Protein AF-0000000070922337 (afdb_homodimer)

Organism: NCBI:txid713585

Radius of gyration: 26.1 Å; Cα contacts (8 Å, |Δi|>4): 1172; chains: 2; bounding box: 67×76×60 Å

Nearest PDB structures (foldseek):
  3god-assembly1_A  TM=9.755E-01  e=1.008E-40  Pseudomonas aeruginosa UCBPP-PA14
  5fcl-assembly1_B  TM=9.672E-01  e=2.777E-37  Pectobacterium atrosepticum SCRI1043
  5fcl-assembly2_D  TM=9.656E-01  e=5.285E-36  Pectobacterium atrosepticum SCRI1043
  5fcl-assembly2_C  TM=7.043E-01  e=4.946E-31  Pectobacterium atrosepticum SCRI1043
  8flj-assembly1_C  TM=7.023E-01  e=4.490E-31  Pseudomonas aeruginosa PA14

pLDDT: mean 86.23, std 16.08, range [25.95, 98.44]

Foldseek 3Di:
DPPCPPLNVLLVQLLQQQDEEEDEQWEWEDDPNFTWIWHDDPPDIDIDGDPLLRAAEYEYEYNYYYDPVNVLVNLQSFYKYWYWYYLLFQPCPPPCLDRDIDIDGHDDDDADCLLVVLLVVCLVPQVLLLVLLLLLVLLLLVLQLCQQDPPPVLVVLQQHFDNVLSVVLSVVLNVQSVVDPHLVSNVVSVVVSLVVLLVRLCVRLVVPDDDADGRSPDPAQLNSQLSVLLVSLLSLLVSLCVSNPHDQQSASRQDNPDDSNSSNSLSSSPSSRQSNNLSSSCRSVVHDNVRSVVSSSVRCSVSSSSVSSNVSSVVSSVVSSVVVD/DPPQPPLNVLLVQLLQQQDEEEDEQWEWEDDPNFTWIWHDDPPDIDIDGDPLLRAAEYEYEYNYYYDPVNVLVNLQSFYKYWYWYYLLFQPCPPPPSPRDIDIDGHPDDDADCLLVVLLVVCLVPQVLLLVLLLLLVLLLLVLQLCQQDPPPVLVVLQQHFDNVQSVVLSVVLNVQSVVDPHLVSNVVSVVVSLVVLLVRLCVRLVVPDDDADGRSPDPAQLNSQLSVLLVSLLSLLVSLCVSNPHDQQSASRPDNPDDSNSSNSLSSSPSSRQSNNLSSSCRSVVHDNVRSVVSSSVRCSVSSSSVSSNVSSVVSSVVSSVVVD

Structure (mmCIF, N/CA/C/O backbone):
data_AF-0000000070922337-model_v1
#
loop_
_entity.id
_entity.type
_entity.pdbx_description
1 polymer 'CRISPR-associated endonuclease Cas1'
#
loop_
_atom_site.group_PDB
_atom_site.id
_atom_site.type_symbol
_atom_site.label_atom_id
_atom_site.label_alt_id
_atom_site.label_comp_id
_atom_site.label_asym_id
_atom_site.label_entity_id
_atom_site.label_seq_id
_atom_site.pdbx_PDB_ins_code
_atom_site.Cartn_x
_atom_site.Cartn_y
_atom_site.Cartn_z
_atom_site.occupancy
_atom_site.B_iso_or_equiv
_atom_site.auth_seq_id
_atom_site.auth_comp_id
_atom_site.auth_asym_id
_atom_site.auth_atom_id
_atom_site.pdbx_PDB_model_num
ATOM 1 N N . MET A 1 1 ? 18.875 27 -18.266 1 25.95 1 MET A N 1
ATOM 2 C CA . MET A 1 1 ? 17.688 26.453 -17.625 1 25.95 1 MET A CA 1
ATOM 3 C C . MET A 1 1 ? 17.766 24.938 -17.547 1 25.95 1 MET A C 1
ATOM 5 O O . MET A 1 1 ? 17.812 24.25 -18.562 1 25.95 1 MET A O 1
ATOM 9 N N . GLU A 1 2 ? 18.25 24.328 -16.531 1 34.78 2 GLU A N 1
ATOM 10 C CA . GLU A 1 2 ? 18.531 22.891 -16.469 1 34.78 2 GLU A CA 1
ATOM 11 C C . GLU A 1 2 ? 17.25 22.078 -16.625 1 34.78 2 GLU A C 1
ATOM 13 O O . GLU A 1 2 ? 16.203 22.438 -16.062 1 34.78 2 GLU A O 1
ATOM 18 N N . PRO A 1 3 ? 17.172 21.188 -17.547 1 37.66 3 PRO A N 1
ATOM 19 C CA . PRO A 1 3 ? 15.953 20.438 -17.859 1 37.66 3 PRO A CA 1
ATOM 20 C C . PRO A 1 3 ? 15.383 19.703 -16.656 1 37.66 3 PRO A C 1
ATOM 22 O O . PRO A 1 3 ? 16.141 19.156 -15.844 1 37.66 3 PRO A O 1
ATOM 25 N N . ILE A 1 4 ? 14.289 20.203 -16.234 1 42.03 4 ILE A N 1
ATOM 26 C CA . ILE A 1 4 ? 13.594 19.594 -15.109 1 42.03 4 ILE A CA 1
ATOM 27 C C . ILE A 1 4 ? 13.508 18.078 -15.328 1 42.03 4 ILE A C 1
ATOM 29 O O . ILE A 1 4 ? 13 17.625 -16.359 1 42.03 4 ILE A O 1
ATOM 33 N N . GLN A 1 5 ? 14.188 17.281 -14.625 1 48.97 5 GLN A N 1
ATOM 34 C CA . GLN A 1 5 ? 14.188 15.82 -14.695 1 48.97 5 GLN A CA 1
ATOM 35 C C . GLN A 1 5 ? 12.781 15.258 -14.531 1 48.97 5 GLN A C 1
ATOM 37 O O . GLN A 1 5 ? 11.969 15.805 -13.773 1 48.97 5 GLN A O 1
ATOM 42 N N . PRO A 1 6 ? 12.336 14.461 -15.422 1 46.84 6 PRO A N 1
ATOM 43 C CA . PRO A 1 6 ? 10.992 13.875 -15.43 1 46.84 6 PRO A CA 1
ATOM 44 C C . PRO A 1 6 ? 10.516 13.469 -14.039 1 46.84 6 PRO A C 1
ATOM 46 O O . PRO A 1 6 ? 9.336 13.641 -13.711 1 46.84 6 PRO A O 1
ATOM 49 N N . SER A 1 7 ? 11.391 12.992 -13.242 1 49.56 7 SER A N 1
ATOM 50 C CA . SER A 1 7 ? 11.062 12.633 -11.875 1 49.56 7 SER A CA 1
ATOM 51 C C . SER A 1 7 ? 10.609 13.852 -11.07 1 49.56 7 SER A C 1
ATOM 53 O O . SER A 1 7 ? 9.68 13.758 -10.266 1 49.56 7 SER A O 1
ATOM 55 N N . SER A 1 8 ? 11.312 14.969 -11.281 1 50.22 8 SER A N 1
ATOM 56 C CA . SER A 1 8 ? 10.953 16.219 -10.625 1 50.22 8 SER A CA 1
ATOM 57 C C . SER A 1 8 ? 9.578 16.703 -11.07 1 50.22 8 SER A C 1
ATOM 59 O O . SER A 1 8 ? 8.82 17.25 -10.266 1 50.22 8 SER A O 1
ATOM 61 N N . LEU A 1 9 ? 9.32 16.406 -12.32 1 43.31 9 LEU A N 1
ATOM 62 C CA . LEU A 1 9 ? 8.055 16.859 -12.875 1 43.31 9 LEU A CA 1
ATOM 63 C C . LEU A 1 9 ? 6.879 16.156 -12.203 1 43.31 9 LEU A C 1
ATOM 65 O O . LEU A 1 9 ? 5.867 16.781 -11.891 1 43.31 9 LEU A O 1
ATOM 69 N N . LYS A 1 10 ? 7.016 14.953 -12.016 1 51.88 10 LYS A N 1
ATOM 70 C CA . LYS A 1 10 ? 5.898 14.211 -11.445 1 51.88 10 LYS A CA 1
ATOM 71 C C . LYS A 1 10 ? 5.664 14.602 -9.984 1 51.88 10 LYS A C 1
ATOM 73 O O . LYS A 1 10 ? 4.516 14.742 -9.555 1 51.88 10 LYS A O 1
ATOM 78 N N . THR A 1 11 ? 6.848 14.797 -9.344 1 53.28 11 THR A N 1
ATOM 79 C CA . THR A 1 11 ? 6.734 15.273 -7.969 1 53.28 11 THR A CA 1
ATOM 80 C C . THR A 1 11 ? 6 16.609 -7.918 1 53.28 11 THR A C 1
ATOM 82 O O . THR A 1 11 ? 5.129 16.812 -7.07 1 53.28 11 THR A O 1
ATOM 85 N N . ILE A 1 12 ? 6.34 17.375 -8.859 1 48.53 12 ILE A N 1
ATOM 86 C CA . ILE A 1 12 ? 5.746 18.703 -8.922 1 48.53 12 ILE A CA 1
ATOM 87 C C . ILE A 1 12 ? 4.27 18.594 -9.289 1 48.53 12 ILE A C 1
ATOM 89 O O . ILE A 1 12 ? 3.424 19.281 -8.719 1 48.53 12 ILE A O 1
ATOM 93 N N . LEU A 1 13 ? 3.988 17.641 -10.109 1 56.06 13 LEU A N 1
ATOM 94 C CA . LEU A 1 13 ? 2.625 17.531 -10.617 1 56.06 13 LEU A CA 1
ATOM 95 C C . LEU A 1 13 ? 1.671 17.062 -9.523 1 56.06 13 LEU A C 1
ATOM 97 O O . LEU A 1 13 ? 0.552 17.578 -9.414 1 56.06 13 LEU A O 1
ATOM 101 N N . HIS A 1 14 ? 2.148 16.266 -8.711 1 69.69 14 HIS A N 1
ATOM 102 C CA . HIS A 1 14 ? 1.239 15.812 -7.664 1 69.69 14 HIS A CA 1
ATOM 103 C C . HIS A 1 14 ? 0.97 16.922 -6.648 1 69.69 14 HIS A C 1
ATOM 105 O O . HIS A 1 14 ? -0.144 17.031 -6.133 1 69.69 14 HIS A O 1
ATOM 111 N N . SER A 1 15 ? 1.962 17.766 -6.602 1 66.88 15 SER A N 1
ATOM 112 C CA . SER A 1 15 ? 1.839 18.812 -5.602 1 66.88 15 SER A CA 1
ATOM 113 C C . SER A 1 15 ? 0.884 19.906 -6.066 1 66.88 15 SER A C 1
ATOM 115 O O . SER A 1 15 ? 0.427 20.734 -5.262 1 66.88 15 SER A O 1
ATOM 117 N N . LYS A 1 16 ? 0.55 19.875 -7.211 1 72.69 16 LYS A N 1
ATOM 118 C CA . LYS A 1 16 ? -0.339 20.922 -7.703 1 72.69 16 LYS A CA 1
ATOM 119 C C . LYS A 1 16 ? -1.802 20.5 -7.578 1 72.69 16 LYS A C 1
ATOM 121 O O . LYS A 1 16 ? -2.703 21.297 -7.836 1 72.69 16 LYS A O 1
ATOM 126 N N . ARG A 1 17 ? -1.871 19.266 -7.184 1 79.62 17 ARG A N 1
ATOM 127 C CA . ARG A 1 17 ? -3.238 18.812 -6.945 1 79.62 17 ARG A CA 1
ATOM 128 C C . ARG A 1 17 ? -3.844 19.516 -5.738 1 79.62 17 ARG A C 1
ATOM 130 O O . ARG A 1 17 ? -3.168 19.719 -4.727 1 79.62 17 ARG A O 1
ATOM 137 N N . ALA A 1 18 ? -5.09 19.812 -5.805 1 69.06 18 ALA A N 1
ATOM 138 C CA . ALA A 1 18 ? -5.699 20.766 -4.883 1 69.06 18 ALA A CA 1
ATOM 139 C C . ALA A 1 18 ? -6.52 20.047 -3.812 1 69.06 18 ALA A C 1
ATOM 141 O O . ALA A 1 18 ? -6.797 20.609 -2.752 1 69.06 18 ALA A O 1
ATOM 142 N N . ASN A 1 19 ? -6.832 18.812 -4.125 1 83.88 19 ASN A N 1
ATOM 143 C CA . ASN A 1 19 ? -7.922 18.297 -3.299 1 83.88 19 ASN A CA 1
ATOM 144 C C . ASN A 1 19 ? -7.445 17.203 -2.352 1 83.88 19 ASN A C 1
ATOM 146 O O . ASN A 1 19 ? -6.574 16.406 -2.705 1 83.88 19 ASN A O 1
ATOM 150 N N . LEU A 1 20 ? -7.988 17.281 -1.173 1 90.62 20 LEU A N 1
ATOM 151 C CA . LEU A 1 20 ? -7.922 16.281 -0.115 1 90.62 20 LEU A CA 1
ATOM 152 C C . LEU A 1 20 ? -9.312 15.961 0.418 1 90.62 20 LEU A C 1
ATOM 154 O O . LEU A 1 20 ? -10.086 16.875 0.746 1 90.62 20 LEU A O 1
ATOM 158 N N . TYR A 1 21 ? -9.641 14.703 0.393 1 90.62 21 TYR A N 1
ATOM 159 C CA . TYR A 1 21 ? -10.969 14.328 0.863 1 90.62 21 TYR A CA 1
ATOM 160 C C . TYR A 1 21 ? -10.883 13.516 2.15 1 90.62 21 TYR A C 1
ATOM 162 O O . TYR A 1 21 ? -10 12.664 2.297 1 90.62 21 TYR A O 1
ATOM 170 N N . TYR A 1 22 ? -11.703 13.828 3.068 1 89.56 22 TYR A N 1
ATOM 171 C CA . TYR A 1 22 ? -12.055 12.984 4.207 1 89.56 22 TYR A CA 1
ATOM 172 C C . TYR A 1 22 ? -13.547 12.68 4.219 1 89.56 22 TYR A C 1
ATOM 174 O O . TYR A 1 22 ? -14.375 13.578 4.367 1 89.56 22 TYR A O 1
ATOM 182 N N . LEU A 1 23 ? -13.883 11.438 4.055 1 91.88 23 LEU A N 1
ATOM 183 C CA . LEU A 1 23 ? -15.281 11.047 3.887 1 91.88 23 LEU A CA 1
ATOM 184 C C . LEU A 1 23 ? -15.742 10.156 5.039 1 91.88 23 LEU A C 1
ATOM 186 O O . LEU A 1 23 ? -14.961 9.359 5.559 1 91.88 23 LEU A O 1
ATOM 190 N N . GLU A 1 24 ? -16.984 10.344 5.457 1 89.75 24 GLU A N 1
ATOM 191 C CA . GLU A 1 24 ? -17.656 9.492 6.438 1 89.75 24 GLU A CA 1
ATOM 192 C C . GLU A 1 24 ? -19.078 9.18 6.02 1 89.75 24 GLU A C 1
ATOM 194 O O . GLU A 1 24 ? -19.719 9.953 5.301 1 89.75 24 GLU A O 1
ATOM 199 N N . HIS A 1 25 ? -19.516 8.008 6.438 1 91.38 25 HIS A N 1
ATOM 200 C CA . HIS A 1 25 ? -20.906 7.59 6.27 1 91.38 25 HIS A CA 1
ATOM 201 C C . HIS A 1 25 ? -21.375 7.777 4.828 1 91.38 25 HIS A C 1
ATOM 203 O O . HIS A 1 25 ? -22.391 8.422 4.578 1 91.38 25 HIS A O 1
ATOM 209 N N . CYS A 1 26 ? -20.625 7.168 3.928 1 95.5 26 CYS A N 1
ATOM 210 C CA . CYS A 1 26 ? -20.969 7.199 2.512 1 95.5 26 CYS A CA 1
ATOM 211 C C . CYS A 1 26 ? -20.359 6.016 1.774 1 95.5 26 CYS A C 1
ATOM 213 O O . CYS A 1 26 ? -19.547 5.285 2.34 1 95.5 26 CYS A O 1
ATOM 215 N N . ARG A 1 27 ? -20.797 5.824 0.527 1 97 27 ARG A N 1
ATOM 216 C CA . ARG A 1 27 ? -20.25 4.801 -0.354 1 97 27 ARG A CA 1
ATOM 217 C C . ARG A 1 27 ? -19.516 5.434 -1.538 1 97 27 ARG A C 1
ATOM 219 O O . ARG A 1 27 ? -20.031 6.371 -2.156 1 97 27 ARG A O 1
ATOM 226 N N . VAL A 1 28 ? -18.328 4.992 -1.771 1 97.94 28 VAL A N 1
ATOM 227 C CA . VAL A 1 28 ? -17.562 5.465 -2.922 1 97.94 28 VAL A CA 1
ATOM 228 C C . VAL A 1 28 ? -17.656 4.445 -4.055 1 97.94 28 VAL A C 1
ATOM 230 O O . VAL A 1 28 ? -17.344 3.268 -3.861 1 97.94 28 VAL A O 1
ATOM 233 N N . LEU A 1 29 ? -18.094 4.848 -5.199 1 97.62 29 LEU A N 1
ATOM 234 C CA . LEU A 1 29 ? -18.328 3.939 -6.316 1 97.62 29 LEU A CA 1
ATOM 235 C C . LEU A 1 29 ? -18.047 4.633 -7.645 1 97.62 29 LEU A C 1
ATOM 237 O O . LEU A 1 29 ? -17.688 5.809 -7.676 1 97.62 29 LEU A O 1
ATOM 241 N N . VAL A 1 30 ? -18.078 3.834 -8.719 1 96.44 30 VAL A N 1
ATOM 242 C CA . VAL A 1 30 ? -18 4.379 -10.062 1 96.44 30 VAL A CA 1
ATOM 243 C C . VAL A 1 30 ? -19.406 4.473 -10.664 1 96.44 30 VAL A C 1
ATOM 245 O O . VAL A 1 30 ? -20.156 3.49 -10.68 1 96.44 30 VAL A O 1
ATOM 248 N N . LYS A 1 31 ? -19.766 5.598 -11.078 1 93.69 31 LYS A N 1
ATOM 249 C CA . LYS A 1 31 ? -21.031 5.855 -11.773 1 93.69 31 LYS A CA 1
ATOM 250 C C . LYS A 1 31 ? -20.797 6.707 -13.016 1 93.69 31 LYS A C 1
ATOM 252 O O . LYS A 1 31 ? -20.266 7.816 -12.93 1 93.69 31 LYS A O 1
ATOM 257 N N . GLY A 1 32 ? -21.219 6.199 -14.18 1 91.69 32 GLY A N 1
ATOM 258 C CA . GLY A 1 32 ? -21.016 6.926 -15.43 1 91.69 32 GLY A CA 1
ATOM 259 C C . GLY A 1 32 ? -19.562 7.172 -15.75 1 91.69 32 GLY A C 1
ATOM 260 O O . GLY A 1 32 ? -19.203 8.25 -16.219 1 91.69 32 GLY A O 1
ATOM 261 N N . GLY A 1 33 ? -18.688 6.297 -15.32 1 91.19 33 GLY A N 1
ATOM 262 C CA . GLY A 1 33 ? -17.281 6.402 -15.617 1 91.19 33 GLY A CA 1
ATOM 263 C C . GLY A 1 33 ? -16.531 7.32 -14.672 1 91.19 33 GLY A C 1
ATOM 264 O O . GLY A 1 33 ? -15.32 7.512 -14.805 1 91.19 33 GLY A O 1
ATOM 265 N N . ARG A 1 34 ? -17.312 7.859 -13.742 1 95 34 ARG A N 1
ATOM 266 C CA . ARG A 1 34 ? -16.688 8.75 -12.766 1 95 34 ARG A CA 1
ATOM 267 C C . ARG A 1 34 ? -16.734 8.148 -11.367 1 95 34 ARG A C 1
ATOM 269 O O . ARG A 1 34 ? -17.672 7.41 -11.039 1 95 34 ARG A O 1
ATOM 276 N N . VAL A 1 35 ? -15.656 8.484 -10.57 1 97 35 VAL A N 1
ATOM 277 C CA . VAL A 1 35 ? -15.703 8.094 -9.164 1 97 35 VAL A CA 1
ATOM 278 C C . VAL A 1 35 ? -16.547 9.102 -8.375 1 97 35 VAL A C 1
ATOM 280 O O . VAL A 1 35 ? -16.312 10.305 -8.453 1 97 35 VAL A O 1
ATOM 283 N N . GLU A 1 36 ? -17.5 8.609 -7.668 1 97.56 36 GLU A N 1
ATOM 284 C CA . GLU A 1 36 ? -18.406 9.43 -6.871 1 97.56 36 GLU A CA 1
ATOM 285 C C . GLU A 1 36 ? -18.578 8.859 -5.469 1 97.56 36 GLU A C 1
ATOM 287 O O . GLU A 1 36 ? -18.297 7.684 -5.23 1 97.56 36 GLU A O 1
ATOM 292 N N . TYR A 1 37 ? -18.844 9.711 -4.535 1 96.5 37 TYR A N 1
ATOM 293 C CA . TYR A 1 37 ? -19.344 9.219 -3.262 1 96.5 37 TYR A CA 1
ATOM 294 C C . TYR A 1 37 ? -20.828 9.531 -3.105 1 96.5 37 TYR A C 1
ATOM 296 O O . TYR A 1 37 ? -21.297 10.578 -3.561 1 96.5 37 TYR A O 1
ATOM 304 N N . VAL A 1 38 ? -21.594 8.609 -2.473 1 95.88 38 VAL A N 1
ATOM 305 C CA . VAL A 1 38 ? -23.047 8.695 -2.354 1 95.88 38 VAL A CA 1
ATOM 306 C C . VAL A 1 38 ? -23.453 8.727 -0.878 1 95.88 38 VAL A C 1
ATOM 308 O O . VAL A 1 38 ? -22.953 7.938 -0.078 1 95.88 38 VAL A O 1
ATOM 311 N N . THR A 1 39 ? -24.141 9.703 -0.498 1 92.62 39 THR A N 1
ATOM 312 C CA . THR A 1 39 ? -24.719 9.789 0.837 1 92.62 39 THR A CA 1
ATOM 313 C C . THR A 1 39 ? -26.234 9.578 0.786 1 92.62 39 THR A C 1
ATOM 315 O O . THR A 1 39 ? -26.875 9.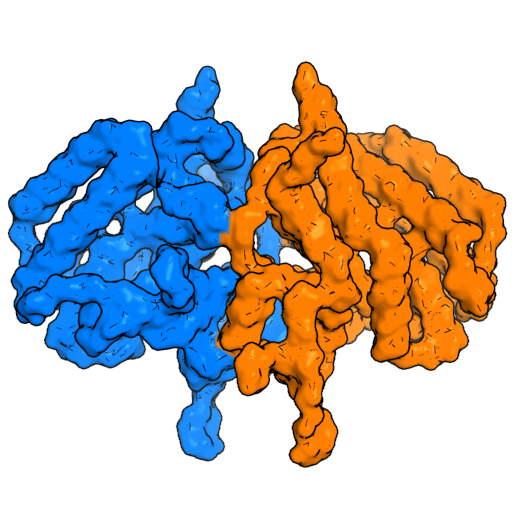836 -0.239 1 92.62 39 THR A O 1
ATOM 318 N N . GLU A 1 40 ? -26.719 8.977 1.848 1 89.5 40 GLU A N 1
ATOM 319 C CA . GLU A 1 40 ? -28.156 8.719 1.923 1 89.5 40 GLU A CA 1
ATOM 320 C C . GLU A 1 40 ? -28.828 9.609 2.963 1 89.5 40 GLU A C 1
ATOM 322 O O . GLU A 1 40 ? -28.281 9.828 4.043 1 89.5 40 GLU A O 1
ATOM 327 N N . GLN A 1 41 ? -29.812 10.32 2.576 1 85.75 41 GLN A N 1
ATOM 328 C CA . GLN A 1 41 ? -30.703 11.062 3.459 1 85.75 41 GLN A CA 1
ATOM 329 C C . GLN A 1 41 ? -32.156 10.602 3.299 1 85.75 41 GLN A C 1
ATOM 331 O O . GLN A 1 41 ? -32.844 11.008 2.361 1 85.75 41 GLN A O 1
ATOM 336 N N . GLY A 1 42 ? -32.625 9.906 4.301 1 82.38 42 GLY A N 1
ATOM 337 C CA . GLY A 1 42 ? -33.938 9.281 4.133 1 82.38 42 GLY A CA 1
ATOM 338 C C . GLY A 1 42 ? -34 8.297 2.982 1 82.38 42 GLY A C 1
ATOM 339 O O . GLY A 1 42 ? -33.219 7.324 2.963 1 82.38 42 GLY A O 1
ATOM 340 N N . LYS A 1 43 ? -34.906 8.539 2.021 1 85.25 43 LYS A N 1
ATOM 341 C CA . LYS A 1 43 ? -35.062 7.648 0.879 1 85.25 43 LYS A CA 1
ATOM 342 C C . LYS A 1 43 ? -34.312 8.172 -0.336 1 85.25 43 LYS A C 1
ATOM 344 O O . LYS A 1 43 ? -34.312 7.531 -1.391 1 85.25 43 LYS A O 1
ATOM 349 N N . GLU A 1 44 ? -33.625 9.32 -0.13 1 91.38 44 GLU A N 1
ATOM 350 C CA . GLU A 1 44 ? -32.969 9.953 -1.263 1 91.38 44 GLU A CA 1
ATOM 351 C C . GLU A 1 44 ? -31.453 9.734 -1.204 1 91.38 44 GLU A C 1
ATOM 353 O O . GLU A 1 44 ? -30.859 9.734 -0.123 1 91.38 44 GLU A O 1
ATOM 358 N N . SER A 1 45 ? -30.891 9.391 -2.363 1 91.31 45 SER A N 1
ATOM 359 C CA . SER A 1 45 ? -29.453 9.266 -2.52 1 91.31 45 SER A CA 1
ATOM 360 C C . SER A 1 45 ? -28.859 10.5 -3.207 1 91.31 45 SER A C 1
ATOM 362 O O . SER A 1 45 ? -29.391 10.969 -4.215 1 91.31 45 SER A O 1
ATOM 364 N N . PHE A 1 46 ? -27.844 11.109 -2.605 1 92.75 46 PHE A N 1
ATOM 365 C CA . PHE A 1 46 ? -27.125 12.25 -3.18 1 92.75 46 PHE A CA 1
ATOM 366 C C . PHE A 1 46 ? -25.734 11.836 -3.648 1 92.75 46 PHE A C 1
ATOM 368 O O . PHE A 1 46 ? -24.984 11.211 -2.896 1 92.75 46 PHE A O 1
ATOM 375 N N . TYR A 1 47 ? -25.469 12.117 -4.938 1 93.62 47 TYR A N 1
ATOM 376 C CA . TYR A 1 47 ? -24.203 11.742 -5.551 1 93.62 47 TYR A CA 1
ATOM 377 C C . TYR A 1 47 ? -23.312 12.961 -5.734 1 93.62 47 TYR A C 1
ATOM 379 O O . TYR A 1 47 ? -23.766 14.008 -6.195 1 93.62 47 TYR A O 1
ATOM 387 N N . TRP A 1 48 ? -22.062 12.82 -5.355 1 94.5 48 TRP A N 1
ATOM 388 C CA . TRP A 1 48 ? -21.078 13.883 -5.508 1 94.5 48 TRP A CA 1
ATOM 389 C C . TRP A 1 48 ? -19.844 13.367 -6.25 1 94.5 48 TRP A C 1
ATOM 391 O O . TRP A 1 48 ? -19.297 12.312 -5.914 1 94.5 48 TRP A O 1
ATOM 401 N N . ASN A 1 49 ? -19.375 14.133 -7.16 1 95.31 49 ASN A N 1
ATOM 402 C CA . ASN A 1 49 ? -18.203 13.758 -7.953 1 95.31 49 ASN A CA 1
ATOM 403 C C . ASN A 1 49 ? -16.906 13.984 -7.184 1 95.31 49 ASN A C 1
ATOM 405 O O . ASN A 1 49 ? -16.766 14.984 -6.48 1 95.31 49 ASN A O 1
ATOM 409 N N . ILE A 1 50 ? -15.992 13.094 -7.281 1 95.38 50 ILE A N 1
ATOM 410 C CA . ILE A 1 50 ? -14.609 13.289 -6.855 1 95.38 50 ILE A CA 1
ATOM 411 C C . ILE A 1 50 ? -13.727 13.555 -8.078 1 95.38 50 ILE A C 1
ATOM 413 O O . ILE A 1 50 ? -13.484 12.648 -8.875 1 95.38 50 ILE A O 1
ATOM 417 N N . PRO A 1 51 ? -13.25 14.758 -8.25 1 94.88 51 PRO A N 1
ATOM 418 C CA . PRO A 1 51 ? -12.328 15.016 -9.352 1 94.88 51 PRO A CA 1
ATOM 419 C C . PRO A 1 51 ? -10.969 14.352 -9.156 1 94.88 51 PRO A C 1
ATOM 421 O O . PRO A 1 51 ? -10.023 14.992 -8.703 1 94.88 51 PRO A O 1
ATOM 424 N N . ILE A 1 52 ? -10.797 13.133 -9.57 1 92 52 ILE A N 1
ATOM 425 C CA . ILE A 1 52 ? -9.695 12.266 -9.172 1 92 52 ILE A CA 1
ATOM 426 C C . ILE A 1 52 ? -8.391 12.797 -9.75 1 92 52 ILE A C 1
ATOM 428 O O . ILE A 1 52 ? -7.324 12.648 -9.141 1 92 52 ILE A O 1
ATOM 432 N N . ALA A 1 53 ? -8.344 13.484 -10.898 1 90 53 ALA A N 1
ATOM 433 C CA . ALA A 1 53 ? -7.125 14.023 -11.5 1 90 53 ALA A CA 1
ATOM 434 C C . ALA A 1 53 ? -6.555 15.156 -10.656 1 90 53 ALA A C 1
ATOM 436 O O . ALA A 1 53 ? -5.355 15.438 -10.703 1 90 53 ALA A O 1
ATOM 437 N N . ASN A 1 54 ? -7.406 15.797 -9.859 1 91.44 54 ASN A N 1
ATOM 438 C CA . ASN A 1 54 ? -7 16.922 -9.023 1 91.44 54 ASN A CA 1
ATOM 439 C C . ASN A 1 54 ? -7.023 16.562 -7.543 1 91.44 54 ASN A C 1
ATOM 441 O O . ASN A 1 54 ? -7.164 17.453 -6.688 1 91.44 54 ASN A O 1
ATOM 445 N N . THR A 1 55 ? -7.074 15.328 -7.23 1 92.5 55 THR A N 1
ATOM 446 C CA . THR A 1 55 ? -7.148 14.859 -5.852 1 92.5 55 THR A CA 1
ATOM 447 C C . THR A 1 55 ? -5.855 14.148 -5.449 1 92.5 55 THR A C 1
ATOM 449 O O . THR A 1 55 ? -5.363 13.289 -6.18 1 92.5 55 THR A O 1
ATOM 452 N N . THR A 1 56 ? -5.352 14.531 -4.328 1 91.69 56 THR A N 1
ATOM 453 C CA . THR A 1 56 ? -4.117 13.938 -3.826 1 91.69 56 THR A CA 1
ATOM 454 C C . THR A 1 56 ? -4.418 12.703 -2.98 1 91.69 56 THR A C 1
ATOM 456 O O . THR A 1 56 ? -3.77 11.664 -3.133 1 91.69 56 THR A O 1
ATOM 459 N N . THR A 1 57 ? -5.371 12.859 -2.117 1 93.31 57 THR A N 1
ATOM 460 C CA . THR A 1 57 ? -5.641 11.812 -1.137 1 93.31 57 THR A CA 1
ATOM 461 C C . THR A 1 57 ? -7.137 11.727 -0.835 1 93.31 57 THR A C 1
ATOM 463 O O . THR A 1 57 ? -7.816 12.75 -0.76 1 93.31 57 THR A O 1
ATOM 466 N N . VAL A 1 58 ? -7.602 10.531 -0.685 1 94.25 58 VAL A N 1
ATOM 467 C CA . VAL A 1 58 ? -8.938 10.266 -0.165 1 94.25 58 VAL A CA 1
ATOM 468 C C . VAL A 1 58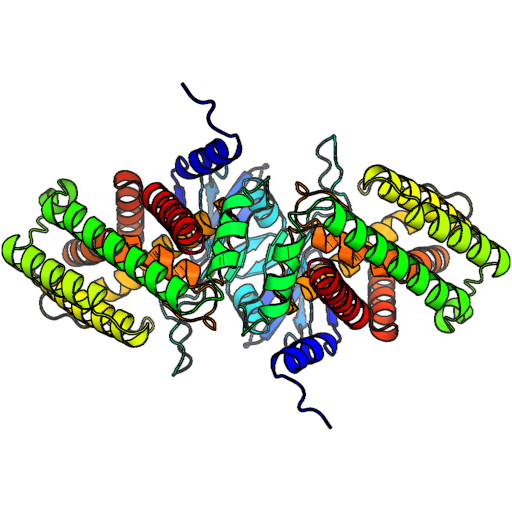 ? -8.844 9.43 1.106 1 94.25 58 VAL A C 1
ATOM 470 O O . VAL A 1 58 ? -8.328 8.312 1.083 1 94.25 58 VAL A O 1
ATOM 473 N N . LEU A 1 59 ? -9.312 10.023 2.188 1 93.44 59 LEU A N 1
ATOM 474 C CA . LEU A 1 59 ? -9.367 9.336 3.471 1 93.44 59 LEU A CA 1
ATOM 475 C C . LEU A 1 59 ? -10.781 8.828 3.748 1 93.44 59 LEU A C 1
ATOM 477 O O . LEU A 1 59 ? -11.742 9.602 3.711 1 93.44 59 LEU A O 1
ATOM 481 N N . LEU A 1 60 ? -10.867 7.527 3.98 1 94.5 60 LEU A N 1
ATOM 482 C CA . LEU A 1 60 ? -12.148 6.898 4.277 1 94.5 60 LEU A CA 1
ATOM 483 C C . LEU A 1 60 ? -12.273 6.59 5.762 1 94.5 60 LEU A C 1
ATOM 485 O O . LEU A 1 60 ? -11.555 5.738 6.285 1 94.5 60 LEU A O 1
ATOM 489 N N . GLY A 1 61 ? -13.188 7.301 6.367 1 90.38 61 GLY A N 1
ATOM 490 C CA . GLY A 1 61 ? -13.43 7.141 7.793 1 90.38 61 GLY A CA 1
ATOM 491 C C . GLY A 1 61 ? -14.617 6.254 8.102 1 90.38 61 GLY A C 1
ATOM 492 O O . GLY A 1 61 ? -15.023 5.438 7.273 1 90.38 61 GLY A O 1
ATOM 493 N N . THR A 1 62 ? -15.188 6.48 9.25 1 88.44 62 THR A N 1
ATOM 494 C CA . THR A 1 62 ? -16.234 5.625 9.797 1 88.44 62 THR A CA 1
ATOM 495 C C . THR A 1 62 ? -17.438 5.578 8.859 1 88.44 62 THR A C 1
ATOM 497 O O . THR A 1 62 ? -17.891 6.613 8.359 1 88.44 62 THR A O 1
ATOM 500 N N . GLY A 1 63 ? -17.891 4.312 8.609 1 92 63 GLY A N 1
ATOM 501 C CA . GLY A 1 63 ? -19.156 4.141 7.902 1 92 63 GLY A CA 1
ATOM 502 C C . GLY A 1 63 ? -19 4.207 6.391 1 92 63 GLY A C 1
ATOM 503 O O . GLY A 1 63 ? -20 4.281 5.668 1 92 63 GLY A O 1
ATOM 504 N N . THR A 1 64 ? -17.828 4.18 5.895 1 95.44 64 THR A N 1
ATOM 505 C CA . THR A 1 64 ? -17.656 4.262 4.445 1 95.44 64 THR A CA 1
ATOM 506 C C . THR A 1 64 ? -17.453 2.873 3.846 1 95.44 64 THR A C 1
ATOM 508 O O . THR A 1 64 ? -17.094 1.931 4.555 1 95.44 64 THR A O 1
ATOM 511 N N . SER A 1 65 ? -17.781 2.742 2.646 1 97.31 65 SER A N 1
ATOM 512 C CA . SER A 1 65 ? -17.422 1.608 1.801 1 97.31 65 SER A CA 1
ATOM 513 C C . SER A 1 65 ? -16.969 2.07 0.421 1 97.31 65 SER A C 1
ATOM 515 O O . SER A 1 65 ? -17.25 3.201 0.015 1 97.31 65 SER A O 1
ATOM 517 N N . ILE A 1 66 ? -16.203 1.199 -0.257 1 97.88 66 ILE A N 1
ATOM 518 C CA . ILE A 1 66 ? -15.695 1.554 -1.577 1 97.88 66 ILE A CA 1
ATOM 519 C C . ILE A 1 66 ? -15.734 0.331 -2.49 1 97.88 66 ILE A C 1
ATOM 521 O O . ILE A 1 66 ? -15.438 -0.786 -2.057 1 97.88 66 ILE A O 1
ATOM 525 N N . THR A 1 67 ? -16.094 0.539 -3.713 1 97.12 67 THR A N 1
ATOM 526 C CA . THR A 1 67 ? -16.125 -0.551 -4.684 1 97.12 67 THR A CA 1
ATOM 527 C C . THR A 1 67 ? -14.727 -0.815 -5.234 1 97.12 67 THR A C 1
ATOM 529 O O . THR A 1 67 ? -13.883 0.087 -5.27 1 97.12 67 THR A O 1
ATOM 532 N N . GLN A 1 68 ? -14.539 -2.014 -5.633 1 94.44 68 GLN A N 1
ATOM 533 C CA . GLN A 1 68 ? -13.312 -2.414 -6.305 1 94.44 68 GLN A CA 1
ATOM 534 C C . GLN A 1 68 ? -13.023 -1.519 -7.504 1 94.44 68 GLN A C 1
ATOM 536 O O . GLN A 1 68 ? -11.883 -1.096 -7.711 1 94.44 68 GLN A O 1
ATOM 541 N N . ALA A 1 69 ? -13.984 -1.226 -8.273 1 93.62 69 ALA A N 1
ATOM 542 C CA . ALA A 1 69 ? -13.82 -0.378 -9.453 1 93.62 69 ALA A CA 1
ATOM 543 C C . ALA A 1 69 ? -13.336 1.016 -9.062 1 93.62 69 ALA A C 1
ATOM 545 O O . ALA A 1 69 ? -12.461 1.58 -9.727 1 93.62 69 ALA A O 1
ATOM 546 N N . ALA A 1 70 ? -13.891 1.553 -8.023 1 96 70 ALA A N 1
ATOM 547 C CA . ALA A 1 70 ? -13.5 2.885 -7.574 1 96 70 ALA A CA 1
ATOM 548 C C . ALA A 1 70 ? -12.047 2.896 -7.098 1 96 70 ALA A C 1
ATOM 550 O O . ALA A 1 70 ? -11.305 3.838 -7.383 1 96 70 ALA A O 1
ATOM 551 N N . VAL A 1 71 ? -11.641 1.894 -6.352 1 94.81 71 VAL A N 1
ATOM 552 C CA . VAL A 1 71 ? -10.266 1.792 -5.883 1 94.81 71 VAL A CA 1
ATOM 553 C C . VAL A 1 71 ? -9.312 1.784 -7.078 1 94.81 71 VAL A C 1
ATOM 555 O O . VAL A 1 71 ? -8.312 2.5 -7.082 1 94.81 71 VAL A O 1
ATOM 558 N N . ARG A 1 72 ? -9.617 1.02 -8.039 1 91.19 72 ARG A N 1
ATOM 559 C CA . ARG A 1 72 ? -8.75 0.893 -9.203 1 91.19 72 ARG A CA 1
ATOM 560 C C . ARG A 1 72 ? -8.633 2.219 -9.945 1 91.19 72 ARG A C 1
ATOM 562 O O . ARG A 1 72 ? -7.543 2.6 -10.383 1 91.19 72 ARG A O 1
ATOM 569 N N . GLU A 1 73 ? -9.75 2.912 -10.102 1 92.12 73 GLU A N 1
ATOM 570 C CA . GLU A 1 73 ? -9.727 4.207 -10.773 1 92.12 73 GLU A CA 1
ATOM 571 C C . GLU A 1 73 ? -8.906 5.227 -9.992 1 92.12 73 GLU A C 1
ATOM 573 O O . GLU A 1 73 ? -8.125 5.984 -10.578 1 92.12 73 GLU A O 1
ATOM 578 N N . LEU A 1 74 ? -9.109 5.234 -8.719 1 92.31 74 LEU A N 1
ATOM 579 C CA . LEU A 1 74 ? -8.352 6.148 -7.867 1 92.31 74 LEU A CA 1
ATOM 580 C C . LEU A 1 74 ? -6.859 5.828 -7.93 1 92.31 74 LEU A C 1
ATOM 582 O O . LEU A 1 74 ? -6.031 6.734 -8.062 1 92.31 74 LEU A O 1
ATOM 586 N N . ALA A 1 75 ? -6.555 4.555 -7.809 1 89.12 75 ALA A N 1
ATOM 587 C CA . ALA A 1 75 ? -5.16 4.125 -7.871 1 89.12 75 ALA A CA 1
ATOM 588 C C . ALA A 1 75 ? -4.527 4.508 -9.203 1 89.12 75 ALA A C 1
ATOM 590 O O . ALA A 1 75 ? -3.391 4.984 -9.242 1 89.12 75 ALA A O 1
ATOM 591 N N . LYS A 1 76 ? -5.223 4.34 -10.266 1 86 76 LYS A N 1
ATOM 592 C CA . LYS A 1 76 ? -4.746 4.688 -11.594 1 86 76 LYS A CA 1
ATOM 593 C C . LYS A 1 76 ? -4.473 6.184 -11.711 1 86 76 LYS A C 1
ATOM 595 O O . LYS A 1 76 ? -3.543 6.602 -12.406 1 86 76 LYS A O 1
ATOM 600 N N . ALA A 1 77 ? -5.285 6.93 -11.062 1 87.38 77 ALA A N 1
ATOM 601 C CA . ALA A 1 77 ? -5.18 8.383 -11.133 1 87.38 77 ALA A CA 1
ATOM 602 C C . ALA A 1 77 ? -4.098 8.906 -10.188 1 87.38 77 ALA A C 1
ATOM 604 O O . ALA A 1 77 ? -3.877 10.117 -10.094 1 87.38 77 ALA A O 1
ATOM 605 N N . GLY A 1 78 ? -3.488 8.062 -9.438 1 86.94 78 GLY A N 1
ATOM 606 C CA . GLY A 1 78 ? -2.422 8.484 -8.547 1 86.94 78 GLY A CA 1
ATOM 607 C C . GLY A 1 78 ? -2.934 9.023 -7.219 1 86.94 78 GLY A C 1
ATOM 608 O O . GLY A 1 78 ? -2.25 9.805 -6.559 1 86.94 78 GLY A O 1
ATOM 609 N N . VAL A 1 79 ? -4.121 8.641 -6.836 1 91.81 79 VAL A N 1
ATOM 610 C CA . VAL A 1 79 ? -4.715 9.117 -5.594 1 91.81 79 VAL A CA 1
ATOM 611 C C . VAL A 1 79 ? -4.332 8.18 -4.449 1 91.81 79 VAL A C 1
ATOM 613 O O . VAL A 1 79 ? -4.504 6.961 -4.551 1 91.81 79 VAL A O 1
ATOM 616 N N . MET A 1 80 ? -3.768 8.742 -3.385 1 92.38 80 MET A N 1
ATOM 617 C CA . MET A 1 80 ? -3.502 7.984 -2.168 1 92.38 80 MET A CA 1
ATOM 618 C C . MET A 1 80 ? -4.797 7.699 -1.411 1 92.38 80 MET A C 1
ATOM 620 O O . MET A 1 80 ? -5.586 8.609 -1.159 1 92.38 80 MET A O 1
ATOM 624 N N . LEU A 1 81 ? -4.984 6.395 -1.09 1 93.69 81 LEU A N 1
ATOM 625 C CA . LEU A 1 81 ? -6.18 6.023 -0.34 1 93.69 81 LEU A CA 1
ATOM 626 C C . LEU A 1 81 ? -5.82 5.609 1.083 1 93.69 81 LEU A C 1
ATOM 628 O O . LEU A 1 81 ? -4.895 4.82 1.29 1 93.69 81 LEU A O 1
ATOM 632 N N . GLY A 1 82 ? -6.496 6.227 2.012 1 93.12 82 GLY A N 1
ATOM 633 C CA . GLY A 1 82 ? -6.312 5.871 3.408 1 93.12 82 GLY A CA 1
ATOM 634 C C . GLY A 1 82 ? -7.594 5.434 4.086 1 93.12 82 GLY A C 1
ATOM 635 O O . GLY A 1 82 ? -8.648 6.043 3.891 1 93.12 82 GLY A O 1
ATOM 636 N N . PHE A 1 83 ? -7.559 4.34 4.793 1 92.94 83 PHE A N 1
ATOM 637 C CA . PHE A 1 83 ? -8.664 3.855 5.617 1 92.94 83 PHE A CA 1
ATOM 638 C C . PHE A 1 83 ? -8.406 4.145 7.09 1 92.94 83 PHE A C 1
ATOM 640 O O . PHE A 1 83 ? -7.523 3.535 7.703 1 92.94 83 PHE A O 1
ATOM 647 N N . CYS A 1 84 ? -9.203 5.062 7.586 1 86.88 84 CYS A N 1
ATOM 648 C CA . CYS A 1 84 ? -8.945 5.621 8.906 1 86.88 84 CYS A CA 1
ATOM 649 C C . CYS A 1 84 ? -9.961 5.098 9.922 1 86.88 84 CYS A C 1
ATOM 651 O O . CYS A 1 84 ? -11.016 4.59 9.547 1 86.88 84 CYS A O 1
ATOM 653 N N . GLY A 1 85 ? -9.578 4.902 11.18 1 74.19 85 GLY A N 1
ATOM 654 C CA . GLY A 1 85 ? -10.531 4.57 12.227 1 74.19 85 GLY A CA 1
ATOM 655 C C . GLY A 1 85 ? -11.469 5.711 12.562 1 74.19 85 GLY A C 1
ATOM 656 O O . GLY A 1 85 ? -11.25 6.848 12.141 1 74.19 85 GLY A O 1
ATOM 657 N N . GLY A 1 86 ? -12.766 5.262 12.828 1 59.19 86 GLY A N 1
ATOM 658 C CA . GLY A 1 86 ? -13.797 6.23 13.188 1 59.19 86 GLY A CA 1
ATOM 659 C C . GLY A 1 86 ? -13.469 7 14.453 1 59.19 86 GLY A C 1
ATOM 660 O O . GLY A 1 86 ? -12.617 6.586 15.234 1 59.19 86 GLY A O 1
ATOM 661 N N . GLY A 1 87 ? -14.281 8.117 14.727 1 45.53 87 GLY A N 1
ATOM 662 C CA . GLY A 1 87 ? -14.32 9.023 15.867 1 45.53 87 GLY A CA 1
ATOM 663 C C . GLY A 1 87 ? -12.961 9.609 16.203 1 45.53 87 GLY A C 1
ATOM 664 O O . GLY A 1 87 ? -12.805 10.242 17.25 1 45.53 87 GLY A O 1
ATOM 665 N N . GLY A 1 88 ? -12.109 9.875 15.328 1 41.25 88 GLY A N 1
ATOM 666 C CA . GLY A 1 88 ? -10.789 10.359 15.688 1 41.25 88 GLY A CA 1
ATOM 667 C C . GLY A 1 88 ? -10.039 9.414 16.609 1 41.25 88 GLY A C 1
ATOM 668 O O . GLY A 1 88 ? -9.086 9.82 17.281 1 41.25 88 GLY A O 1
ATOM 669 N N . THR A 1 89 ? -10.82 8.422 17.125 1 35.31 89 THR A N 1
ATOM 670 C CA . THR A 1 89 ? -10.211 7.613 18.172 1 35.31 89 THR A CA 1
ATOM 671 C C . THR A 1 89 ? -9.102 6.73 17.594 1 35.31 89 THR A C 1
ATOM 673 O O . THR A 1 89 ? -9.336 5.973 16.656 1 35.31 89 THR A O 1
ATOM 676 N N . PRO A 1 90 ? -8.016 6.949 17.969 1 35.97 90 PRO A N 1
ATOM 677 C CA . PRO A 1 90 ? -6.883 6.074 17.656 1 35.97 90 PRO A CA 1
ATOM 678 C C . PRO A 1 90 ? -7.125 4.625 18.062 1 35.97 90 PRO A C 1
ATOM 680 O O . PRO A 1 90 ? -7.871 4.359 19.016 1 35.97 90 PRO A O 1
ATOM 683 N N . LEU A 1 91 ? -7.367 3.666 17.359 1 34.06 91 LEU A N 1
ATOM 684 C CA . LEU A 1 91 ? -7.367 2.297 17.859 1 34.06 91 LEU A CA 1
ATOM 685 C C . LEU A 1 91 ? -6.402 2.154 19.031 1 34.06 91 LEU A C 1
ATOM 687 O O . LEU A 1 91 ? -5.199 2.373 18.891 1 34.06 91 LEU A O 1
ATOM 691 N N . PHE A 1 92 ? -6.922 2.498 20.266 1 28.83 92 PHE A N 1
ATOM 692 C CA . PHE A 1 92 ? -6.16 2.553 21.5 1 28.83 92 PHE A CA 1
ATOM 693 C C . PHE A 1 92 ? -5.703 1.159 21.922 1 28.83 92 PHE A C 1
ATOM 695 O O . PHE A 1 92 ? -6.508 0.345 22.375 1 28.83 92 PHE A O 1
ATOM 702 N N . SER A 1 93 ? -5.336 0.14 21.281 1 29.88 93 SER A N 1
ATOM 703 C CA . SER A 1 93 ? -4.824 -0.685 22.359 1 29.88 93 SER A CA 1
ATOM 704 C C . SER A 1 93 ? -3.941 0.127 23.312 1 29.88 93 SER A C 1
ATOM 706 O O . SER A 1 93 ? -3.373 1.146 22.906 1 29.88 93 SER A O 1
ATOM 708 N N . ALA A 1 94 ? -4.121 -0.02 24.734 1 30.53 94 ALA A N 1
ATOM 709 C CA . ALA A 1 94 ? -3.365 0.694 25.766 1 30.53 94 ALA A CA 1
ATOM 710 C C . ALA A 1 94 ? -2.094 1.305 25.188 1 30.53 94 ALA A C 1
ATOM 712 O O . ALA A 1 94 ? -1.716 2.424 25.531 1 30.53 94 ALA A O 1
ATOM 713 N N . THR A 1 95 ? -1.087 0.446 24.984 1 32.75 95 THR A N 1
ATOM 714 C CA . THR A 1 95 ? 0.252 0.977 24.75 1 32.75 95 THR A CA 1
ATOM 715 C C . THR A 1 95 ? 0.298 1.78 23.453 1 32.75 95 THR A C 1
ATOM 717 O O . THR A 1 95 ? 1.046 2.754 23.344 1 32.75 95 THR A O 1
ATOM 720 N N . GLU A 1 96 ? 0.053 1.146 22.188 1 35.34 96 GLU A N 1
ATOM 721 C CA . GLU A 1 96 ? 0.348 1.829 20.938 1 35.34 96 GLU A CA 1
ATOM 722 C C . GLU A 1 96 ? -0.874 2.582 20.422 1 35.34 96 GLU A C 1
ATOM 724 O O . GLU A 1 96 ? -1.901 1.973 20.109 1 35.34 96 GLU A O 1
ATOM 729 N N . LEU A 1 97 ? -1.492 3.688 20.875 1 38.75 97 LEU A N 1
ATOM 730 C CA . LEU A 1 97 ? -2.295 4.844 20.5 1 38.75 97 LEU A CA 1
ATOM 731 C C . LEU A 1 97 ? -2.346 5 18.984 1 38.75 97 LEU A C 1
ATOM 733 O O . LEU A 1 97 ? -2.734 6.055 18.469 1 38.75 97 LEU A O 1
ATOM 737 N N . THR A 1 98 ? -1.568 4.477 18.125 1 45.53 98 THR A N 1
ATOM 738 C CA . THR A 1 98 ? -1.212 5.027 16.828 1 45.53 98 THR A CA 1
ATOM 739 C C . THR A 1 98 ? -2.4 4.965 15.867 1 45.53 98 THR A C 1
ATOM 741 O O . THR A 1 98 ? -3.086 3.945 15.789 1 45.53 98 THR A O 1
ATOM 744 N N . VAL A 1 99 ? -3.156 6.238 15.758 1 49.78 99 VAL A N 1
ATOM 745 C CA . VAL A 1 99 ? -3.957 6.48 14.562 1 49.78 99 VAL A CA 1
ATOM 746 C C . VAL A 1 99 ? -3.404 5.664 13.398 1 49.78 99 VAL A C 1
ATOM 748 O O . VAL A 1 99 ? -2.273 5.887 12.961 1 49.78 99 VAL A O 1
ATOM 751 N N . GLU A 1 100 ? -4.023 4.41 13.25 1 66.38 100 GLU A N 1
ATOM 752 C CA . GLU A 1 100 ? -3.484 3.543 12.211 1 66.38 100 GLU A CA 1
ATOM 753 C C . GLU A 1 100 ? -4.277 3.678 10.914 1 66.38 100 GLU A C 1
ATOM 755 O O . GLU A 1 100 ? -5.508 3.67 10.93 1 66.38 100 GLU A O 1
ATOM 760 N N . VAL A 1 101 ? -3.754 4.469 10.062 1 78.12 101 VAL A N 1
ATOM 761 C CA . VAL A 1 101 ? -4.309 4.52 8.711 1 78.12 101 VAL A CA 1
ATOM 762 C C . VAL A 1 101 ? -3.725 3.387 7.871 1 78.12 101 VAL A C 1
ATOM 764 O O . VAL A 1 101 ? -2.51 3.174 7.863 1 78.12 101 VAL A O 1
ATOM 767 N N . ALA A 1 102 ? -4.676 2.617 7.348 1 84.56 102 ALA A N 1
ATOM 768 C CA . ALA A 1 102 ? -4.223 1.68 6.324 1 84.56 102 ALA A CA 1
ATOM 769 C C . ALA A 1 102 ? -4.156 2.355 4.957 1 84.56 102 ALA A C 1
ATOM 771 O O . ALA A 1 102 ? -5.137 2.945 4.5 1 84.56 102 ALA A O 1
ATOM 772 N N . TRP A 1 103 ? -3 2.26 4.359 1 84.81 103 TRP A N 1
ATOM 773 C CA . TRP A 1 103 ? -2.789 3.008 3.123 1 84.81 103 TRP A CA 1
ATOM 774 C C . TRP A 1 103 ? -2.791 2.076 1.916 1 84.81 103 TRP A C 1
ATOM 776 O O . TRP A 1 103 ? -2.211 0.989 1.961 1 84.81 103 TRP A O 1
ATOM 786 N N . LEU A 1 104 ? -3.48 2.48 0.919 1 85.5 104 LEU A N 1
ATOM 787 C CA . LEU A 1 104 ? -3.334 1.929 -0.423 1 85.5 104 LEU A CA 1
ATOM 788 C C . LEU A 1 104 ? -2.674 2.938 -1.356 1 85.5 104 LEU A C 1
ATOM 790 O O . LEU A 1 104 ? -3.25 3.988 -1.649 1 85.5 104 LEU A O 1
ATOM 794 N N . SER A 1 105 ? -1.481 2.57 -1.758 1 81.38 105 SER A N 1
ATOM 795 C CA . SER A 1 105 ? -0.729 3.461 -2.635 1 81.38 105 SER A CA 1
ATOM 796 C C . SER A 1 105 ? -1.186 3.326 -4.082 1 81.38 105 SER A C 1
ATOM 798 O O . SER A 1 105 ? -1.568 2.238 -4.52 1 81.38 105 SER A O 1
ATOM 800 N N . PRO A 1 106 ? -1.094 4.465 -4.75 1 74.56 106 PRO A N 1
ATOM 801 C CA . PRO A 1 106 ? -1.445 4.445 -6.172 1 74.56 106 PRO A CA 1
ATOM 802 C C . PRO A 1 106 ? -0.591 3.467 -6.977 1 74.56 106 PRO A C 1
ATOM 804 O O . PRO A 1 106 ? 0.418 2.965 -6.473 1 74.56 106 PRO A O 1
ATOM 807 N N . GLN A 1 107 ? -1.191 3.188 -8.102 1 64 107 GLN A N 1
ATOM 808 C CA . GLN A 1 107 ? -0.52 2.291 -9.039 1 64 107 GLN A CA 1
ATOM 809 C C . GLN A 1 107 ? 0.719 2.949 -9.641 1 64 107 GLN A C 1
ATOM 811 O O . GLN A 1 107 ? 0.715 4.148 -9.922 1 64 107 GLN A O 1
ATOM 816 N N . SER A 1 108 ? 1.816 2.623 -9.109 1 55.66 108 SER A N 1
ATOM 817 C CA . SER A 1 108 ? 3.092 3.318 -9.242 1 55.66 108 SER A CA 1
ATOM 818 C C . SER A 1 108 ? 3.393 3.641 -10.703 1 55.66 108 SER A C 1
ATOM 820 O O . SER A 1 108 ? 3.289 2.771 -11.57 1 55.66 108 SER A O 1
ATOM 822 N N . GLU A 1 109 ? 3.047 4.867 -11.164 1 52.69 109 GLU A N 1
ATOM 823 C CA . GLU A 1 109 ? 3.896 5.375 -12.234 1 52.69 109 GLU A CA 1
ATOM 824 C C . GLU A 1 109 ? 5.363 5.41 -11.812 1 52.69 109 GLU A C 1
ATOM 826 O O . GLU A 1 109 ? 5.68 5.207 -10.633 1 52.69 109 GLU A O 1
ATOM 831 N N . TYR A 1 110 ? 6.191 5.555 -12.633 1 55.44 110 TYR A N 1
ATOM 832 C CA . TYR A 1 110 ? 7.617 5.746 -12.406 1 55.44 110 TYR A CA 1
ATOM 833 C C . TYR A 1 110 ? 7.867 6.652 -11.211 1 55.44 110 TYR A C 1
ATOM 835 O O . TYR A 1 110 ? 7.215 7.691 -11.062 1 55.44 110 TYR A O 1
ATOM 843 N N . ARG A 1 111 ? 8.477 6.059 -10.141 1 68.19 111 ARG A N 1
ATOM 844 C CA . ARG A 1 111 ? 8.961 6.895 -9.055 1 68.19 111 ARG A CA 1
ATOM 845 C C . ARG A 1 111 ? 10.484 6.945 -9.039 1 68.19 111 ARG A C 1
ATOM 847 O O . ARG A 1 111 ? 11.148 5.977 -9.414 1 68.19 111 ARG A O 1
ATOM 854 N N . PRO A 1 112 ? 10.953 8.203 -8.695 1 71.25 112 PRO A N 1
ATOM 855 C CA . PRO A 1 112 ? 12.406 8.305 -8.625 1 71.25 112 PRO A CA 1
ATOM 856 C C . PRO A 1 112 ? 13.023 7.336 -7.617 1 71.25 112 PRO A C 1
ATOM 858 O O . PRO A 1 112 ? 12.469 7.133 -6.535 1 71.25 112 PRO A O 1
ATOM 861 N N . THR A 1 113 ? 14.039 6.77 -8.016 1 76.81 113 THR A N 1
ATOM 862 C CA . THR A 1 113 ? 14.68 5.781 -7.156 1 76.81 113 THR A CA 1
ATOM 863 C C . THR A 1 113 ? 15.859 6.398 -6.406 1 76.81 113 THR A C 1
ATOM 865 O O . THR A 1 113 ? 16.375 5.809 -5.457 1 76.81 113 THR A O 1
ATOM 868 N N . GLU A 1 114 ? 16.203 7.602 -6.785 1 82.88 114 GLU A N 1
ATOM 869 C CA . GLU A 1 114 ? 17.375 8.219 -6.18 1 82.88 114 GLU A CA 1
ATOM 870 C C . GLU A 1 114 ? 17.141 8.531 -4.703 1 82.88 114 GLU A C 1
ATOM 872 O O . GLU A 1 114 ? 18.047 8.391 -3.883 1 82.88 114 GLU A O 1
ATOM 877 N N . TYR A 1 115 ? 15.969 8.914 -4.391 1 88.5 115 TYR A N 1
ATOM 878 C CA . TYR A 1 115 ? 15.688 9.242 -2.996 1 88.5 115 TYR A CA 1
ATOM 879 C C . TYR A 1 115 ? 15.562 7.973 -2.158 1 88.5 115 TYR A C 1
ATOM 881 O O . TYR A 1 115 ? 15.953 7.953 -0.988 1 88.5 115 TYR A O 1
ATOM 889 N N . LEU A 1 116 ? 15.031 6.961 -2.816 1 87.88 116 LEU A N 1
ATOM 890 C CA . LEU A 1 116 ? 15 5.668 -2.139 1 87.88 116 LEU A CA 1
ATOM 891 C C . LEU A 1 116 ? 16.406 5.176 -1.845 1 87.88 116 LEU A C 1
ATOM 893 O O . LEU A 1 116 ? 16.703 4.738 -0.729 1 87.88 116 LEU A O 1
ATOM 897 N N . ARG A 1 117 ? 17.25 5.258 -2.807 1 86.06 117 ARG A N 1
ATOM 898 C CA . ARG A 1 117 ? 18.625 4.84 -2.643 1 86.06 117 ARG A CA 1
ATOM 899 C C . ARG A 1 117 ? 19.297 5.602 -1.507 1 86.06 117 ARG A C 1
ATOM 901 O O . ARG A 1 117 ? 19.969 5.004 -0.659 1 86.06 117 ARG A O 1
ATOM 908 N N . SER A 1 118 ? 19.141 6.84 -1.538 1 90.69 118 SER A N 1
ATOM 909 C CA . SER A 1 118 ? 19.719 7.688 -0.502 1 90.69 118 SER A CA 1
ATOM 910 C C . SER A 1 118 ? 19.172 7.34 0.874 1 90.69 118 SER A C 1
ATOM 912 O O . SER A 1 118 ? 19.922 7.172 1.832 1 90.69 118 SER A O 1
ATOM 914 N N . TRP A 1 119 ? 17.875 7.219 0.949 1 92.69 119 TRP A N 1
ATOM 915 C CA . TRP A 1 119 ? 17.203 7.012 2.23 1 92.69 119 TRP A CA 1
ATOM 916 C C . TRP A 1 119 ? 17.625 5.688 2.857 1 92.69 119 TRP A C 1
ATOM 918 O O . TRP A 1 119 ? 17.938 5.629 4.047 1 92.69 119 TRP A O 1
ATOM 928 N N . VAL A 1 120 ? 17.672 4.648 2.086 1 88.44 120 VAL A N 1
ATOM 929 C CA . VAL A 1 120 ? 18.062 3.34 2.598 1 88.44 120 VAL A CA 1
ATOM 930 C C . VAL A 1 120 ? 19.562 3.328 2.906 1 88.44 120 VAL A C 1
ATOM 932 O O . VAL A 1 120 ? 20 2.625 3.816 1 88.44 120 VAL A O 1
ATOM 935 N N . GLY A 1 121 ? 20.297 4.09 2.246 1 88 121 GLY A N 1
ATOM 936 C CA . GLY A 1 121 ? 21.719 4.188 2.482 1 88 121 GLY A CA 1
ATOM 937 C C . GLY A 1 121 ? 22.062 4.66 3.883 1 88 121 GLY A C 1
ATOM 938 O O . GLY A 1 121 ? 23.016 4.16 4.5 1 88 121 GLY A O 1
ATOM 939 N N . PHE A 1 122 ? 21.266 5.551 4.336 1 92.81 122 PHE A N 1
ATOM 940 C CA . PHE A 1 122 ? 21.656 6.102 5.629 1 92.81 122 PHE A CA 1
ATOM 941 C C . PHE A 1 122 ? 20.781 5.527 6.738 1 92.81 122 PHE A C 1
ATOM 943 O O . PHE A 1 122 ? 21.156 5.543 7.91 1 92.81 122 PHE A O 1
ATOM 950 N N . TRP A 1 123 ? 19.672 5.016 6.414 1 91.81 123 TRP A N 1
ATOM 951 C CA . TRP A 1 123 ? 18.625 4.699 7.387 1 91.81 123 TRP A CA 1
ATOM 952 C C . TRP A 1 123 ? 19.109 3.633 8.367 1 91.81 123 TRP A C 1
ATOM 954 O O . TRP A 1 123 ? 18.703 3.627 9.531 1 91.81 123 TRP A O 1
ATOM 964 N N . PHE A 1 124 ? 20.047 2.852 7.957 1 87.5 124 PHE A N 1
ATOM 965 C CA . PHE A 1 124 ? 20.516 1.773 8.82 1 87.5 124 PHE A CA 1
ATOM 966 C C . PHE A 1 124 ? 21.625 2.26 9.734 1 87.5 124 PHE A C 1
ATOM 968 O O . PHE A 1 124 ? 22.047 1.546 10.648 1 87.5 124 PHE A O 1
ATOM 975 N N . ASP A 1 125 ? 22.109 3.424 9.57 1 91.25 125 ASP A N 1
ATOM 976 C CA . ASP A 1 125 ? 23.094 4.074 10.438 1 91.25 125 ASP A CA 1
ATOM 977 C C . ASP A 1 125 ? 22.406 4.922 11.5 1 91.25 125 ASP A C 1
ATOM 979 O O . ASP A 1 125 ? 21.828 5.973 11.195 1 91.25 125 ASP A O 1
ATOM 983 N N . ASP A 1 126 ? 22.609 4.594 12.719 1 91.44 126 ASP A N 1
ATOM 984 C CA . ASP A 1 126 ? 21.906 5.25 13.812 1 91.44 126 ASP A CA 1
ATOM 985 C C . ASP A 1 126 ? 22.281 6.727 13.906 1 91.44 126 ASP A C 1
ATOM 987 O O . ASP A 1 126 ? 21.453 7.566 14.234 1 91.44 126 ASP A O 1
ATOM 991 N N . THR A 1 127 ? 23.469 7.004 13.672 1 94.88 127 THR A N 1
ATOM 992 C CA . THR A 1 127 ? 23.938 8.383 13.766 1 94.88 127 THR A CA 1
ATOM 993 C C . THR A 1 127 ? 23.312 9.242 12.672 1 94.88 127 THR A C 1
ATOM 995 O O . THR A 1 127 ? 22.812 10.336 12.945 1 94.88 127 THR A O 1
ATOM 998 N N . LEU A 1 128 ? 23.266 8.688 11.5 1 95.44 128 LEU A N 1
ATOM 999 C CA . LEU A 1 128 ? 22.703 9.438 10.383 1 95.44 128 LEU A CA 1
ATOM 1000 C C . LEU A 1 128 ? 21.188 9.531 10.5 1 95.44 128 LEU A C 1
ATOM 1002 O O . LEU A 1 128 ? 20.594 10.547 10.125 1 95.44 128 LEU A O 1
ATOM 1006 N N . ARG A 1 129 ? 20.641 8.531 10.961 1 94.81 129 ARG A N 1
ATOM 1007 C CA . ARG A 1 129 ? 19.188 8.547 11.172 1 94.81 129 ARG A CA 1
ATOM 1008 C C . ARG A 1 129 ? 18.797 9.617 12.188 1 94.81 129 ARG A C 1
ATOM 1010 O O . ARG A 1 129 ? 17.797 10.312 12.008 1 94.81 129 ARG A O 1
ATOM 1017 N N . LEU A 1 130 ? 19.594 9.734 13.25 1 96.56 130 LEU A N 1
ATOM 1018 C CA . LEU A 1 130 ? 19.344 10.781 14.234 1 96.56 130 LEU A CA 1
ATOM 1019 C C . LEU A 1 130 ? 19.516 12.156 13.617 1 96.56 130 LEU A C 1
ATOM 1021 O O . LEU A 1 130 ? 18.75 13.078 13.914 1 96.56 130 LEU A O 1
ATOM 1025 N N . GLN A 1 131 ? 20.516 12.273 12.797 1 97.25 131 GLN A N 1
ATOM 1026 C CA . GLN A 1 131 ? 20.734 13.547 12.125 1 97.25 131 GLN A CA 1
ATOM 1027 C C . GLN A 1 131 ? 19.547 13.914 11.242 1 97.25 131 GLN A C 1
ATOM 1029 O O . GLN A 1 131 ? 19.141 15.07 11.18 1 97.25 131 GLN A O 1
ATOM 1034 N N . ALA A 1 132 ? 19.047 12.953 10.562 1 97.69 132 ALA A N 1
ATOM 1035 C CA . ALA A 1 132 ? 17.859 13.164 9.742 1 97.69 132 ALA A CA 1
ATOM 1036 C C . ALA A 1 132 ? 16.672 13.594 10.602 1 97.69 132 ALA A C 1
ATOM 1038 O O . ALA A 1 132 ? 15.914 14.5 10.219 1 97.69 132 ALA A O 1
ATOM 1039 N N . ALA A 1 133 ? 16.484 12.953 11.711 1 97.81 133 ALA A N 1
ATOM 1040 C CA . ALA A 1 133 ? 15.422 13.305 12.641 1 97.81 133 ALA A CA 1
ATOM 1041 C C . ALA A 1 133 ? 15.555 14.75 13.117 1 97.81 133 ALA A C 1
ATOM 1043 O O . ALA A 1 133 ? 14.57 15.477 13.203 1 97.81 133 ALA A O 1
ATOM 1044 N N . LYS A 1 134 ? 16.75 15.109 13.438 1 98.19 134 LYS A N 1
ATOM 1045 C CA . LYS A 1 134 ? 17.016 16.484 13.867 1 98.19 134 LYS A CA 1
ATOM 1046 C C . LYS A 1 134 ? 16.688 17.469 12.758 1 98.19 134 LYS A C 1
ATOM 1048 O O . LYS A 1 134 ? 16.141 18.547 13.023 1 98.19 134 LYS A O 1
ATOM 1053 N N . ALA A 1 135 ? 17.016 17.109 11.578 1 97.94 135 ALA A N 1
ATOM 1054 C CA . ALA A 1 135 ? 16.703 17.953 10.438 1 97.94 135 ALA A CA 1
ATOM 1055 C C . ALA A 1 135 ? 15.195 18.156 10.297 1 97.94 135 ALA A C 1
ATOM 1057 O O . ALA A 1 135 ? 14.727 19.266 10.023 1 97.94 135 ALA A O 1
ATOM 1058 N N . PHE A 1 136 ? 14.43 17.094 10.445 1 98.25 136 PHE A N 1
ATOM 1059 C CA . PHE A 1 136 ? 12.977 17.188 10.406 1 98.25 136 PHE A CA 1
ATOM 1060 C C . PHE A 1 136 ? 12.461 18.125 11.484 1 98.25 136 PHE A C 1
ATOM 1062 O O . PHE A 1 136 ? 11.602 18.969 11.227 1 98.25 136 PHE A O 1
ATOM 1069 N N . GLN A 1 137 ? 13.008 18 12.703 1 98.19 137 GLN A N 1
ATOM 1070 C CA . GLN A 1 137 ? 12.555 18.828 13.82 1 98.19 137 GLN A CA 1
ATOM 1071 C C . GLN A 1 137 ? 12.891 20.297 13.586 1 98.19 137 GLN A C 1
ATOM 1073 O O . GLN A 1 137 ? 12.094 21.172 13.898 1 98.19 137 GLN A O 1
ATOM 1078 N N . GLN A 1 138 ? 14.047 20.516 13.016 1 98.19 138 GLN A N 1
ATOM 1079 C CA . GLN A 1 138 ? 14.43 21.891 12.703 1 98.19 138 GLN A CA 1
ATOM 1080 C C . GLN A 1 138 ? 13.508 22.5 11.656 1 98.19 138 GLN A C 1
ATOM 1082 O O . GLN A 1 138 ? 13.102 23.656 11.766 1 98.19 138 GLN A O 1
ATOM 1087 N N . ALA A 1 139 ? 13.219 21.75 10.664 1 98.38 139 ALA A N 1
ATOM 1088 C CA . ALA A 1 139 ? 12.297 22.203 9.625 1 98.38 139 ALA A CA 1
ATOM 1089 C C . ALA A 1 139 ? 10.914 22.484 10.211 1 98.38 139 ALA A C 1
ATOM 1091 O O . ALA A 1 139 ? 10.25 23.438 9.82 1 98.38 139 ALA A O 1
ATOM 1092 N N . ARG A 1 140 ? 10.477 21.609 11.07 1 98.25 140 ARG A N 1
ATOM 1093 C CA . ARG A 1 140 ? 9.203 21.781 11.766 1 98.25 140 ARG A CA 1
ATOM 1094 C C . ARG A 1 140 ? 9.172 23.109 12.523 1 98.25 140 ARG A C 1
ATOM 1096 O O . ARG A 1 140 ? 8.195 23.844 12.438 1 98.25 140 ARG A O 1
ATOM 1103 N N . LEU A 1 141 ? 10.25 23.453 13.234 1 98.19 141 LEU A N 1
ATOM 1104 C CA . LEU A 1 141 ? 10.336 24.688 14.016 1 98.19 141 LEU A CA 1
ATOM 1105 C C . LEU A 1 141 ? 10.305 25.906 13.102 1 98.19 141 LEU A C 1
ATOM 1107 O O . LEU A 1 141 ? 9.641 26.906 13.414 1 98.19 141 LEU A O 1
ATOM 1111 N N . GLN A 1 142 ? 10.969 25.781 12.023 1 96.88 142 GLN A N 1
ATOM 1112 C CA . GLN A 1 142 ? 10.984 26.875 11.055 1 96.88 142 GLN A CA 1
ATOM 1113 C C . GLN A 1 142 ? 9.586 27.109 10.484 1 96.88 142 GLN A C 1
ATOM 1115 O O . GLN A 1 142 ? 9.18 28.25 10.289 1 96.88 142 GLN A O 1
ATOM 1120 N N . ARG A 1 143 ? 8.914 26.062 10.219 1 97.25 143 ARG A N 1
ATOM 1121 C CA . ARG A 1 143 ? 7.57 26.172 9.648 1 97.25 143 ARG A CA 1
ATOM 1122 C C . ARG A 1 143 ? 6.605 26.828 10.633 1 97.25 143 ARG A C 1
ATOM 1124 O O . ARG A 1 143 ? 5.758 27.625 10.234 1 97.25 143 ARG A O 1
ATOM 1131 N N . ILE A 1 144 ? 6.719 26.484 11.875 1 97.25 144 ILE A N 1
ATOM 1132 C CA . ILE A 1 144 ? 5.887 27.094 12.914 1 97.25 144 ILE A CA 1
ATOM 1133 C C . ILE A 1 144 ? 6.16 28.594 12.977 1 97.25 144 ILE A C 1
ATOM 1135 O O . ILE A 1 144 ? 5.227 29.391 12.984 1 97.25 144 ILE A O 1
ATOM 1139 N N . ALA A 1 145 ? 7.426 28.938 13.016 1 95.44 145 ALA A N 1
ATOM 1140 C CA . ALA A 1 145 ? 7.809 30.344 13.07 1 95.44 145 ALA A CA 1
ATOM 1141 C C . ALA A 1 145 ? 7.246 31.109 11.883 1 95.44 145 ALA A C 1
ATOM 1143 O O . ALA A 1 145 ? 6.801 32.25 12.031 1 95.44 145 ALA A O 1
ATOM 1144 N N . GLN A 1 146 ? 7.25 30.484 10.805 1 94.25 146 GLN A N 1
ATOM 1145 C CA . GLN A 1 146 ? 6.816 31.125 9.562 1 94.25 146 GLN A CA 1
ATOM 1146 C C . GLN A 1 146 ? 5.305 31.359 9.562 1 94.25 146 GLN A C 1
ATOM 1148 O O . GLN A 1 146 ? 4.832 32.406 9.109 1 94.25 146 GLN A O 1
ATOM 1153 N N . HIS A 1 147 ? 4.543 30.438 10.102 1 94.12 147 HIS A N 1
ATOM 1154 C CA . HIS A 1 147 ? 3.109 30.484 9.828 1 94.12 147 HIS A CA 1
ATOM 1155 C C . HIS A 1 147 ? 2.332 30.953 11.047 1 94.12 147 HIS A C 1
ATOM 1157 O O . HIS A 1 147 ? 1.175 31.359 10.938 1 94.12 147 HIS A O 1
ATOM 1163 N N . TRP A 1 148 ? 2.893 30.859 12.234 1 93.94 148 TRP A N 1
ATOM 1164 C CA . TRP A 1 148 ? 2.172 31.359 13.398 1 93.94 148 TRP A CA 1
ATOM 1165 C C . TRP A 1 148 ? 2.283 32.875 13.5 1 93.94 148 TRP A C 1
ATOM 1167 O O . TRP A 1 148 ? 1.368 33.531 13.992 1 93.94 148 TRP A O 1
ATOM 1177 N N . ASN A 1 149 ? 3.412 33.5 13.086 1 82.94 149 ASN A N 1
ATOM 1178 C CA . ASN A 1 149 ? 3.637 34.938 13.234 1 82.94 149 ASN A CA 1
ATOM 1179 C C . ASN A 1 149 ? 3.299 35.688 11.953 1 82.94 149 ASN A C 1
ATOM 1181 O O . ASN A 1 149 ? 2.965 36.875 11.992 1 82.94 149 ASN A O 1
ATOM 1185 N N . ASN A 1 150 ? 3.369 35.094 10.867 1 77.06 150 ASN A N 1
ATOM 1186 C CA . ASN A 1 150 ? 3.227 35.812 9.602 1 77.06 150 ASN A CA 1
ATOM 1187 C C . ASN A 1 150 ? 2.062 35.281 8.781 1 77.06 150 ASN A C 1
ATOM 1189 O O . ASN A 1 150 ? 2.131 35.219 7.555 1 77.06 150 ASN A O 1
ATOM 1193 N N . ASN A 1 151 ? 1.098 34.844 9.453 1 78.19 151 ASN A N 1
ATOM 1194 C CA . ASN A 1 151 ? -0.042 34.312 8.719 1 78.19 151 ASN A CA 1
ATOM 1195 C C . ASN A 1 151 ? -1.234 35.25 8.766 1 78.19 151 ASN A C 1
ATOM 1197 O O . ASN A 1 151 ? -1.881 35.406 9.812 1 78.19 151 ASN A O 1
ATOM 1201 N N . ARG A 1 152 ? -1.471 35.906 7.652 1 81 152 ARG A N 1
ATOM 1202 C CA . ARG A 1 152 ? -2.547 36.906 7.551 1 81 152 ARG A CA 1
ATOM 1203 C C . ARG A 1 152 ? -3.898 36.25 7.852 1 81 152 ARG A C 1
ATOM 1205 O O . ARG A 1 152 ? -4.75 36.875 8.5 1 81 152 ARG A O 1
ATOM 1212 N N . ASP A 1 153 ? -4.051 35.094 7.422 1 83.69 153 ASP A N 1
ATOM 1213 C CA . ASP A 1 153 ? -5.324 34.406 7.617 1 83.69 153 ASP A CA 1
ATOM 1214 C C . ASP A 1 153 ? -5.582 34.125 9.094 1 83.69 153 ASP A C 1
ATOM 1216 O O . ASP A 1 153 ? -6.711 34.281 9.57 1 83.69 153 ASP A O 1
ATOM 1220 N N . LEU A 1 154 ? -4.621 33.781 9.82 1 85.5 154 LEU A N 1
ATOM 1221 C CA . LEU A 1 154 ? -4.762 33.531 11.25 1 85.5 154 LEU A CA 1
ATOM 1222 C C . LEU A 1 154 ? -5.035 34.844 11.992 1 85.5 154 LEU A C 1
ATOM 1224 O O . LEU A 1 154 ? -5.836 34.875 12.93 1 85.5 154 LEU A O 1
ATOM 1228 N N . ARG A 1 155 ? -4.41 35.875 11.469 1 84.25 155 ARG A N 1
ATOM 1229 C CA . ARG A 1 155 ? -4.625 37.188 12.086 1 84.25 155 ARG A CA 1
ATOM 1230 C C . ARG A 1 155 ? -6.066 37.625 11.914 1 84.25 155 ARG A C 1
ATOM 1232 O O . ARG A 1 155 ? -6.645 38.25 12.82 1 84.25 155 ARG A O 1
ATOM 1239 N N . GLU A 1 156 ? -6.496 37.344 10.719 1 87.25 156 GLU A N 1
ATOM 1240 C CA . GLU A 1 156 ? -7.879 37.719 10.438 1 87.25 156 GLU A CA 1
ATOM 1241 C C . GLU A 1 156 ? -8.852 36.938 11.32 1 87.25 156 GLU A C 1
ATOM 1243 O O . GLU A 1 156 ? -9.969 37.375 11.578 1 87.25 156 GLU A O 1
ATOM 1248 N N . GLU A 1 157 ? -8.359 35.875 11.875 1 87.56 157 GLU A N 1
ATOM 1249 C CA . GLU A 1 157 ? -9.18 35.062 12.766 1 87.56 157 GLU A CA 1
ATOM 1250 C C . GLU A 1 157 ? -8.844 35.344 14.227 1 87.56 157 GLU A C 1
ATOM 1252 O O . GLU A 1 157 ? -9.227 34.562 15.109 1 87.56 157 GLU A O 1
ATOM 1257 N N . ASP A 1 158 ? -8.07 36.344 14.461 1 84.75 158 ASP A N 1
ATOM 1258 C CA . ASP A 1 158 ? -7.707 36.844 15.789 1 84.75 158 ASP A CA 1
ATOM 1259 C C . ASP A 1 158 ? -6.816 35.844 16.516 1 84.75 158 ASP A C 1
ATOM 1261 O O . ASP A 1 158 ? -6.91 35.719 17.734 1 84.75 158 ASP A O 1
ATOM 1265 N N . PHE A 1 159 ? -6.184 35 15.773 1 93.56 159 PHE A N 1
ATOM 1266 C CA . PHE A 1 159 ? -5.137 34.156 16.328 1 93.56 159 PHE A CA 1
ATOM 1267 C C . PHE A 1 159 ? -3.814 34.906 16.406 1 93.56 159 PHE A C 1
ATOM 1269 O O . PHE A 1 159 ? -3.059 34.938 15.438 1 93.56 159 PHE A O 1
ATOM 1276 N N . VAL A 1 160 ? -3.545 35.5 17.531 1 90.5 160 VAL A N 1
ATOM 1277 C CA . VAL A 1 160 ? -2.338 36.312 17.734 1 90.5 160 VAL A CA 1
ATOM 1278 C C . VAL A 1 160 ? -1.582 35.781 18.969 1 90.5 160 VAL A C 1
ATOM 1280 O O . VAL A 1 160 ? -2.115 35.812 20.078 1 90.5 160 VAL A O 1
ATOM 1283 N N . VAL A 1 161 ? -0.414 35.344 18.688 1 92.62 161 VAL A N 1
ATOM 1284 C CA . VAL A 1 161 ? 0.448 34.875 19.766 1 92.62 161 VAL A CA 1
ATOM 1285 C C . VAL A 1 161 ? 1.546 35.906 20.047 1 92.62 161 VAL A C 1
ATOM 1287 O O . VAL A 1 161 ? 2.018 36.562 19.125 1 92.62 161 VAL A O 1
ATOM 1290 N N . PRO A 1 162 ? 1.883 36.094 21.344 1 90.56 162 PRO A N 1
ATOM 1291 C CA . PRO A 1 162 ? 3.029 36.969 21.609 1 90.56 162 PRO A CA 1
ATOM 1292 C C . PRO A 1 162 ? 4.305 36.5 20.906 1 90.56 162 PRO A C 1
ATOM 1294 O O . PRO A 1 162 ? 4.816 35.438 21.219 1 90.56 162 PRO A O 1
ATOM 1297 N N . ALA A 1 163 ? 4.785 37.312 20.031 1 90.19 163 ALA A N 1
ATOM 1298 C CA . ALA A 1 163 ? 5.91 36.938 19.172 1 90.19 163 ALA A CA 1
ATOM 1299 C C . ALA A 1 163 ? 7.125 36.531 20 1 90.19 163 ALA A C 1
ATOM 1301 O O . ALA A 1 163 ? 7.844 35.594 19.656 1 90.19 163 ALA A O 1
ATOM 1302 N N . ASP A 1 164 ? 7.301 37.219 21.078 1 94.25 164 ASP A N 1
ATOM 1303 C CA . ASP A 1 164 ? 8.469 36.969 21.906 1 94.25 164 ASP A CA 1
ATOM 1304 C C . ASP A 1 164 ? 8.359 35.625 22.609 1 94.25 164 ASP A C 1
ATOM 1306 O O . ASP A 1 164 ? 9.359 34.906 22.781 1 94.25 164 ASP A O 1
ATOM 1310 N N . GLU A 1 165 ? 7.211 35.281 23.062 1 95.31 165 GLU A N 1
ATOM 1311 C CA . GLU A 1 165 ? 7.012 34 23.75 1 95.31 165 GLU A CA 1
ATOM 1312 C C . GLU A 1 165 ? 7.195 32.844 22.781 1 95.31 165 GLU A C 1
ATOM 1314 O O . GLU A 1 165 ? 7.816 31.828 23.125 1 95.31 165 GLU A O 1
ATOM 1319 N N . LEU A 1 166 ? 6.59 33 21.609 1 96.38 166 LEU A N 1
ATOM 1320 C CA . LEU A 1 166 ? 6.758 31.969 20.594 1 96.38 166 LEU A CA 1
ATOM 1321 C C . LEU A 1 166 ? 8.227 31.828 20.203 1 96.38 166 LEU A C 1
ATOM 1323 O O . LEU A 1 166 ? 8.742 30.703 20.141 1 96.38 166 LEU A O 1
ATOM 1327 N N . ALA A 1 167 ? 8.867 32.938 19.953 1 95.88 167 ALA A N 1
ATOM 1328 C CA . ALA A 1 167 ? 10.273 32.938 19.547 1 95.88 167 ALA A CA 1
ATOM 1329 C C . ALA A 1 167 ? 11.133 32.25 20.625 1 95.88 167 ALA A C 1
ATOM 1331 O O . ALA A 1 167 ? 12.039 31.484 20.297 1 95.88 167 ALA A O 1
ATOM 1332 N N . SER A 1 168 ? 10.828 32.594 21.875 1 97.12 168 SER A N 1
ATOM 1333 C CA . SER A 1 168 ? 11.578 32 22.984 1 97.12 168 SER A CA 1
ATOM 1334 C C . SER A 1 168 ? 11.375 30.5 23.062 1 97.12 168 SER A C 1
ATOM 1336 O O . SER A 1 168 ? 12.328 29.75 23.281 1 97.12 168 SER A O 1
ATOM 1338 N N . ALA A 1 169 ? 10.172 30.062 22.922 1 97.56 169 ALA A N 1
ATOM 1339 C CA . ALA A 1 169 ? 9.867 28.641 22.953 1 97.56 169 ALA A CA 1
ATOM 1340 C C . ALA A 1 169 ? 10.57 27.891 21.812 1 97.56 169 ALA A C 1
ATOM 1342 O O . ALA A 1 169 ? 11.133 26.828 22.031 1 97.56 169 ALA A O 1
ATOM 1343 N N . LEU A 1 170 ? 10.562 28.469 20.625 1 98.25 170 LEU A N 1
ATOM 1344 C CA . LEU A 1 170 ? 11.164 27.844 19.453 1 98.25 170 LEU A CA 1
ATOM 1345 C C . LEU A 1 170 ? 12.688 27.828 19.562 1 98.25 170 LEU A C 1
ATOM 1347 O O . LEU A 1 170 ? 13.328 26.844 19.172 1 98.25 170 LEU A O 1
ATOM 1351 N N . ASP A 1 171 ? 13.234 28.906 20.109 1 98.12 171 ASP A N 1
ATOM 1352 C CA . ASP A 1 171 ? 14.68 28.969 20.297 1 98.12 171 ASP A CA 1
ATOM 1353 C C . ASP A 1 171 ? 15.148 27.922 21.297 1 98.12 171 ASP A C 1
ATOM 1355 O O . ASP A 1 171 ? 16.172 27.266 21.094 1 98.12 171 ASP A O 1
ATOM 1359 N N . ALA A 1 172 ? 14.414 27.828 22.375 1 98.12 172 ALA A N 1
ATOM 1360 C CA . ALA A 1 172 ? 14.742 26.812 23.375 1 98.12 172 ALA A CA 1
ATOM 1361 C C . ALA A 1 172 ? 14.672 25.422 22.766 1 98.12 172 ALA A C 1
ATOM 1363 O O . ALA A 1 172 ? 15.523 24.562 23.031 1 98.12 172 ALA A O 1
ATOM 1364 N N . SER A 1 173 ? 13.664 25.172 21.953 1 98.44 173 SER A N 1
ATOM 1365 C CA . SER A 1 173 ? 13.5 23.875 21.328 1 98.44 173 SER A CA 1
ATOM 1366 C C . SER A 1 173 ? 14.609 23.609 20.312 1 98.44 173 SER A C 1
ATOM 1368 O O . SER A 1 173 ? 15.094 22.469 20.188 1 98.44 173 SER A O 1
ATOM 1370 N N . ARG A 1 174 ? 14.984 24.625 19.594 1 98.31 174 ARG A N 1
ATOM 1371 C CA . ARG A 1 174 ? 16.078 24.484 18.625 1 98.31 174 ARG A CA 1
ATOM 1372 C C . ARG A 1 174 ? 17.359 24.031 19.312 1 98.31 174 ARG A C 1
ATOM 1374 O O . ARG A 1 174 ? 18.047 23.141 18.812 1 98.31 174 ARG A O 1
ATOM 1381 N N . ARG A 1 175 ? 17.672 24.578 20.406 1 98.25 175 ARG A N 1
ATOM 1382 C CA . ARG A 1 175 ? 18.859 24.203 21.172 1 98.25 175 ARG A CA 1
ATOM 1383 C C . ARG A 1 175 ? 18.734 22.781 21.703 1 98.25 175 ARG A C 1
ATOM 1385 O O . ARG A 1 175 ? 19.719 22.031 21.688 1 98.25 175 ARG A O 1
ATOM 1392 N N . ALA A 1 176 ? 17.562 22.484 22.172 1 98.19 176 ALA A N 1
ATOM 1393 C CA . ALA A 1 176 ? 17.344 21.141 22.703 1 98.19 176 ALA A CA 1
ATOM 1394 C C . ALA A 1 176 ? 17.469 20.094 21.609 1 98.19 176 ALA A C 1
ATOM 1396 O O . ALA A 1 176 ? 18 19 21.844 1 98.19 176 ALA A O 1
ATOM 1397 N N . VAL A 1 177 ? 17.016 20.391 20.391 1 98.25 177 VAL A N 1
ATOM 1398 C CA . VAL A 1 177 ? 17.078 19.484 19.266 1 98.25 177 VAL A CA 1
ATOM 1399 C C . VAL A 1 177 ? 18.531 19.25 18.875 1 98.25 177 VAL A C 1
ATOM 1401 O O . VAL A 1 177 ? 18.953 18.109 18.641 1 98.25 177 VAL A O 1
ATOM 1404 N N . GLU A 1 178 ? 19.297 20.328 18.859 1 97.44 178 GLU A N 1
ATOM 1405 C CA . GLU A 1 178 ? 20.719 20.219 18.516 1 97.44 178 GLU A CA 1
ATOM 1406 C C . GLU A 1 178 ? 21.469 19.391 19.547 1 97.44 178 GLU A C 1
ATOM 1408 O O . GLU A 1 178 ? 22.391 18.641 19.203 1 97.44 178 GLU A O 1
ATOM 1413 N N . ALA A 1 179 ? 21.031 19.453 20.719 1 97.69 179 ALA A N 1
ATOM 1414 C CA . ALA A 1 179 ? 21.734 18.797 21.812 1 97.69 179 ALA A CA 1
ATOM 1415 C C . ALA A 1 179 ? 21.234 17.359 22.016 1 97.69 179 ALA A C 1
ATOM 1417 O O . ALA A 1 179 ? 21.812 16.594 22.781 1 97.69 179 ALA A O 1
ATOM 1418 N N . ALA A 1 180 ? 20.156 17.016 21.328 1 97.69 180 ALA A N 1
ATOM 1419 C CA . ALA A 1 180 ? 19.547 15.703 21.547 1 97.69 180 ALA A CA 1
ATOM 1420 C C . ALA A 1 180 ? 20.531 14.578 21.25 1 97.69 180 ALA A C 1
ATOM 1422 O O . ALA A 1 180 ? 21.25 14.617 20.234 1 97.69 180 ALA A O 1
ATOM 1423 N N . ARG A 1 181 ? 20.656 13.57 22.125 1 96.56 181 ARG A N 1
ATOM 1424 C CA . ARG A 1 181 ? 21.609 12.477 22.016 1 96.56 181 ARG A CA 1
ATOM 1425 C C . ARG A 1 181 ? 20.984 11.273 21.312 1 96.56 181 ARG A C 1
ATOM 1427 O O . ARG A 1 181 ? 21.703 10.414 20.797 1 96.56 181 ARG A O 1
ATOM 1434 N N . ASP A 1 182 ? 19.609 11.242 21.344 1 96.06 182 ASP A N 1
ATOM 1435 C CA . ASP A 1 182 ? 18.875 10.141 20.734 1 96.06 182 ASP A CA 1
ATOM 1436 C C . ASP A 1 182 ? 17.438 10.531 20.438 1 96.06 182 ASP A C 1
ATOM 1438 O O . ASP A 1 182 ? 17.031 11.672 20.672 1 96.06 182 ASP A O 1
ATOM 1442 N N . ASN A 1 183 ? 16.734 9.555 19.922 1 93.62 183 ASN A N 1
ATOM 1443 C CA . ASN A 1 183 ? 15.359 9.82 19.516 1 93.62 183 ASN A CA 1
ATOM 1444 C C . ASN A 1 183 ? 14.469 10.07 20.734 1 93.62 183 ASN A C 1
ATOM 1446 O O . ASN A 1 183 ? 13.508 10.836 20.656 1 93.62 183 ASN A O 1
ATOM 1450 N N . THR A 1 184 ? 14.727 9.469 21.781 1 93.88 184 THR A N 1
ATOM 1451 C CA . THR A 1 184 ? 13.945 9.68 23 1 93.88 184 THR A CA 1
ATOM 1452 C C . THR A 1 184 ? 14.016 11.141 23.438 1 93.88 184 THR A C 1
ATOM 1454 O O . THR A 1 184 ? 13 11.742 23.797 1 93.88 184 THR A O 1
ATOM 1457 N N . ASP A 1 185 ? 15.242 11.68 23.422 1 96.81 185 ASP A N 1
ATOM 1458 C CA . ASP A 1 185 ? 15.414 13.102 23.734 1 96.81 185 ASP A CA 1
ATOM 1459 C C . ASP A 1 185 ? 14.586 13.969 22.781 1 96.81 185 ASP A C 1
ATOM 1461 O O . ASP A 1 185 ? 13.938 14.922 23.219 1 96.81 185 ASP A O 1
ATOM 1465 N N . LEU A 1 186 ? 14.641 13.641 21.516 1 96.75 186 LEU A N 1
ATOM 1466 C CA . LEU A 1 186 ? 13.93 14.414 20.5 1 96.75 186 LEU A CA 1
ATOM 1467 C C . LEU A 1 186 ? 12.422 14.352 20.734 1 96.75 186 LEU A C 1
ATOM 1469 O O . LEU A 1 186 ? 11.742 15.375 20.672 1 96.75 186 LEU A O 1
ATOM 1473 N N . LEU A 1 187 ? 11.938 13.18 21 1 94.81 187 LEU A N 1
ATOM 1474 C CA . LEU A 1 187 ? 10.508 12.992 21.219 1 94.81 187 LEU A CA 1
ATOM 1475 C C . LEU A 1 187 ? 10.047 13.703 22.484 1 94.81 187 LEU A C 1
ATOM 1477 O O . LEU A 1 187 ? 8.945 14.266 22.516 1 94.81 187 LEU A O 1
ATOM 1481 N N . THR A 1 188 ? 10.828 13.648 23.484 1 95.56 188 THR A N 1
ATOM 1482 C CA . THR A 1 188 ? 10.516 14.359 24.719 1 95.56 188 THR A CA 1
ATOM 1483 C C . THR A 1 188 ? 10.43 15.859 24.469 1 95.56 188 THR A C 1
ATOM 1485 O O . THR A 1 188 ? 9.5 16.516 24.938 1 95.56 188 THR A O 1
ATOM 1488 N N . GLU A 1 189 ? 11.43 16.328 23.797 1 97.31 189 GLU A N 1
ATOM 1489 C CA . GLU A 1 189 ? 11.422 17.75 23.469 1 97.31 189 GLU A CA 1
ATOM 1490 C C . GLU A 1 189 ? 10.219 18.109 22.594 1 97.31 189 GLU A C 1
ATOM 1492 O O . GLU A 1 189 ? 9.625 19.188 22.766 1 97.31 189 GLU A O 1
ATOM 1497 N N . GLU A 1 190 ? 9.898 17.297 21.641 1 95.62 190 GLU A N 1
ATOM 1498 C CA . GLU A 1 190 ? 8.727 17.5 20.781 1 95.62 190 GLU A CA 1
ATOM 1499 C C . GLU A 1 190 ? 7.453 17.625 21.625 1 95.62 190 GLU A C 1
ATOM 1501 O O . GLU A 1 190 ? 6.641 18.516 21.391 1 95.62 190 GLU A O 1
ATOM 1506 N N . ALA A 1 191 ? 7.336 16.75 22.562 1 93.94 191 ALA A N 1
ATOM 1507 C CA . ALA A 1 191 ? 6.168 16.766 23.438 1 93.94 191 ALA A CA 1
ATOM 1508 C C . ALA A 1 191 ? 6.129 18.047 24.281 1 93.94 191 ALA A C 1
ATOM 1510 O O . ALA A 1 191 ? 5.066 18.656 24.453 1 93.94 191 ALA A O 1
ATOM 1511 N N . ARG A 1 192 ? 7.211 18.406 24.781 1 96.31 192 ARG A N 1
ATOM 1512 C CA . ARG A 1 192 ? 7.312 19.625 25.594 1 96.31 192 ARG A CA 1
ATOM 1513 C C . ARG A 1 192 ? 6.91 20.859 24.797 1 96.31 192 ARG A C 1
ATOM 1515 O O . ARG A 1 192 ? 6.129 21.672 25.266 1 96.31 192 ARG A O 1
ATOM 1522 N N . LEU A 1 193 ? 7.434 20.953 23.625 1 97.88 193 LEU A N 1
ATOM 1523 C CA . LEU A 1 193 ? 7.105 22.094 22.781 1 97.88 193 LEU A CA 1
ATOM 1524 C C . LEU A 1 193 ? 5.625 22.109 22.422 1 97.88 193 LEU A C 1
ATOM 1526 O O . LEU A 1 193 ? 4.977 23.156 22.453 1 97.88 193 LEU A O 1
ATOM 1530 N N . THR A 1 194 ? 5.102 20.938 22.016 1 96.31 194 THR A N 1
ATOM 1531 C CA . THR A 1 194 ? 3.701 20.844 21.625 1 96.31 194 THR A CA 1
ATOM 1532 C C . THR A 1 194 ? 2.789 21.312 22.75 1 96.31 194 THR A C 1
ATOM 1534 O O . THR A 1 194 ? 1.797 22 22.516 1 96.31 194 THR A O 1
ATOM 1537 N N . LYS A 1 195 ? 3.129 21 23.922 1 95.31 195 LYS A N 1
ATOM 1538 C CA . LYS A 1 195 ? 2.355 21.453 25.078 1 95.31 195 LYS A CA 1
ATOM 1539 C C . LYS A 1 195 ? 2.375 22.969 25.203 1 95.31 195 LYS A C 1
ATOM 1541 O O . LYS A 1 195 ? 1.352 23.594 25.5 1 95.31 195 LYS A O 1
ATOM 1546 N N . LYS A 1 196 ? 3.48 23.516 25.047 1 96.94 196 LYS A N 1
ATOM 1547 C CA . LYS A 1 196 ? 3.594 24.984 25.062 1 96.94 196 LYS A CA 1
ATOM 1548 C C . LYS A 1 196 ? 2.777 25.609 23.938 1 96.94 196 LYS A C 1
ATOM 1550 O O . LYS A 1 196 ? 2.164 26.656 24.125 1 96.94 196 LYS A O 1
ATOM 1555 N N . LEU A 1 197 ? 2.801 24.984 22.797 1 97.56 197 LEU A N 1
ATOM 1556 C CA . LEU A 1 197 ? 2.049 25.5 21.656 1 97.56 197 LEU A CA 1
ATOM 1557 C C . LEU A 1 197 ? 0.548 25.438 21.922 1 97.56 197 LEU A C 1
ATOM 1559 O O . LEU A 1 197 ? -0.197 26.328 21.531 1 97.56 197 LEU A O 1
ATOM 1563 N N . PHE A 1 198 ? 0.118 24.391 22.578 1 96.38 198 PHE A N 1
ATOM 1564 C CA . PHE A 1 198 ? -1.28 24.312 22.984 1 96.38 198 PHE A CA 1
ATOM 1565 C C . PHE A 1 198 ? -1.649 25.5 23.875 1 96.38 198 PHE A C 1
ATOM 1567 O O . PHE A 1 198 ? -2.689 26.125 23.672 1 96.38 198 PHE A O 1
ATOM 1574 N N . ARG A 1 199 ? -0.826 25.781 24.797 1 96.19 199 ARG A N 1
ATOM 1575 C CA . ARG A 1 199 ? -1.064 26.891 25.719 1 96.19 199 ARG A CA 1
ATOM 1576 C C . ARG A 1 199 ? -1.129 28.219 24.969 1 96.19 199 ARG A C 1
ATOM 1578 O O . ARG A 1 199 ? -2.018 29.031 25.219 1 96.19 199 ARG A O 1
ATOM 1585 N N . LEU A 1 200 ? -0.216 28.406 24.078 1 96.31 200 LEU A N 1
ATOM 1586 C CA . LEU A 1 200 ? -0.189 29.625 23.297 1 96.31 200 LEU A CA 1
ATOM 1587 C C . LEU A 1 200 ? -1.435 29.75 22.422 1 96.31 200 LEU A C 1
ATOM 1589 O O . LEU A 1 200 ? -1.983 30.844 22.25 1 96.31 200 LEU A O 1
ATOM 1593 N N . ALA A 1 201 ? -1.862 28.625 21.875 1 96.5 201 ALA A N 1
ATOM 1594 C CA . ALA A 1 201 ? -3.078 28.625 21.062 1 96.5 201 ALA A CA 1
ATOM 1595 C C . ALA A 1 201 ? -4.301 28.969 21.906 1 96.5 201 ALA A C 1
ATOM 1597 O O . ALA A 1 201 ? -5.188 29.703 21.469 1 96.5 201 ALA A O 1
ATOM 1598 N N . CYS A 1 202 ? -4.324 28.469 23.141 1 95.5 202 CYS A N 1
ATOM 1599 C CA . CYS A 1 202 ? -5.41 28.797 24.062 1 95.5 202 CYS A CA 1
ATOM 1600 C C . CYS A 1 202 ? -5.438 30.281 24.375 1 95.5 202 CYS A C 1
ATOM 1602 O O . CYS A 1 202 ? -6.504 30.891 24.391 1 95.5 202 CYS A O 1
ATOM 1604 N N . LEU A 1 203 ? -4.285 30.766 24.609 1 93.94 203 LEU A N 1
ATOM 1605 C CA . LEU A 1 203 ? -4.172 32.188 24.922 1 93.94 203 LEU A CA 1
ATOM 1606 C C . LEU A 1 203 ? -4.59 33.031 23.734 1 93.94 203 LEU A C 1
ATOM 1608 O O . LEU A 1 203 ? -5.309 34.031 23.891 1 93.94 203 LEU A O 1
ATOM 1612 N N . ALA A 1 204 ? -4.18 32.719 22.594 1 93.94 204 ALA A N 1
ATOM 1613 C CA . ALA A 1 204 ? -4.441 33.469 21.391 1 93.94 204 ALA A CA 1
ATOM 1614 C C . ALA A 1 204 ? -5.93 33.5 21.047 1 93.94 204 ALA A C 1
ATOM 1616 O O . ALA A 1 204 ? -6.453 34.469 20.547 1 93.94 204 ALA A O 1
ATOM 1617 N N . THR A 1 205 ? -6.637 32.344 21.297 1 94.62 205 THR A N 1
ATOM 1618 C CA . THR A 1 205 ? -8.023 32.219 20.859 1 94.62 205 THR A CA 1
ATOM 1619 C C . THR A 1 205 ? -8.984 32.438 22.031 1 94.62 205 THR A C 1
ATOM 1621 O O . THR A 1 205 ? -10.188 32.594 21.828 1 94.62 205 THR A O 1
ATOM 1624 N N . GLY A 1 206 ? -8.422 32.438 23.266 1 94.38 206 GLY A N 1
ATOM 1625 C CA . GLY A 1 206 ? -9.281 32.5 24.438 1 94.38 206 GLY A CA 1
ATOM 1626 C C . GLY A 1 206 ? -10.039 31.234 24.719 1 94.38 206 GLY A C 1
ATOM 1627 O O . GLY A 1 206 ? -11.133 31.25 25.266 1 94.38 206 GLY A O 1
ATOM 1628 N N . TYR A 1 207 ? -9.516 30.109 24.297 1 93.94 207 TYR A N 1
ATOM 1629 C CA . TYR A 1 207 ? -10.18 28.812 24.422 1 93.94 207 TYR A CA 1
ATOM 1630 C C . TYR A 1 207 ? -10.312 28.422 25.891 1 93.94 207 TYR A C 1
ATOM 1632 O O . TYR A 1 207 ? -11.258 27.719 26.266 1 93.94 207 TYR A O 1
ATOM 1640 N N . GLY A 1 208 ? -9.422 28.906 26.797 1 90.38 208 GLY A N 1
ATOM 1641 C CA . GLY A 1 208 ? -9.438 28.531 28.203 1 90.38 208 GLY A CA 1
ATOM 1642 C C . GLY A 1 208 ? -8.547 27.344 28.5 1 90.38 208 GLY A C 1
ATOM 1643 O O . GLY A 1 208 ? -7.445 27.219 27.969 1 90.38 208 GLY A O 1
ATOM 1644 N N . ASP A 1 209 ? -9.031 26.422 29.344 1 90.12 209 ASP A N 1
ATOM 1645 C CA . ASP A 1 209 ? -8.227 25.266 29.75 1 90.12 209 ASP A CA 1
ATOM 1646 C C . ASP A 1 209 ? -8.266 24.172 28.703 1 90.12 209 ASP A C 1
ATOM 1648 O O . ASP A 1 209 ? -9.328 23.859 28.156 1 90.12 209 ASP A O 1
ATOM 1652 N N . PHE A 1 210 ? -7.113 23.734 28.406 1 93.56 210 PHE A N 1
ATOM 1653 C CA . PHE A 1 210 ? -7.012 22.688 27.391 1 93.56 210 PHE A CA 1
ATOM 1654 C C . PHE A 1 210 ? -6.012 21.609 27.828 1 93.56 210 PHE A C 1
ATOM 1656 O O . PHE A 1 210 ? -4.953 21.938 28.375 1 93.56 210 PHE A O 1
ATOM 1663 N N . SER A 1 211 ? -6.438 20.391 27.656 1 90.94 211 SER A N 1
ATOM 1664 C CA . SER A 1 211 ? -5.555 19.234 27.734 1 90.94 211 SER A CA 1
ATOM 1665 C C . SER A 1 211 ? -5.758 18.297 26.562 1 90.94 211 SER A C 1
ATOM 1667 O O . SER A 1 211 ? -6.895 17.938 26.219 1 90.94 211 SER A O 1
ATOM 1669 N N . ARG A 1 212 ? -4.688 18 25.984 1 89.69 212 ARG A N 1
ATOM 1670 C CA . ARG A 1 212 ? -4.785 17.109 24.844 1 89.69 212 ARG A CA 1
ATOM 1671 C C . ARG A 1 212 ? -5.242 15.719 25.281 1 89.69 212 ARG A C 1
ATOM 1673 O O . ARG A 1 212 ? -4.645 15.109 26.172 1 89.69 212 ARG A O 1
ATOM 1680 N N . ALA A 1 213 ? -6.289 15.352 24.656 1 77.44 213 ALA A N 1
ATOM 1681 C CA . ALA A 1 213 ? -6.785 14 24.922 1 77.44 213 ALA A CA 1
ATOM 1682 C C . ALA A 1 213 ? -6.227 13 23.922 1 77.44 213 ALA A C 1
ATOM 1684 O O . ALA A 1 213 ? -6.02 13.336 22.75 1 77.44 213 ALA A O 1
ATOM 1685 N N . LYS A 1 214 ? -5.941 12.023 24.469 1 64.25 214 LYS A N 1
ATOM 1686 C CA . LYS A 1 214 ? -5.391 10.984 23.594 1 64.25 214 LYS A CA 1
ATOM 1687 C C . LYS A 1 214 ? -6.488 10.055 23.094 1 64.25 214 LYS A C 1
ATOM 1689 O O . LYS A 1 214 ? -7.555 9.953 23.703 1 64.25 214 LYS A O 1
ATOM 1694 N N . HIS A 1 215 ? -6.418 9.523 22.078 1 55.31 215 HIS A N 1
ATOM 1695 C CA . HIS A 1 215 ? -7.191 8.406 21.531 1 55.31 215 HIS A CA 1
ATOM 1696 C C . HIS A 1 215 ? -8.641 8.812 21.266 1 55.31 215 HIS A C 1
ATOM 1698 O O . HIS A 1 215 ? -9.562 8.055 21.562 1 55.31 215 HIS A O 1
ATOM 1704 N N . GLY A 1 216 ? -8.727 9.945 20.844 1 58 216 GLY A N 1
ATOM 1705 C CA . GLY A 1 216 ? -10.062 10.391 20.469 1 58 216 GLY A CA 1
ATOM 1706 C C . GLY A 1 216 ? -10.984 10.586 21.641 1 58 216 GLY A C 1
ATOM 1707 O O . GLY A 1 216 ? -12.203 10.719 21.469 1 58 216 GLY A O 1
ATOM 1708 N N . GLY A 1 217 ? -10.445 10.547 22.703 1 59.91 217 GLY A N 1
ATOM 1709 C CA . GLY A 1 217 ? -11.266 10.617 23.906 1 59.91 217 GLY A CA 1
ATOM 1710 C C . GLY A 1 217 ? -11.68 12.031 24.25 1 59.91 217 GLY A C 1
ATOM 1711 O O . GLY A 1 217 ? -12.461 12.242 25.188 1 59.91 217 GLY A O 1
ATOM 1712 N N . GLY A 1 218 ? -11.133 12.891 23.422 1 68 218 GLY A N 1
ATOM 1713 C CA . GLY A 1 218 ? -11.461 14.266 23.75 1 68 218 GLY A CA 1
ATOM 1714 C C . GLY A 1 218 ? -12.859 14.672 23.312 1 68 218 GLY A C 1
ATOM 1715 O O . GLY A 1 218 ? -13.266 14.398 22.172 1 68 218 GLY A O 1
ATOM 1716 N N . THR A 1 219 ? -13.516 15.219 24.266 1 77.25 219 THR A N 1
ATOM 1717 C CA . THR A 1 219 ? -14.906 15.57 23.969 1 77.25 219 THR A CA 1
ATOM 1718 C C . THR A 1 219 ? -15.023 17.047 23.594 1 77.25 219 THR A C 1
ATOM 1720 O O . THR A 1 219 ? -16.016 17.453 23 1 77.25 219 THR A O 1
ATOM 1723 N N . ASP A 1 220 ? -13.945 17.75 23.875 1 89.12 220 ASP A N 1
ATOM 1724 C CA . ASP A 1 220 ? -14.047 19.156 23.484 1 89.12 220 ASP A CA 1
ATOM 1725 C C . ASP A 1 220 ? -13.703 19.344 22.016 1 89.12 220 ASP A C 1
ATOM 1727 O O . ASP A 1 220 ? -13.016 18.516 21.422 1 89.12 220 ASP A O 1
ATOM 1731 N N . PRO A 1 221 ? -14.133 20.406 21.422 1 92.31 221 PRO A N 1
ATOM 1732 C CA . PRO A 1 221 ? -14.016 20.609 19.984 1 92.31 221 PRO A CA 1
ATOM 1733 C C . PRO A 1 221 ? -12.57 20.672 19.5 1 92.31 221 PRO A C 1
ATOM 1735 O O . PRO A 1 221 ? -12.234 20.125 18.453 1 92.31 221 PRO A O 1
ATOM 1738 N N . ALA A 1 222 ? -11.727 21.312 20.234 1 94.44 222 ALA A N 1
ATOM 1739 C CA . ALA A 1 222 ? -10.336 21.453 19.812 1 94.44 222 ALA A CA 1
ATOM 1740 C C . ALA A 1 222 ? -9.672 20.078 19.688 1 94.44 222 ALA A C 1
ATOM 1742 O O . ALA A 1 222 ? -8.953 19.828 18.719 1 94.44 222 ALA A O 1
ATOM 1743 N N . ASN A 1 223 ? -9.93 19.203 20.641 1 92.31 223 ASN A N 1
ATOM 1744 C CA . ASN A 1 223 ? -9.375 17.859 20.594 1 92.31 223 ASN A CA 1
ATOM 1745 C C . ASN A 1 223 ? -9.898 17.078 19.375 1 92.31 223 ASN A C 1
ATOM 1747 O O . ASN A 1 223 ? -9.133 16.406 18.688 1 92.31 223 ASN A O 1
ATOM 1751 N N . ARG A 1 224 ? -11.102 17.172 19.156 1 89.31 224 ARG A N 1
ATOM 1752 C CA . ARG A 1 224 ? -11.711 16.5 18.016 1 89.31 224 ARG A CA 1
ATOM 1753 C C . ARG A 1 224 ? -11.141 17.016 16.688 1 89.31 224 ARG A C 1
ATOM 1755 O O . ARG A 1 224 ? -10.836 16.234 15.797 1 89.31 224 ARG A O 1
ATOM 1762 N N . PHE A 1 225 ? -11.031 18.297 16.641 1 93.75 225 PHE A N 1
ATOM 1763 C CA . PHE A 1 225 ? -10.508 18.922 15.43 1 93.75 225 PHE A CA 1
ATOM 1764 C C . PHE A 1 225 ? -9.039 18.562 15.227 1 93.75 225 PHE A C 1
ATOM 1766 O O . PHE A 1 225 ? -8.602 18.328 14.102 1 93.75 225 PHE A O 1
ATOM 1773 N N . LEU A 1 226 ? -8.312 18.516 16.281 1 93.44 226 LEU A N 1
ATOM 1774 C CA . LEU A 1 226 ? -6.922 18.094 16.188 1 93.44 226 LEU A CA 1
ATOM 1775 C C . LEU A 1 226 ? -6.82 16.688 15.617 1 93.44 226 LEU A C 1
ATOM 1777 O O . LEU A 1 226 ? -5.996 16.422 14.734 1 93.44 226 LEU A O 1
ATOM 1781 N N . ASP A 1 227 ? -7.648 15.828 16.062 1 86.81 227 ASP A N 1
ATOM 1782 C CA . ASP A 1 227 ? -7.652 14.453 15.562 1 86.81 227 ASP A CA 1
ATOM 1783 C C . ASP A 1 227 ? -7.961 14.406 14.07 1 86.81 227 ASP A C 1
ATOM 1785 O O . ASP A 1 227 ? -7.262 13.75 13.305 1 86.81 227 ASP A O 1
ATOM 1789 N N . HIS A 1 228 ? -8.922 15.109 13.711 1 86.94 228 HIS A N 1
ATOM 1790 C CA . HIS A 1 228 ? -9.367 15.117 12.32 1 86.94 228 HIS A CA 1
ATOM 1791 C C . HIS A 1 228 ? -8.32 15.766 11.414 1 86.94 228 HIS A C 1
ATOM 1793 O O . HIS A 1 228 ? -8.031 15.258 10.328 1 86.94 228 HIS A O 1
ATOM 1799 N N . GLY A 1 229 ? -7.879 16.891 11.875 1 93 229 GLY A N 1
ATOM 1800 C CA . GLY A 1 229 ? -6.875 17.594 11.094 1 93 229 GLY A CA 1
ATOM 1801 C C . GLY A 1 229 ? -5.598 16.797 10.906 1 93 229 GLY A C 1
ATOM 1802 O O . GLY A 1 229 ? -4.957 16.875 9.859 1 93 229 GLY A O 1
ATOM 1803 N N . ASN A 1 230 ? -5.246 16.047 11.891 1 91.88 230 ASN A N 1
ATOM 1804 C CA . ASN A 1 230 ? -4.047 15.219 11.805 1 91.88 230 ASN A CA 1
ATOM 1805 C C . ASN A 1 230 ? -4.152 14.195 10.68 1 91.88 230 ASN A C 1
ATOM 1807 O O . ASN A 1 230 ? -3.16 13.883 10.023 1 91.88 230 ASN A O 1
ATOM 1811 N N . TYR A 1 231 ? -5.316 13.688 10.445 1 89.94 231 TYR A N 1
ATOM 1812 C CA . TYR A 1 231 ? -5.5 12.727 9.375 1 89.94 231 TYR A CA 1
ATOM 1813 C C . TYR A 1 231 ? -5.195 13.352 8.016 1 89.94 231 TYR A C 1
ATOM 1815 O O . TYR A 1 231 ? -4.637 12.695 7.133 1 89.94 231 TYR A O 1
ATOM 1823 N N . LEU A 1 232 ? -5.609 14.578 7.91 1 92.69 232 LEU A N 1
ATOM 1824 C CA . LEU A 1 232 ? -5.312 15.266 6.656 1 92.69 232 LEU A CA 1
ATOM 1825 C C . LEU A 1 232 ? -3.807 15.398 6.453 1 92.69 232 LEU A C 1
ATOM 1827 O O . LEU A 1 232 ? -3.301 15.164 5.355 1 92.69 232 LEU A O 1
ATOM 1831 N N . ALA A 1 233 ? -3.146 15.711 7.496 1 94.75 233 ALA A N 1
ATOM 1832 C CA . ALA A 1 233 ? -1.692 15.82 7.426 1 94.75 233 ALA A CA 1
ATOM 1833 C C . ALA A 1 233 ? -1.06 14.461 7.113 1 94.75 233 ALA A C 1
ATOM 1835 O O . ALA A 1 233 ? -0.082 14.391 6.363 1 94.75 233 ALA A O 1
ATOM 1836 N N . TYR A 1 234 ? -1.617 13.414 7.711 1 92.75 234 TYR A N 1
ATOM 1837 C CA . TYR A 1 234 ? -1.118 12.07 7.422 1 92.75 234 TYR A CA 1
ATOM 1838 C C . TYR A 1 234 ? -1.277 11.734 5.945 1 92.75 234 TYR A C 1
ATOM 1840 O O . TYR A 1 234 ? -0.391 11.125 5.34 1 92.75 234 TYR A O 1
ATOM 1848 N N . GLY A 1 235 ? -2.398 12.109 5.391 1 92.69 235 GLY A N 1
ATOM 1849 C CA . GLY A 1 235 ? -2.602 11.898 3.969 1 92.69 235 GLY A CA 1
ATOM 1850 C C . GLY A 1 235 ? -1.548 12.57 3.109 1 92.69 235 GLY A C 1
ATOM 1851 O O . GLY A 1 235 ? -1.012 11.961 2.182 1 92.69 235 GLY A O 1
ATOM 1852 N N . LEU A 1 236 ? -1.23 13.773 3.436 1 94.38 236 LEU A N 1
ATOM 1853 C CA . LEU A 1 236 ? -0.194 14.5 2.707 1 94.38 236 LEU A CA 1
ATOM 1854 C C . LEU A 1 236 ? 1.17 13.852 2.914 1 94.38 236 LEU A C 1
ATOM 1856 O O . LEU A 1 236 ? 1.961 13.742 1.975 1 94.38 236 LEU A O 1
ATOM 1860 N N . GLY A 1 237 ? 1.418 13.469 4.137 1 94.44 237 GLY A N 1
ATOM 1861 C CA . GLY A 1 237 ? 2.668 12.781 4.422 1 94.44 237 GLY A CA 1
ATOM 1862 C C . GLY A 1 237 ? 2.828 11.492 3.643 1 94.44 237 GLY A C 1
ATOM 1863 O O . GLY A 1 237 ? 3.895 11.227 3.086 1 94.44 237 GLY A O 1
ATOM 1864 N N . ALA A 1 238 ? 1.765 10.68 3.631 1 92 238 ALA A N 1
ATOM 1865 C CA . ALA A 1 238 ? 1.777 9.43 2.867 1 92 238 ALA A CA 1
ATOM 1866 C C . ALA A 1 238 ? 2.027 9.703 1.385 1 92 238 ALA A C 1
ATOM 1868 O O . ALA A 1 238 ? 2.791 8.984 0.738 1 92 238 ALA A O 1
ATOM 1869 N N . THR A 1 239 ? 1.438 10.719 0.897 1 92.06 239 THR A N 1
ATOM 1870 C CA . THR A 1 239 ? 1.591 11.078 -0.507 1 92.06 239 THR A CA 1
ATOM 1871 C C . THR A 1 239 ? 3.016 11.547 -0.792 1 92.06 239 THR A C 1
ATOM 1873 O O . THR A 1 239 ? 3.623 11.141 -1.781 1 92.06 239 THR A O 1
ATOM 1876 N N . ALA A 1 240 ? 3.533 12.328 0.05 1 93.38 240 ALA A N 1
ATOM 1877 C CA . ALA A 1 240 ? 4.879 12.867 -0.134 1 93.38 240 ALA A CA 1
ATOM 1878 C C . ALA A 1 240 ? 5.914 11.75 -0.2 1 93.38 240 ALA A C 1
ATOM 1880 O O . ALA A 1 240 ? 6.77 11.742 -1.088 1 93.38 240 ALA A O 1
ATOM 1881 N N . THR A 1 241 ? 5.852 10.852 0.741 1 92.31 241 THR A N 1
ATOM 1882 C CA . THR A 1 241 ? 6.809 9.758 0.78 1 92.31 241 THR A CA 1
ATOM 1883 C C . THR A 1 241 ? 6.637 8.844 -0.431 1 92.31 241 THR A C 1
ATOM 1885 O O . THR A 1 241 ? 7.621 8.383 -1.013 1 92.31 241 THR A O 1
ATOM 1888 N N . TRP A 1 242 ? 5.426 8.633 -0.814 1 88 242 TRP A N 1
ATOM 1889 C CA . TRP A 1 242 ? 5.133 7.785 -1.963 1 88 242 TRP A CA 1
ATOM 1890 C C . TRP A 1 242 ? 5.688 8.391 -3.246 1 88 242 TRP A C 1
ATOM 1892 O O . TRP A 1 242 ? 6.297 7.695 -4.059 1 88 242 TRP A O 1
ATOM 1902 N N . VAL A 1 243 ? 5.504 9.656 -3.449 1 87.94 243 VAL A N 1
ATOM 1903 C CA . VAL A 1 243 ? 5.941 10.328 -4.672 1 87.94 243 VAL A CA 1
ATOM 1904 C C . VAL A 1 243 ? 7.457 10.234 -4.797 1 87.94 243 VAL A C 1
ATOM 1906 O O . VAL A 1 243 ? 7.992 10.148 -5.906 1 87.94 243 VAL A O 1
ATOM 1909 N N . LEU A 1 244 ? 8.062 10.102 -3.682 1 89.81 244 LEU A N 1
ATOM 1910 C CA . LEU A 1 244 ? 9.523 10.055 -3.68 1 89.81 244 LEU A CA 1
ATOM 1911 C C . LEU A 1 244 ? 10.023 8.617 -3.686 1 89.81 244 LEU A C 1
ATOM 1913 O O . LEU A 1 244 ? 11.234 8.383 -3.707 1 89.81 244 LEU A O 1
ATOM 1917 N N . GLY A 1 245 ? 9.086 7.688 -3.6 1 86.31 245 GLY A N 1
ATOM 1918 C CA . GLY A 1 245 ? 9.438 6.277 -3.662 1 86.31 245 GLY A CA 1
ATOM 1919 C C . GLY A 1 245 ? 10.008 5.746 -2.361 1 86.31 245 GLY A C 1
ATOM 1920 O O . GLY A 1 245 ? 10.68 4.715 -2.35 1 86.31 245 GLY A O 1
ATOM 1921 N N . ILE A 1 246 ? 9.828 6.438 -1.306 1 89.62 246 ILE A N 1
ATOM 1922 C CA . ILE A 1 246 ? 10.359 6.023 -0.012 1 89.62 246 ILE A CA 1
ATOM 1923 C C . ILE A 1 246 ? 9.297 5.266 0.77 1 89.62 246 ILE A C 1
ATOM 1925 O O . ILE A 1 246 ? 8.195 5.777 0.99 1 89.62 246 ILE A O 1
ATOM 1929 N N . PRO A 1 247 ? 9.602 4.02 1.195 1 87.69 247 PRO A N 1
ATOM 1930 C CA . PRO A 1 247 ? 8.609 3.252 1.951 1 87.69 247 PRO A CA 1
ATOM 1931 C C . PRO A 1 247 ? 8.141 3.975 3.211 1 87.69 247 PRO A C 1
ATOM 1933 O O . PRO A 1 247 ? 8.953 4.559 3.932 1 87.69 247 PRO A O 1
ATOM 1936 N N . HIS A 1 248 ? 6.848 3.865 3.518 1 88.5 248 HIS A N 1
ATOM 1937 C CA . HIS A 1 248 ? 6.191 4.555 4.621 1 88.5 248 HIS A CA 1
ATOM 1938 C C . HIS A 1 248 ? 6.781 4.133 5.965 1 88.5 248 HIS A C 1
ATOM 1940 O O . HIS A 1 248 ? 6.684 4.871 6.949 1 88.5 248 HIS A O 1
ATOM 1946 N N . GLY A 1 249 ? 7.453 3.055 6.016 1 84.88 249 GLY A N 1
ATOM 1947 C CA . GLY A 1 249 ? 7.902 2.5 7.285 1 84.88 249 GLY A CA 1
ATOM 1948 C C . GLY A 1 249 ? 9.305 2.938 7.664 1 84.88 249 GLY A C 1
ATOM 1949 O O . GLY A 1 249 ? 9.781 2.627 8.758 1 84.88 249 GLY A O 1
ATOM 1950 N N . LEU A 1 250 ? 9.969 3.67 6.891 1 89.44 250 LEU A N 1
ATOM 1951 C CA . LEU A 1 250 ? 11.352 4.043 7.148 1 89.44 250 LEU A CA 1
ATOM 1952 C C . LEU A 1 250 ? 11.422 5.344 7.945 1 89.44 250 LEU A C 1
ATOM 1954 O O . LEU A 1 250 ? 11.984 6.336 7.469 1 89.44 250 LEU A O 1
ATOM 1958 N N . SER A 1 251 ? 10.992 5.266 9.109 1 92.56 251 SER A N 1
ATOM 1959 C CA . SER A 1 251 ? 10.922 6.398 10.023 1 92.56 251 SER A CA 1
ATOM 1960 C C . SER A 1 251 ? 12.305 6.809 10.508 1 92.56 251 SER A C 1
ATOM 1962 O O . SER A 1 251 ? 13.195 5.961 10.656 1 92.56 251 SER A O 1
ATOM 1964 N N . VAL A 1 252 ? 12.453 8.07 10.766 1 95.12 252 VAL A N 1
ATOM 1965 C CA . VAL A 1 252 ? 13.727 8.531 11.32 1 95.12 252 VAL A CA 1
ATOM 1966 C C . VAL A 1 252 ? 13.531 8.953 12.781 1 95.12 252 VAL A C 1
ATOM 1968 O O . VAL A 1 252 ? 14.5 9.07 13.531 1 95.12 252 VAL A O 1
ATOM 1971 N N . LEU A 1 253 ? 12.32 9.117 13.195 1 93.44 253 LEU A N 1
ATOM 1972 C CA . LEU A 1 253 ? 12.086 9.648 14.531 1 93.44 253 LEU A CA 1
ATOM 1973 C C . LEU A 1 253 ? 11.195 8.711 15.336 1 93.44 253 LEU A C 1
ATOM 1975 O O . LEU A 1 253 ? 11.547 8.32 16.453 1 93.44 253 LEU A O 1
ATOM 1979 N N . HIS A 1 254 ? 10.062 8.312 14.781 1 84.25 254 HIS A N 1
ATOM 1980 C CA . HIS A 1 254 ? 9.023 7.605 15.531 1 84.25 254 HIS A CA 1
ATOM 1981 C C . HIS A 1 254 ? 9.328 6.117 15.633 1 84.25 254 HIS A C 1
ATOM 1983 O O . HIS A 1 254 ? 8.453 5.32 15.992 1 84.25 254 HIS A O 1
ATOM 1989 N N . GLY A 1 255 ? 10.555 5.734 15.352 1 74.69 255 GLY A N 1
ATOM 1990 C CA . GLY A 1 255 ? 11 4.371 15.586 1 74.69 255 GLY A CA 1
ATOM 1991 C C . GLY A 1 255 ? 10.938 3.502 14.344 1 74.69 255 GLY A C 1
ATOM 1992 O O . GLY A 1 255 ? 10.125 3.736 13.453 1 74.69 255 GLY A O 1
ATOM 1993 N N . LYS A 1 256 ? 11.672 2.463 14.422 1 66.12 256 LYS A N 1
ATOM 1994 C CA . LYS A 1 256 ? 11.836 1.555 13.297 1 66.12 256 LYS A CA 1
ATOM 1995 C C . LYS A 1 256 ? 10.68 0.56 13.219 1 66.12 256 LYS A C 1
ATOM 1997 O O . LYS A 1 256 ? 10.398 0.01 12.148 1 66.12 256 LYS A O 1
ATOM 2002 N N . THR A 1 257 ? 10.008 0.519 14.367 1 60.72 257 THR A N 1
ATOM 2003 C CA . THR A 1 257 ? 9.016 -0.549 14.438 1 60.72 257 THR A CA 1
ATOM 2004 C C . THR A 1 257 ? 7.605 0.007 14.266 1 60.72 257 THR A C 1
ATOM 2006 O O . THR A 1 257 ? 6.637 -0.753 14.188 1 60.72 257 THR A O 1
ATOM 2009 N N . ARG A 1 258 ? 7.598 1.296 14.172 1 62.25 258 ARG A N 1
ATOM 2010 C CA . ARG A 1 258 ? 6.27 1.889 14.047 1 62.25 258 ARG A CA 1
ATOM 2011 C C . ARG A 1 258 ? 5.766 1.798 12.609 1 62.25 258 ARG A C 1
ATOM 2013 O O . ARG A 1 258 ? 6.469 2.178 11.672 1 62.25 258 ARG A O 1
ATOM 2020 N N . ARG A 1 259 ? 4.508 1.438 12.586 1 65.44 259 ARG A N 1
ATOM 2021 C CA . ARG A 1 259 ? 3.791 1.295 11.328 1 65.44 259 ARG A CA 1
ATOM 2022 C C . ARG A 1 259 ? 3.664 2.639 10.617 1 65.44 259 ARG A C 1
ATOM 2024 O O . ARG A 1 259 ? 3.189 3.613 11.195 1 65.44 259 ARG A O 1
ATOM 2031 N N . GLY A 1 260 ? 4.223 2.656 9.406 1 77.81 260 GLY A N 1
ATOM 2032 C CA . GLY A 1 260 ? 4.098 3.91 8.68 1 77.81 260 GLY A CA 1
ATOM 2033 C C . GLY A 1 260 ? 4.789 5.07 9.367 1 77.81 260 GLY A C 1
ATOM 2034 O O . GLY A 1 260 ? 4.352 6.219 9.25 1 77.81 260 GLY A O 1
ATOM 2035 N N . GLY A 1 261 ? 5.77 4.781 10.094 1 87.19 261 GLY A N 1
ATOM 2036 C CA . GLY A 1 261 ? 6.41 5.781 10.938 1 87.19 261 GLY A CA 1
ATOM 2037 C C . GLY A 1 261 ? 6.855 7.012 10.172 1 87.19 261 GLY A C 1
ATOM 2038 O O . GLY A 1 261 ? 6.785 8.133 10.688 1 87.19 261 GLY A O 1
ATOM 2039 N N . LEU A 1 262 ? 7.301 6.805 8.977 1 92.19 262 LEU A N 1
ATOM 2040 C CA . LEU A 1 262 ? 7.797 7.934 8.203 1 92.19 262 LEU A CA 1
ATOM 2041 C C . LEU A 1 262 ? 6.656 8.875 7.828 1 92.19 262 LEU A C 1
ATOM 2043 O O . LEU A 1 262 ? 6.855 10.094 7.738 1 92.19 262 LEU A O 1
ATOM 2047 N N . VAL A 1 263 ? 5.426 8.352 7.633 1 92.25 263 VAL A N 1
ATOM 2048 C CA . VAL A 1 263 ? 4.262 9.188 7.344 1 92.25 263 VAL A CA 1
ATOM 2049 C C . VAL A 1 263 ? 4.02 10.156 8.492 1 92.25 263 VAL A C 1
ATOM 2051 O O . VAL A 1 263 ? 3.762 11.344 8.273 1 92.25 263 VAL A O 1
ATOM 2054 N N . PHE A 1 264 ? 4.188 9.672 9.695 1 91.62 264 PHE A N 1
ATOM 2055 C CA . PHE A 1 264 ? 4.004 10.508 10.875 1 91.62 264 PHE A CA 1
ATOM 2056 C C . PHE A 1 264 ? 5.121 11.539 10.992 1 91.62 264 PHE A C 1
ATOM 2058 O O . PHE A 1 264 ? 4.871 12.695 11.32 1 91.62 264 PHE A O 1
ATOM 2065 N N . ASP A 1 265 ? 6.328 11.047 10.75 1 95.56 265 ASP A N 1
ATOM 2066 C CA . ASP A 1 265 ? 7.461 11.969 10.781 1 95.56 265 ASP A CA 1
ATOM 2067 C C . ASP A 1 265 ? 7.23 13.148 9.836 1 95.56 265 ASP A C 1
ATOM 2069 O O . ASP A 1 265 ? 7.473 14.305 10.203 1 95.56 265 ASP A O 1
ATOM 2073 N N . VAL A 1 266 ? 6.746 12.836 8.688 1 96.75 266 VAL A N 1
ATOM 2074 C CA . VAL A 1 266 ? 6.586 13.844 7.648 1 96.75 266 VAL A CA 1
ATOM 2075 C C . VAL A 1 266 ? 5.379 14.727 7.969 1 96.75 266 VAL A C 1
ATOM 2077 O O . VAL A 1 266 ? 5.402 15.938 7.734 1 96.75 266 VAL A O 1
ATOM 2080 N N . ALA A 1 267 ? 4.332 14.102 8.492 1 96 267 ALA A N 1
ATOM 2081 C CA . ALA A 1 267 ? 3.145 14.859 8.867 1 96 267 ALA A CA 1
ATOM 2082 C C . ALA A 1 267 ? 3.471 15.883 9.953 1 96 267 ALA A C 1
ATOM 2084 O O . ALA A 1 267 ? 2.908 16.984 9.969 1 96 267 ALA A O 1
ATOM 2085 N N . ASP A 1 268 ? 4.359 15.57 10.836 1 96.31 268 ASP A N 1
ATOM 2086 C CA . ASP A 1 268 ? 4.734 16.438 11.953 1 96.31 268 ASP A CA 1
ATOM 2087 C C . ASP A 1 268 ? 5.359 17.734 11.453 1 96.31 268 ASP A C 1
ATOM 2089 O O . ASP A 1 268 ? 5.398 18.734 12.18 1 96.31 268 ASP A O 1
ATOM 2093 N N . LEU A 1 269 ? 5.805 17.75 10.242 1 98 269 LEU A N 1
ATOM 2094 C CA . LEU A 1 269 ? 6.402 18.953 9.648 1 98 269 LEU A CA 1
ATOM 2095 C C . LEU A 1 269 ? 5.387 20.078 9.57 1 98 269 LEU A C 1
ATOM 2097 O O . LEU A 1 269 ? 5.762 21.25 9.57 1 98 269 LEU A O 1
ATOM 2101 N N . VAL A 1 270 ? 4.062 19.688 9.562 1 97.75 270 VAL A N 1
ATOM 2102 C CA . VAL A 1 270 ? 3.117 20.766 9.273 1 97.75 270 VAL A CA 1
ATOM 2103 C C . VAL A 1 270 ? 2.01 20.781 10.32 1 97.75 270 VAL A C 1
ATOM 2105 O O . VAL A 1 270 ? 1.259 21.75 10.438 1 97.75 270 VAL A O 1
ATOM 2108 N N . LYS A 1 271 ? 1.832 19.719 11.109 1 97.06 271 LYS A N 1
ATOM 2109 C CA . LYS A 1 271 ? 0.711 19.578 12.031 1 97.06 271 LYS A CA 1
ATOM 2110 C C . LYS A 1 271 ? 0.635 20.766 12.984 1 97.06 271 LYS A C 1
ATOM 2112 O O . LYS A 1 271 ? -0.401 21.422 13.078 1 97.06 271 LYS A O 1
ATOM 2117 N N . ASP A 1 272 ? 1.752 21.094 13.602 1 97.62 272 ASP A N 1
ATOM 2118 C CA . ASP A 1 272 ? 1.753 22.172 14.594 1 97.62 272 ASP A CA 1
ATOM 2119 C C . ASP A 1 272 ? 1.641 23.531 13.922 1 97.62 272 ASP A C 1
ATOM 2121 O O . ASP A 1 272 ? 1.055 24.453 14.484 1 97.62 272 ASP A O 1
ATOM 2125 N N . ALA A 1 273 ? 2.146 23.656 12.758 1 97.38 273 ALA A N 1
ATOM 2126 C CA . ALA A 1 273 ? 2.174 24.953 12.078 1 97.38 273 ALA A CA 1
ATOM 2127 C C . ALA A 1 273 ? 0.813 25.281 11.477 1 97.38 273 ALA A C 1
ATOM 2129 O O . ALA A 1 273 ? 0.434 26.453 11.383 1 97.38 273 ALA A O 1
ATOM 2130 N N . VAL A 1 274 ? 0.111 24.203 11.047 1 96.56 274 VAL A N 1
ATOM 2131 C CA . VAL A 1 274 ? -1.061 24.5 10.227 1 96.56 274 VAL A CA 1
ATOM 2132 C C . VAL A 1 274 ? -2.312 23.938 10.898 1 96.56 274 VAL A C 1
ATOM 2134 O O . VAL A 1 274 ? -3.283 24.672 11.117 1 96.56 274 VAL A O 1
ATOM 2137 N N . ILE A 1 275 ? -2.297 22.703 11.336 1 96.56 275 ILE A N 1
ATOM 2138 C CA . ILE A 1 275 ? -3.48 22.031 11.875 1 96.56 275 ILE A CA 1
ATOM 2139 C C . ILE A 1 275 ? -3.807 22.594 13.258 1 96.56 275 ILE A C 1
ATOM 2141 O O . ILE A 1 275 ? -4.961 22.922 13.539 1 96.56 275 ILE A O 1
ATOM 2145 N N . LEU A 1 276 ? -2.797 22.734 14.086 1 97.19 276 LEU A N 1
ATOM 2146 C CA . LEU A 1 276 ? -2.994 23.094 15.484 1 97.19 276 LEU A CA 1
ATOM 2147 C C . LEU A 1 276 ? -3.664 24.469 15.594 1 97.19 276 LEU A C 1
ATOM 2149 O O . LEU A 1 276 ? -4.727 24.594 16.203 1 97.19 276 LEU A O 1
ATOM 2153 N N . PRO A 1 277 ? -3.143 25.516 15 1 96.88 277 PRO A N 1
ATOM 2154 C CA . PRO A 1 277 ? -3.82 26.797 15.133 1 96.88 277 PRO A CA 1
ATOM 2155 C C . PRO A 1 277 ? -5.238 26.781 14.562 1 96.88 277 PRO A C 1
ATOM 2157 O O . PRO A 1 277 ? -6.152 27.359 15.164 1 96.88 277 PRO A O 1
ATOM 2160 N N . GLN A 1 278 ? -5.422 26.078 13.43 1 96.25 278 GLN A N 1
ATOM 2161 C CA . GLN A 1 278 ? -6.742 26.031 12.805 1 96.25 278 GLN A CA 1
ATOM 2162 C C . GLN A 1 278 ? -7.746 25.328 13.703 1 96.25 278 GLN A C 1
ATOM 2164 O O . GLN A 1 278 ? -8.93 25.672 13.727 1 96.25 278 GLN A O 1
ATOM 2169 N N . ALA A 1 279 ? -7.289 24.281 14.391 1 96.5 279 ALA A N 1
ATOM 2170 C CA . ALA A 1 279 ? -8.164 23.531 15.289 1 96.5 279 ALA A CA 1
ATOM 2171 C C . ALA A 1 279 ? -8.75 24.438 16.359 1 96.5 279 ALA A C 1
ATOM 2173 O O . ALA A 1 279 ? -9.953 24.406 16.641 1 96.5 279 ALA A O 1
ATOM 2174 N N . PHE A 1 280 ? -7.926 25.312 16.953 1 96.94 280 PHE A N 1
ATOM 2175 C CA . PHE A 1 280 ? -8.383 26.188 18.031 1 96.94 280 PHE A CA 1
ATOM 2176 C C . PHE A 1 280 ? -9.227 27.328 17.469 1 96.94 280 PHE A C 1
ATOM 2178 O O . PHE A 1 280 ? -10.242 27.703 18.062 1 96.94 280 PHE A O 1
ATOM 2185 N N . VAL A 1 281 ? -8.828 27.875 16.328 1 96.25 281 VAL A N 1
ATOM 2186 C CA . VAL A 1 281 ? -9.609 28.922 15.672 1 96.25 281 VAL A CA 1
ATOM 2187 C C . VAL A 1 281 ? -11.008 28.391 15.359 1 96.25 281 VAL A C 1
ATOM 2189 O O . VAL A 1 281 ? -12.008 29.047 15.672 1 96.25 281 VAL A O 1
ATOM 2192 N N . SER A 1 282 ? -11.047 27.203 14.766 1 96.81 282 SER A N 1
ATOM 2193 C CA . SER A 1 282 ? -12.32 26.609 14.391 1 96.81 282 SER A CA 1
ATOM 2194 C C . SER A 1 282 ? -13.156 26.266 15.625 1 96.81 282 SER A C 1
ATOM 2196 O O . SER A 1 282 ? -14.383 26.391 15.602 1 96.81 282 SER A O 1
ATOM 2198 N N . ALA A 1 283 ? -12.523 25.812 16.656 1 96.12 283 ALA A N 1
ATOM 2199 C CA . ALA A 1 283 ? -13.227 25.438 17.891 1 96.12 283 ALA A CA 1
ATOM 2200 C C . ALA A 1 283 ? -13.906 26.656 18.516 1 96.12 283 ALA A C 1
ATOM 2202 O O . ALA A 1 283 ? -15.07 26.594 18.906 1 96.12 283 ALA A O 1
ATOM 2203 N N . VAL A 1 284 ? -13.242 27.781 18.578 1 95.31 284 VAL A N 1
ATOM 2204 C CA . VAL A 1 284 ? -13.773 28.984 19.203 1 95.31 284 VAL A CA 1
ATOM 2205 C C . VAL A 1 284 ? -14.844 29.594 18.297 1 95.31 284 VAL A C 1
ATOM 2207 O O . VAL A 1 284 ? -15.828 30.156 18.781 1 95.31 284 VAL A O 1
ATOM 2210 N N . ARG A 1 285 ? -14.641 29.469 17.016 1 94.94 285 ARG A N 1
ATOM 2211 C CA . ARG A 1 285 ? -15.609 29.984 16.047 1 94.94 285 ARG A CA 1
ATOM 2212 C C . ARG A 1 285 ? -16.891 29.156 16.062 1 94.94 285 ARG A C 1
ATOM 2214 O O . ARG A 1 285 ? -17.938 29.625 15.625 1 94.94 285 ARG A O 1
ATOM 2221 N N . GLY A 1 286 ? -16.75 27.922 16.531 1 95.38 286 GLY A N 1
ATOM 2222 C CA . GLY A 1 286 ? -17.906 27.047 16.578 1 95.38 286 GLY A CA 1
ATOM 2223 C C . GLY A 1 286 ? -18.156 26.328 15.266 1 95.38 286 GLY A C 1
ATOM 2224 O O . GLY A 1 286 ? -19.297 26.031 14.914 1 95.38 286 GLY A O 1
ATOM 2225 N N . ASP A 1 287 ? -17.094 26.031 14.547 1 95.5 287 ASP A N 1
ATOM 2226 C CA . ASP A 1 287 ? -17.203 25.328 13.273 1 95.5 287 ASP A CA 1
ATOM 2227 C C . ASP A 1 287 ? -17.719 23.906 13.469 1 95.5 287 ASP A C 1
ATOM 2229 O O . ASP A 1 287 ? -17.469 23.281 14.492 1 95.5 287 ASP A O 1
ATOM 2233 N N . GLU A 1 288 ? -18.469 23.484 12.445 1 93.5 288 GLU A N 1
ATOM 2234 C CA . GLU A 1 288 ? -18.734 22.047 12.328 1 93.5 288 GLU A CA 1
ATOM 2235 C C . GLU A 1 288 ? -17.562 21.328 11.688 1 93.5 288 GLU A C 1
ATOM 2237 O O . GLU A 1 288 ? -16.625 21.953 11.172 1 93.5 288 GLU A O 1
ATOM 2242 N N . GLU A 1 289 ? -17.594 20.047 11.719 1 88.12 289 GLU A N 1
ATOM 2243 C CA . GLU A 1 289 ? -16.5 19.219 11.227 1 88.12 289 GLU A CA 1
ATOM 2244 C C . GLU A 1 289 ? -16.203 19.516 9.75 1 88.12 289 GLU A C 1
ATOM 2246 O O . GLU A 1 289 ? -15.047 19.578 9.344 1 88.12 289 GLU A O 1
ATOM 2251 N N . GLN A 1 290 ? -17.25 19.703 9.031 1 85.12 290 GLN A N 1
ATOM 2252 C CA . GLN A 1 290 ? -17.078 19.953 7.602 1 85.12 290 GLN A CA 1
ATOM 2253 C C . GLN A 1 290 ? -16.406 21.297 7.363 1 85.12 290 GLN A C 1
ATOM 2255 O O . GLN A 1 290 ? -15.531 21.422 6.5 1 85.12 290 GLN A O 1
ATOM 2260 N N . GLU A 1 291 ? -16.797 22.297 8.109 1 92.19 291 GLU A N 1
ATOM 2261 C CA . GLU A 1 291 ? -16.188 23.609 7.992 1 92.19 291 GLU A CA 1
ATOM 2262 C C . GLU A 1 291 ? -14.719 23.594 8.398 1 92.19 291 GLU A C 1
ATOM 2264 O O . GLU A 1 291 ? -13.875 24.203 7.734 1 92.19 291 GLU A O 1
ATOM 2269 N N . PHE A 1 292 ? -14.453 22.859 9.469 1 95 292 PHE A N 1
ATOM 2270 C CA . PHE A 1 292 ? -13.07 22.719 9.93 1 95 292 PHE A CA 1
ATOM 2271 C C . PHE A 1 292 ? -12.219 22.047 8.859 1 95 292 PHE A C 1
ATOM 2273 O O . PHE A 1 292 ? -11.117 22.5 8.555 1 95 292 PHE A O 1
ATOM 2280 N N . ARG A 1 293 ? -12.758 20.984 8.297 1 90.56 293 ARG A N 1
ATOM 2281 C CA . ARG A 1 293 ? -12.031 20.234 7.266 1 90.56 293 ARG A CA 1
ATOM 2282 C C . ARG A 1 293 ? -11.711 21.141 6.078 1 90.56 293 ARG A C 1
ATOM 2284 O O . ARG A 1 293 ? -10.586 21.125 5.574 1 90.56 293 ARG A O 1
ATOM 2291 N N . GLN A 1 294 ? -12.648 21.891 5.676 1 89 294 GLN A N 1
ATOM 2292 C CA . GLN A 1 294 ? -12.445 22.797 4.543 1 89 294 GLN A CA 1
ATOM 2293 C C . GLN A 1 294 ? -11.406 23.859 4.867 1 89 294 GLN A C 1
ATOM 2295 O O . GLN A 1 294 ? -10.555 24.172 4.031 1 89 294 GLN A O 1
ATOM 2300 N N . ALA A 1 295 ? -11.484 24.344 6.047 1 93.12 295 ALA A N 1
ATOM 2301 C CA . ALA A 1 295 ? -10.508 25.344 6.469 1 93.12 295 ALA A CA 1
ATOM 2302 C C . ALA A 1 295 ? -9.094 24.766 6.492 1 93.12 295 ALA A C 1
ATOM 2304 O O . ALA A 1 295 ? -8.133 25.422 6.078 1 93.12 295 ALA A O 1
ATOM 2305 N N . CYS A 1 296 ? -9 23.547 6.98 1 93.94 296 CYS A N 1
ATOM 2306 C CA . CYS A 1 296 ? -7.699 22.875 7.02 1 93.94 296 CYS A CA 1
ATOM 2307 C C . CYS A 1 296 ? -7.148 22.672 5.613 1 93.94 296 CYS A C 1
ATOM 2309 O O . CYS A 1 296 ? -5.969 22.938 5.359 1 93.94 296 CYS A O 1
ATOM 2311 N N . ILE A 1 297 ? -7.984 22.203 4.746 1 90.12 297 ILE A N 1
ATOM 2312 C CA . ILE A 1 297 ? -7.562 21.938 3.377 1 90.12 297 ILE A CA 1
ATOM 2313 C C . ILE A 1 297 ? -7.094 23.234 2.717 1 90.12 297 ILE A C 1
ATOM 2315 O O . ILE A 1 297 ? -6.055 23.25 2.049 1 90.12 297 ILE A O 1
ATOM 2319 N N . GLU A 1 298 ? -7.805 24.266 2.945 1 89.81 298 GLU A N 1
ATOM 2320 C CA . GLU A 1 298 ? -7.422 25.562 2.406 1 89.81 298 GLU A CA 1
ATOM 2321 C C . GLU A 1 298 ? -6.082 26.031 2.971 1 89.81 298 GLU A C 1
ATOM 2323 O O . GLU A 1 298 ? -5.23 26.531 2.234 1 89.81 298 GLU A O 1
ATOM 2328 N N . GLN A 1 299 ? -5.906 25.859 4.227 1 93.06 299 GLN A N 1
ATOM 2329 C CA . GLN A 1 299 ? -4.66 26.281 4.859 1 93.06 299 GLN A CA 1
ATOM 2330 C C . GLN A 1 299 ? -3.484 25.438 4.375 1 93.06 299 GLN A C 1
ATOM 2332 O O . GLN A 1 299 ? -2.396 25.969 4.133 1 93.06 299 GLN A O 1
ATOM 2337 N N . LEU A 1 300 ? -3.709 24.141 4.285 1 93.62 300 LEU A N 1
ATOM 2338 C CA . LEU A 1 300 ? -2.658 23.25 3.809 1 93.62 300 LEU A CA 1
ATOM 2339 C C . LEU A 1 300 ? -2.256 23.594 2.379 1 93.62 300 LEU A C 1
ATOM 2341 O O . LEU A 1 300 ? -1.076 23.531 2.027 1 93.62 300 LEU A O 1
ATOM 2345 N N . THR A 1 301 ? -3.215 23.984 1.565 1 88.94 301 THR A N 1
ATOM 2346 C CA . THR A 1 301 ? -2.961 24.359 0.18 1 88.94 301 THR A CA 1
ATOM 2347 C C . THR A 1 301 ? -2.244 25.703 0.107 1 88.94 301 THR A C 1
ATOM 2349 O O . THR A 1 301 ? -1.234 25.844 -0.587 1 88.94 301 THR A O 1
ATOM 2352 N N . ARG A 1 302 ? -2.713 26.625 0.835 1 88.69 302 ARG A N 1
ATOM 2353 C CA . ARG A 1 302 ? -2.16 27.969 0.812 1 88.69 302 ARG A CA 1
ATOM 2354 C C . ARG A 1 302 ? -0.722 27.984 1.315 1 88.69 302 ARG A C 1
ATOM 2356 O O . ARG A 1 302 ? 0.103 28.766 0.837 1 88.69 302 ARG A O 1
ATOM 2363 N N . THR A 1 303 ? -0.482 27.172 2.252 1 92.19 303 THR A N 1
ATOM 2364 C CA . THR A 1 303 ? 0.856 27.141 2.832 1 92.19 303 THR A CA 1
ATOM 2365 C C . THR A 1 303 ? 1.76 26.188 2.055 1 92.19 303 THR A C 1
ATOM 2367 O O . THR A 1 303 ? 2.891 25.922 2.467 1 92.19 303 THR A O 1
ATOM 2370 N N . GLU A 1 304 ? 1.269 25.562 1.018 1 92.56 304 GLU A N 1
ATOM 2371 C CA . GLU A 1 304 ? 2.025 24.625 0.189 1 92.56 304 GLU A CA 1
ATOM 2372 C C . GLU A 1 304 ? 2.648 23.516 1.035 1 92.56 304 GLU A C 1
ATOM 2374 O O . GLU A 1 304 ? 3.846 23.25 0.928 1 92.56 304 GLU A O 1
ATOM 2379 N N . ALA A 1 305 ? 1.786 22.953 1.828 1 95.25 305 ALA A N 1
ATOM 2380 C CA . ALA A 1 305 ? 2.246 21.969 2.812 1 95.25 305 ALA A CA 1
ATOM 2381 C C . ALA A 1 305 ? 2.865 20.766 2.131 1 95.25 305 ALA A C 1
ATOM 2383 O O . ALA A 1 305 ? 3.922 20.281 2.547 1 95.25 305 ALA A O 1
ATOM 2384 N N . LEU A 1 306 ? 2.287 20.281 1.078 1 94.88 306 LEU A N 1
ATOM 2385 C CA . LEU A 1 306 ? 2.799 19.094 0.392 1 94.88 306 LEU A CA 1
ATOM 2386 C C . LEU A 1 306 ? 4.164 19.375 -0.227 1 94.88 306 LEU A C 1
ATOM 2388 O O . LEU A 1 306 ? 5.086 18.562 -0.097 1 94.88 306 LEU A O 1
ATOM 2392 N N . ASP A 1 307 ? 4.316 20.484 -0.862 1 94 307 ASP A N 1
ATOM 2393 C CA . ASP A 1 307 ? 5.602 20.875 -1.435 1 94 307 ASP A CA 1
ATOM 2394 C C . ASP A 1 307 ? 6.676 20.969 -0.354 1 94 307 ASP A C 1
ATOM 2396 O O . ASP A 1 307 ? 7.801 20.5 -0.549 1 94 307 ASP A O 1
ATOM 2400 N N . PHE A 1 308 ? 6.305 21.609 0.633 1 96.25 308 PHE A N 1
ATOM 2401 C CA . PHE A 1 308 ? 7.238 21.75 1.745 1 96.25 308 PHE A CA 1
ATOM 2402 C C . PHE A 1 308 ? 7.68 20.375 2.256 1 96.25 308 PHE A C 1
ATOM 2404 O O . PHE A 1 308 ? 8.867 20.156 2.506 1 96.25 308 PHE A O 1
ATOM 2411 N N . MET A 1 309 ? 6.711 19.406 2.449 1 96.81 309 MET A N 1
ATOM 2412 C CA . MET A 1 309 ? 7.02 18.047 2.889 1 96.81 309 MET A CA 1
ATOM 2413 C C . MET A 1 309 ? 7.969 17.359 1.913 1 96.81 309 MET A C 1
ATOM 2415 O O . MET A 1 309 ? 9 16.812 2.32 1 96.81 309 MET A O 1
ATOM 2419 N N . ILE A 1 310 ? 7.648 17.453 0.645 1 94.88 310 ILE A N 1
ATOM 2420 C CA . ILE A 1 310 ? 8.445 16.812 -0.394 1 94.88 310 ILE A CA 1
ATOM 2421 C C . ILE A 1 310 ? 9.859 17.391 -0.399 1 94.88 310 ILE A C 1
ATOM 2423 O O . ILE A 1 310 ? 10.844 16.641 -0.374 1 94.88 310 ILE A O 1
ATOM 2427 N N . ASP A 1 311 ? 9.945 18.688 -0.349 1 96.06 311 ASP A N 1
ATOM 2428 C CA . ASP A 1 311 ? 11.234 19.359 -0.41 1 96.06 311 ASP A CA 1
ATOM 2429 C C . ASP A 1 311 ? 12.078 19.031 0.82 1 96.06 311 ASP A C 1
ATOM 2431 O O . ASP A 1 311 ? 13.305 18.891 0.722 1 96.06 311 ASP A O 1
ATOM 2435 N N . THR A 1 312 ? 11.492 19.016 1.936 1 97.56 312 THR A N 1
ATOM 2436 C CA . THR A 1 312 ? 12.219 18.703 3.162 1 97.56 312 THR A CA 1
ATOM 2437 C C . THR A 1 312 ? 12.773 17.281 3.121 1 97.56 312 THR A C 1
ATOM 2439 O O . THR A 1 312 ? 13.922 17.047 3.498 1 97.56 312 THR A O 1
ATOM 2442 N N . VAL A 1 313 ? 11.953 16.312 2.678 1 96.94 313 VAL A N 1
ATOM 2443 C CA . VAL A 1 313 ? 12.391 14.922 2.574 1 96.94 313 VAL A CA 1
ATOM 2444 C C . VAL A 1 313 ? 13.531 14.82 1.562 1 96.94 313 VAL A C 1
ATOM 2446 O O . VAL A 1 313 ? 14.531 14.148 1.817 1 96.94 313 VAL A O 1
ATOM 2449 N N . LYS A 1 314 ? 13.422 15.523 0.473 1 94.81 314 LYS A N 1
ATOM 2450 C CA . LYS A 1 314 ? 14.477 15.547 -0.535 1 94.81 314 LYS A CA 1
ATOM 2451 C C . LYS A 1 314 ? 15.773 16.094 0.047 1 94.81 314 LYS A C 1
ATOM 2453 O O . LYS A 1 314 ? 16.844 15.492 -0.127 1 94.81 314 LYS A O 1
ATOM 2458 N N . ALA A 1 315 ? 15.633 17.188 0.648 1 95.94 315 ALA A N 1
ATOM 2459 C CA . ALA A 1 315 ? 16.812 17.844 1.212 1 95.94 315 ALA A CA 1
ATOM 2460 C C . ALA A 1 315 ? 17.484 16.953 2.252 1 95.94 315 ALA A C 1
ATOM 2462 O O . ALA A 1 315 ? 18.719 16.906 2.32 1 95.94 315 ALA A O 1
ATOM 2463 N N . THR A 1 316 ? 16.719 16.328 3.045 1 96.62 316 THR A N 1
ATOM 2464 C CA . THR A 1 316 ? 17.25 15.445 4.07 1 96.62 316 THR A CA 1
ATOM 2465 C C . THR A 1 316 ? 17.969 14.25 3.438 1 96.62 316 THR A C 1
ATOM 2467 O O . THR A 1 316 ? 19.047 13.875 3.867 1 96.62 316 THR A O 1
ATOM 2470 N N . ALA A 1 317 ? 17.344 13.656 2.449 1 93.75 317 ALA A N 1
ATOM 2471 C CA . ALA A 1 317 ? 17.953 12.531 1.739 1 93.75 317 ALA A CA 1
ATOM 2472 C C . ALA A 1 317 ? 19.297 12.922 1.146 1 93.75 317 ALA A C 1
ATOM 2474 O O . ALA A 1 317 ? 20.281 12.188 1.277 1 93.75 317 ALA A O 1
ATOM 2475 N N . LEU A 1 318 ? 19.375 14.07 0.577 1 90.25 318 LEU A N 1
ATOM 2476 C CA . LEU A 1 318 ? 20.578 14.539 -0.078 1 90.25 318 LEU A CA 1
ATOM 2477 C C . LEU A 1 318 ? 21.656 14.898 0.95 1 90.25 318 LEU A C 1
ATOM 2479 O O . LEU A 1 318 ? 22.844 14.609 0.748 1 90.25 318 LEU A O 1
ATOM 2483 N N . ALA A 1 319 ? 21.266 15.445 1.976 1 92.5 319 ALA A N 1
ATOM 2484 C CA . ALA A 1 319 ? 22.203 15.844 3.023 1 92.5 319 ALA A CA 1
ATOM 2485 C C . ALA A 1 319 ? 22.844 14.617 3.664 1 92.5 319 ALA A C 1
ATOM 2487 O O . ALA A 1 319 ? 24.047 14.641 3.979 1 92.5 319 ALA A O 1
ATOM 2488 N N . MET A 1 320 ? 22.078 13.586 3.867 1 91 320 MET A N 1
ATOM 2489 C CA . MET A 1 320 ? 22.609 12.391 4.508 1 91 320 MET A CA 1
ATOM 2490 C C . MET A 1 320 ? 23.547 11.641 3.568 1 91 320 MET A C 1
ATOM 2492 O O . MET A 1 320 ? 24.484 10.977 4.02 1 91 320 MET A O 1
ATOM 2496 N N . THR A 1 321 ? 23.266 11.695 2.322 1 86.5 321 THR A N 1
ATOM 2497 C CA . THR A 1 321 ? 24.156 11.078 1.35 1 86.5 321 THR A CA 1
ATOM 2498 C C . THR A 1 321 ? 25.531 11.75 1.362 1 86.5 321 THR A C 1
ATOM 2500 O O . THR A 1 321 ? 26.547 11.078 1.266 1 86.5 321 THR A O 1
ATOM 2503 N N . SER A 1 322 ? 25.547 13 1.448 1 83.69 322 SER A N 1
ATOM 2504 C CA . SER A 1 322 ? 26.797 13.758 1.486 1 83.69 322 SER A CA 1
ATOM 2505 C C . SER A 1 322 ? 27.578 13.484 2.768 1 83.69 322 SER A C 1
ATOM 2507 O O . SER A 1 322 ? 28.797 13.484 2.764 1 83.69 322 SER A O 1
ATOM 2509 N N . SER A 1 323 ? 26.922 13.227 3.805 1 79.44 323 SER A N 1
ATOM 2510 C CA . SER A 1 323 ? 27.562 12.977 5.094 1 79.44 323 SER A CA 1
ATOM 2511 C C . SER A 1 323 ? 28.188 11.586 5.145 1 79.44 323 SER A C 1
ATOM 2513 O O . SER A 1 323 ? 29.109 11.344 5.914 1 79.44 323 SER A O 1
ATOM 2515 N N . ARG A 1 324 ? 27.672 10.656 4.414 1 72.81 324 ARG A N 1
ATOM 2516 C CA . ARG A 1 324 ? 28.172 9.289 4.375 1 72.81 324 ARG A CA 1
ATOM 2517 C C . ARG A 1 324 ? 29.469 9.195 3.574 1 72.81 324 ARG A C 1
ATOM 2519 O O . ARG A 1 324 ? 30.297 8.32 3.828 1 72.81 324 ARG A O 1
ATOM 2526 N N . GLN A 1 325 ? 29.672 10.023 2.537 1 61.94 325 GLN A N 1
ATOM 2527 C CA . GLN A 1 325 ? 30.906 10.047 1.775 1 61.94 325 GLN A CA 1
ATOM 2528 C C . GLN A 1 325 ? 32.031 10.719 2.564 1 61.94 325 GLN A C 1
ATOM 2530 O O . GLN A 1 325 ? 33.188 10.32 2.467 1 61.94 325 GLN A O 1
ATOM 2535 N N . MET B 1 1 ? 20.875 -25.578 18.125 1 26.19 1 MET B N 1
ATOM 2536 C CA . MET B 1 1 ? 19.656 -25.125 17.453 1 26.19 1 MET B CA 1
ATOM 2537 C C . MET B 1 1 ? 19.625 -23.594 17.375 1 26.19 1 MET B C 1
ATOM 2539 O O . MET B 1 1 ? 19.641 -22.922 18.391 1 26.19 1 MET B O 1
ATOM 2543 N N . GLU B 1 2 ? 20.062 -22.984 16.344 1 35.56 2 GLU B N 1
ATOM 2544 C CA . GLU B 1 2 ? 20.219 -21.547 16.297 1 35.56 2 GLU B CA 1
ATOM 2545 C C . GLU B 1 2 ? 18.875 -20.828 16.453 1 35.56 2 GLU B C 1
ATOM 2547 O O . GLU B 1 2 ? 17.875 -21.281 15.891 1 35.56 2 GLU B O 1
ATOM 2552 N N . PRO B 1 3 ? 18.734 -19.953 17.375 1 38.03 3 PRO B N 1
ATOM 2553 C CA . PRO B 1 3 ? 17.469 -19.297 17.688 1 38.03 3 PRO B CA 1
ATOM 2554 C C . PRO B 1 3 ? 16.828 -18.625 16.469 1 38.03 3 PRO B C 1
ATOM 2556 O O . PRO B 1 3 ? 17.531 -18.016 15.656 1 38.03 3 PRO B O 1
ATOM 2559 N N . ILE B 1 4 ? 15.766 -19.188 16.078 1 42.69 4 ILE B N 1
ATOM 2560 C CA . ILE B 1 4 ? 15.016 -18.625 14.969 1 42.69 4 ILE B CA 1
ATOM 2561 C C . ILE B 1 4 ? 14.812 -17.125 15.18 1 42.69 4 ILE B C 1
ATOM 2563 O O . ILE B 1 4 ? 14.289 -16.703 16.219 1 42.69 4 ILE B O 1
ATOM 2567 N N . GLN B 1 5 ? 15.43 -16.281 14.461 1 49.62 5 GLN B N 1
ATOM 2568 C CA . GLN B 1 5 ? 15.305 -14.828 14.523 1 49.62 5 GLN B CA 1
ATOM 2569 C C . GLN B 1 5 ? 13.852 -14.398 14.359 1 49.62 5 GLN B C 1
ATOM 2571 O O . GLN B 1 5 ? 13.102 -14.992 13.586 1 49.62 5 GLN B O 1
ATOM 2576 N N . PRO B 1 6 ? 13.359 -13.617 15.234 1 47.03 6 PRO B N 1
ATOM 2577 C CA . PRO B 1 6 ? 11.969 -13.148 15.227 1 47.03 6 PRO B CA 1
ATOM 2578 C C . PRO B 1 6 ? 11.477 -12.789 13.828 1 47.03 6 PRO B C 1
ATOM 2580 O O . PRO B 1 6 ? 10.32 -13.07 13.484 1 47.03 6 PRO B O 1
ATOM 2583 N N . SER B 1 7 ? 12.312 -12.258 13.047 1 50.31 7 SER B N 1
ATOM 2584 C CA . SER B 1 7 ? 11.961 -11.93 11.672 1 50.31 7 SER B CA 1
ATOM 2585 C C . SER B 1 7 ? 11.641 -13.18 10.867 1 50.31 7 SER B C 1
ATOM 2587 O O . SER B 1 7 ? 10.711 -13.18 10.047 1 50.31 7 SER B O 1
ATOM 2589 N N . SER B 1 8 ? 12.453 -14.219 11.102 1 50.25 8 SER B N 1
ATOM 2590 C CA . SER B 1 8 ? 12.219 -15.5 10.445 1 50.25 8 SER B CA 1
ATOM 2591 C C . SER B 1 8 ? 10.883 -16.109 10.875 1 50.25 8 SER B C 1
ATOM 2593 O O . SER B 1 8 ? 10.18 -16.719 10.07 1 50.25 8 SER B O 1
ATOM 2595 N N . LEU B 1 9 ? 10.586 -15.828 12.109 1 43.47 9 LEU B N 1
ATOM 2596 C CA . LEU B 1 9 ? 9.359 -16.391 12.656 1 43.47 9 LEU B CA 1
ATOM 2597 C C . LEU B 1 9 ? 8.133 -15.797 11.984 1 43.47 9 LEU B C 1
ATOM 2599 O O . LEU B 1 9 ? 7.176 -16.516 11.672 1 43.47 9 LEU B O 1
ATOM 2603 N N . LYS B 1 10 ? 8.164 -14.617 11.75 1 51.78 10 LYS B N 1
ATOM 2604 C CA . LYS B 1 10 ? 6.996 -13.969 11.172 1 51.78 10 LYS B CA 1
ATOM 2605 C C . LYS B 1 10 ? 6.801 -14.383 9.719 1 51.78 10 LYS B C 1
ATOM 2607 O O . LYS B 1 10 ? 5.676 -14.633 9.281 1 51.78 10 LYS B O 1
ATOM 2612 N N . THR B 1 11 ? 8 -14.477 9.125 1 53.81 11 THR B N 1
ATOM 2613 C CA . THR B 1 11 ? 7.938 -14.953 7.746 1 53.81 11 THR B CA 1
ATOM 2614 C C . THR B 1 11 ? 7.336 -16.359 7.695 1 53.81 11 THR B C 1
ATOM 2616 O O . THR B 1 11 ? 6.488 -16.641 6.844 1 53.81 11 THR B O 1
ATOM 2619 N N . ILE B 1 12 ? 7.75 -17.078 8.648 1 48.06 12 ILE B N 1
ATOM 2620 C CA . ILE B 1 12 ? 7.281 -18.453 8.711 1 48.06 12 ILE B CA 1
ATOM 2621 C C . ILE B 1 12 ? 5.797 -18.484 9.07 1 48.06 12 ILE B C 1
ATOM 2623 O O . ILE B 1 12 ? 5.023 -19.25 8.484 1 48.06 12 ILE B O 1
ATOM 2627 N N . LEU B 1 13 ? 5.438 -17.562 9.883 1 56.16 13 LEU B N 1
ATOM 2628 C CA . LEU B 1 13 ? 4.062 -17.578 10.375 1 56.16 13 LEU B CA 1
ATOM 2629 C C . LEU B 1 13 ? 3.086 -17.203 9.266 1 56.16 13 LEU B C 1
ATOM 2631 O O . LEU B 1 13 ? 2.02 -17.812 9.141 1 56.16 13 LEU B O 1
ATOM 2635 N N . HIS B 1 14 ? 3.5 -16.359 8.453 1 71.25 14 HIS B N 1
ATOM 2636 C CA . HIS B 1 14 ? 2.58 -15.984 7.391 1 71.25 14 HIS B CA 1
ATOM 2637 C C . HIS B 1 14 ? 2.43 -17.109 6.371 1 71.25 14 HIS B C 1
ATOM 2639 O O . HIS B 1 14 ? 1.341 -17.328 5.832 1 71.25 14 HIS B O 1
ATOM 2645 N N . SER B 1 15 ? 3.504 -17.859 6.32 1 68.25 15 SER B N 1
ATOM 2646 C CA . SER B 1 15 ? 3.488 -18.922 5.312 1 68.25 15 SER B CA 1
ATOM 2647 C C . SER B 1 15 ? 2.635 -20.094 5.762 1 68.25 15 SER B C 1
ATOM 2649 O O . SER B 1 15 ? 2.266 -20.953 4.949 1 68.25 15 SER B O 1
ATOM 2651 N N . LYS B 1 16 ? 2.289 -20.094 6.91 1 73.31 16 LYS B N 1
ATOM 2652 C CA . LYS B 1 16 ? 1.495 -21.219 7.395 1 73.31 16 LYS B CA 1
ATOM 2653 C C . LYS B 1 16 ? 0.001 -20.938 7.258 1 73.31 16 LYS B C 1
ATOM 2655 O O . LYS B 1 16 ? -0.826 -21.812 7.508 1 73.31 16 LYS B O 1
ATOM 2660 N N . ARG B 1 17 ? -0.167 -19.719 6.871 1 79.75 17 ARG B N 1
ATOM 2661 C CA . ARG B 1 17 ? -1.567 -19.391 6.617 1 79.75 17 ARG B CA 1
ATOM 2662 C C . ARG B 1 17 ? -2.094 -20.156 5.402 1 79.75 17 ARG B C 1
ATOM 2664 O O . ARG B 1 17 ? -1.389 -20.297 4.402 1 79.75 17 ARG B O 1
ATOM 2671 N N . ALA B 1 18 ? -3.318 -20.547 5.457 1 69.19 18 ALA B N 1
ATOM 2672 C CA . ALA B 1 18 ? -3.83 -21.562 4.531 1 69.19 18 ALA B CA 1
ATOM 2673 C C . ALA B 1 18 ? -4.695 -20.906 3.449 1 69.19 18 ALA B C 1
ATOM 2675 O O . ALA B 1 18 ? -4.91 -21.5 2.387 1 69.19 18 ALA B O 1
ATOM 2676 N N . ASN B 1 19 ? -5.109 -19.703 3.75 1 83.88 19 ASN B N 1
ATOM 2677 C CA . ASN B 1 19 ? -6.227 -19.281 2.906 1 83.88 19 ASN B CA 1
ATOM 2678 C C . ASN B 1 19 ? -5.832 -18.156 1.969 1 83.88 19 ASN B C 1
ATOM 2680 O O . ASN B 1 19 ? -5.043 -17.281 2.338 1 83.88 19 ASN B O 1
ATOM 2684 N N . LEU B 1 20 ? -6.344 -18.281 0.777 1 90.62 20 LEU B N 1
ATOM 2685 C CA . LEU B 1 20 ? -6.355 -17.266 -0.276 1 90.62 20 LEU B CA 1
ATOM 2686 C C . LEU B 1 20 ? -7.762 -17.078 -0.833 1 90.62 20 LEU B C 1
ATOM 2688 O O . LEU B 1 20 ? -8.43 -18.047 -1.188 1 90.62 20 LEU B O 1
ATOM 2692 N N . TYR B 1 21 ? -8.203 -15.852 -0.807 1 90.62 21 TYR B N 1
ATOM 2693 C CA . TYR B 1 21 ? -9.555 -15.602 -1.3 1 90.62 21 TYR B CA 1
ATOM 2694 C C . TYR B 1 21 ? -9.523 -14.789 -2.588 1 90.62 21 TYR B C 1
ATOM 2696 O O . TYR B 1 21 ? -8.719 -13.859 -2.723 1 90.62 21 TYR B O 1
ATOM 2704 N N . TYR B 1 22 ? -10.289 -15.18 -3.514 1 89.56 22 TYR B N 1
ATOM 2705 C CA . TYR B 1 22 ? -10.695 -14.375 -4.66 1 89.56 22 TYR B CA 1
ATOM 2706 C C . TYR B 1 22 ? -12.211 -14.211 -4.695 1 89.56 22 TYR B C 1
ATOM 2708 O O . TYR B 1 22 ? -12.945 -15.188 -4.852 1 89.56 22 TYR B O 1
ATOM 2716 N N . LEU B 1 23 ? -12.664 -13.008 -4.535 1 91.75 23 LEU B N 1
ATOM 2717 C CA . LEU B 1 23 ? -14.094 -12.75 -4.391 1 91.75 23 LEU B CA 1
ATOM 2718 C C . LEU B 1 23 ? -14.617 -11.914 -5.551 1 91.75 23 LEU B C 1
ATOM 2720 O O . LEU B 1 23 ? -13.906 -11.039 -6.062 1 91.75 23 LEU B O 1
ATOM 2724 N N . GLU B 1 24 ? -15.844 -12.211 -5.992 1 89.75 24 GLU B N 1
ATOM 2725 C CA . GLU B 1 24 ? -16.578 -11.422 -6.984 1 89.75 24 GLU B CA 1
ATOM 2726 C C . GLU B 1 24 ? -18.031 -11.242 -6.586 1 89.75 24 GLU B C 1
ATOM 2728 O O . GLU B 1 24 ? -18.594 -12.078 -5.875 1 89.75 24 GLU B O 1
ATOM 2733 N N . HIS B 1 25 ? -18.562 -10.125 -7.016 1 91.38 25 HIS B N 1
ATOM 2734 C CA . HIS B 1 25 ? -19.984 -9.836 -6.867 1 91.38 25 HIS B CA 1
ATOM 2735 C C . HIS B 1 25 ? -20.438 -10.07 -5.434 1 91.38 25 HIS B C 1
ATOM 2737 O O . HIS B 1 25 ? -21.406 -10.805 -5.199 1 91.38 25 HIS B O 1
ATOM 2743 N N . CYS B 1 26 ? -19.781 -9.391 -4.52 1 95.5 26 CYS B N 1
ATOM 2744 C CA . CYS B 1 26 ? -20.141 -9.453 -3.107 1 95.5 26 CYS B CA 1
ATOM 2745 C C . CYS B 1 26 ? -19.656 -8.211 -2.365 1 95.5 26 CYS B C 1
ATOM 2747 O O . CYS B 1 26 ? -18.906 -7.406 -2.92 1 95.5 26 CYS B O 1
ATOM 2749 N N . ARG B 1 27 ? -20.141 -8.07 -1.123 1 97 27 ARG B N 1
ATOM 2750 C CA . ARG B 1 27 ? -19.688 -6.996 -0.234 1 97 27 ARG B CA 1
ATOM 2751 C C . ARG B 1 27 ? -18.922 -7.559 0.961 1 97 27 ARG B C 1
ATOM 2753 O O . ARG B 1 27 ? -19.359 -8.539 1.57 1 97 27 ARG B O 1
ATOM 2760 N N . VAL B 1 28 ? -17.797 -7.004 1.218 1 97.94 28 VAL B N 1
ATOM 2761 C CA . VAL B 1 28 ? -17 -7.402 2.379 1 97.94 28 VAL B CA 1
ATOM 2762 C C . VAL B 1 28 ? -17.203 -6.398 3.51 1 97.94 28 VAL B C 1
ATOM 2764 O O . VAL B 1 28 ? -17 -5.195 3.32 1 97.94 28 VAL B O 1
ATOM 2767 N N . LEU B 1 29 ? -17.609 -6.844 4.652 1 97.62 29 LEU B N 1
ATOM 2768 C CA . LEU B 1 29 ? -17.953 -5.961 5.766 1 97.62 29 LEU B CA 1
ATOM 2769 C C . LEU B 1 29 ? -17.641 -6.629 7.102 1 97.62 29 LEU B C 1
ATOM 2771 O O . LEU B 1 29 ? -17.156 -7.766 7.133 1 97.62 29 LEU B O 1
ATOM 2775 N N . VAL B 1 30 ? -17.766 -5.844 8.164 1 96.5 30 VAL B N 1
ATOM 2776 C CA . VAL B 1 30 ? -17.656 -6.383 9.516 1 96.5 30 VAL B CA 1
ATOM 2777 C C . VAL B 1 30 ? -19.047 -6.609 10.094 1 96.5 30 VAL B C 1
ATOM 2779 O O . VAL B 1 30 ? -19.891 -5.703 10.094 1 96.5 30 VAL B O 1
ATOM 2782 N N . LYS B 1 31 ? -19.297 -7.766 10.516 1 93.75 31 LYS B N 1
ATOM 2783 C CA . LYS B 1 31 ? -20.531 -8.148 11.188 1 93.75 31 LYS B CA 1
ATOM 2784 C C . LYS B 1 31 ? -20.25 -8.969 12.438 1 93.75 31 LYS B C 1
ATOM 2786 O O . LYS B 1 31 ? -19.609 -10.023 12.359 1 93.75 31 LYS B O 1
ATOM 2791 N N . GLY B 1 32 ? -20.719 -8.492 13.578 1 91.69 32 GLY B N 1
ATOM 2792 C CA . GLY B 1 32 ? -20.469 -9.195 14.828 1 91.69 32 GLY B CA 1
ATOM 2793 C C . GLY B 1 32 ? -19 -9.297 15.172 1 91.69 32 GLY B C 1
ATOM 2794 O O . GLY B 1 32 ? -18.547 -10.336 15.656 1 91.69 32 GLY B O 1
ATOM 2795 N N . GLY B 1 33 ? -18.219 -8.359 14.75 1 91.19 33 GLY B N 1
ATOM 2796 C CA . GLY B 1 33 ? -16.812 -8.328 15.07 1 91.19 33 GLY B CA 1
ATOM 2797 C C . GLY B 1 33 ? -15.969 -9.172 14.133 1 91.19 33 GLY B C 1
ATOM 2798 O O . GLY B 1 33 ? -14.742 -9.242 14.281 1 91.19 33 GLY B O 1
ATOM 2799 N N . ARG B 1 34 ? -16.688 -9.773 13.195 1 94.94 34 ARG B N 1
ATOM 2800 C CA . ARG B 1 34 ? -15.961 -10.602 12.234 1 94.94 34 ARG B CA 1
ATOM 2801 C C . ARG B 1 34 ? -16.047 -10.008 10.828 1 94.94 34 ARG B C 1
ATOM 2803 O O . ARG B 1 34 ? -17.047 -9.359 10.484 1 94.94 34 ARG B O 1
ATOM 2810 N N . VAL B 1 35 ? -14.938 -10.234 10.047 1 97 35 VAL B N 1
ATOM 2811 C CA . VAL B 1 35 ? -14.992 -9.852 8.641 1 97 35 VAL B CA 1
ATOM 2812 C C . VAL B 1 35 ? -15.727 -10.93 7.844 1 97 35 VAL B C 1
ATOM 2814 O O . VAL B 1 35 ? -15.383 -12.109 7.926 1 97 35 VAL B O 1
ATOM 2817 N N . GLU B 1 36 ? -16.719 -10.523 7.121 1 97.5 36 GLU B N 1
ATOM 2818 C CA . GLU B 1 36 ? -17.531 -11.43 6.316 1 97.5 36 GLU B CA 1
ATOM 2819 C C . GLU B 1 36 ? -17.734 -10.875 4.91 1 97.5 36 GLU B C 1
ATOM 2821 O O . GLU B 1 36 ? -17.562 -9.68 4.676 1 97.5 36 GLU B O 1
ATOM 2826 N N . TYR B 1 37 ? -17.875 -11.758 3.973 1 96.44 37 TYR B N 1
ATOM 2827 C CA . TYR B 1 37 ? -18.406 -11.312 2.691 1 96.44 37 TYR B CA 1
ATOM 2828 C C . TYR B 1 37 ? -19.859 -11.766 2.516 1 96.44 37 TYR B C 1
ATOM 2830 O O . TYR B 1 37 ? -20.234 -12.852 2.961 1 96.44 37 TYR B O 1
ATOM 2838 N N . VAL B 1 38 ? -20.719 -10.914 1.867 1 95.94 38 VAL B N 1
ATOM 2839 C CA . VAL B 1 38 ? -22.141 -11.148 1.724 1 95.94 38 VAL B CA 1
ATOM 2840 C C . VAL B 1 38 ? -22.516 -11.219 0.243 1 95.94 38 VAL B C 1
ATOM 2842 O O . VAL B 1 38 ? -22.078 -10.383 -0.552 1 95.94 38 VAL B O 1
ATOM 2845 N N . THR B 1 39 ? -23.109 -12.258 -0.145 1 92.56 39 THR B N 1
ATOM 2846 C CA . THR B 1 39 ? -23.656 -12.406 -1.488 1 92.56 39 THR B CA 1
ATOM 2847 C C . THR B 1 39 ? -25.188 -12.336 -1.46 1 92.56 39 THR B C 1
ATOM 2849 O O . THR B 1 39 ? -25.812 -12.648 -0.444 1 92.56 39 THR B O 1
ATOM 2852 N N . GLU B 1 40 ? -25.703 -11.789 -2.533 1 89.5 40 GLU B N 1
ATOM 2853 C CA . GLU B 1 40 ? -27.156 -11.664 -2.631 1 89.5 40 GLU B CA 1
ATOM 2854 C C . GLU B 1 40 ? -27.719 -12.617 -3.68 1 89.5 40 GLU B C 1
ATOM 2856 O O . GLU B 1 40 ? -27.141 -12.789 -4.75 1 89.5 40 GLU B O 1
ATOM 2861 N N . GLN B 1 41 ? -28.656 -13.406 -3.297 1 85.81 41 GLN B N 1
ATOM 2862 C CA . GLN B 1 41 ? -29.469 -14.234 -4.191 1 85.81 41 GLN B CA 1
ATOM 2863 C C . GLN B 1 41 ? -30.953 -13.906 -4.047 1 85.81 41 GLN B C 1
ATOM 2865 O O . GLN B 1 41 ? -31.609 -14.367 -3.109 1 85.81 41 GLN B O 1
ATOM 2870 N N . GLY B 1 42 ? -31.484 -13.289 -5.062 1 84 42 GLY B N 1
ATOM 2871 C CA . GLY B 1 42 ? -32.844 -12.797 -4.906 1 84 42 GLY B CA 1
ATOM 2872 C C . GLY B 1 42 ? -33 -11.812 -3.762 1 84 42 GLY B C 1
ATOM 2873 O O . GLY B 1 42 ? -32.344 -10.773 -3.742 1 84 42 GLY B O 1
ATOM 2874 N N . LYS B 1 43 ? -33.875 -12.125 -2.83 1 85.94 43 LYS B N 1
ATOM 2875 C CA . LYS B 1 43 ? -34.125 -11.25 -1.692 1 85.94 43 LYS B CA 1
ATOM 2876 C C . LYS B 1 43 ? -33.344 -11.695 -0.462 1 85.94 43 LYS B C 1
ATOM 2878 O O . LYS B 1 43 ? -33.438 -11.062 0.592 1 85.94 43 LYS B O 1
ATOM 2883 N N . GLU B 1 44 ? -32.562 -12.773 -0.668 1 91.38 44 GLU B N 1
ATOM 2884 C CA . GLU B 1 44 ? -31.875 -13.344 0.476 1 91.38 44 GLU B CA 1
ATOM 2885 C C . GLU B 1 44 ? -30.391 -12.977 0.445 1 91.38 44 GLU B C 1
ATOM 2887 O O . GLU B 1 44 ? -29.781 -12.914 -0.626 1 91.38 44 GLU B O 1
ATOM 2892 N N . SER B 1 45 ? -29.891 -12.594 1.608 1 91.25 45 SER B N 1
ATOM 2893 C CA . SER B 1 45 ? -28.469 -12.336 1.789 1 91.25 45 SER B CA 1
ATOM 2894 C C . SER B 1 45 ? -27.766 -13.5 2.486 1 91.25 45 SER B C 1
ATOM 2896 O O . SER B 1 45 ? -28.281 -14.023 3.484 1 91.25 45 SER B O 1
ATOM 2898 N N . PHE B 1 46 ? -26.703 -14 1.906 1 92.75 46 PHE B N 1
ATOM 2899 C CA . PHE B 1 46 ? -25.891 -15.062 2.494 1 92.75 46 PHE B CA 1
ATOM 2900 C C . PHE B 1 46 ? -24.547 -14.516 2.982 1 92.75 46 PHE B C 1
ATOM 2902 O O . PHE B 1 46 ? -23.844 -13.836 2.238 1 92.75 46 PHE B O 1
ATOM 2909 N N . TYR B 1 47 ? -24.266 -14.781 4.273 1 93.62 47 TYR B N 1
ATOM 2910 C CA . TYR B 1 47 ? -23.062 -14.289 4.906 1 93.62 47 TYR B CA 1
ATOM 2911 C C . TYR B 1 47 ? -22.047 -15.414 5.105 1 93.62 47 TYR B C 1
ATOM 2913 O O . TYR B 1 47 ? -22.406 -16.5 5.562 1 93.62 47 TYR B O 1
ATOM 2921 N N . TRP B 1 48 ? -20.812 -15.156 4.738 1 94.5 48 TRP B N 1
ATOM 2922 C CA . TRP B 1 48 ? -19.734 -16.109 4.902 1 94.5 48 TRP B CA 1
ATOM 2923 C C . TRP B 1 48 ? -18.562 -15.492 5.66 1 94.5 48 TRP B C 1
ATOM 2925 O O . TRP B 1 48 ? -18.125 -14.391 5.332 1 94.5 48 TRP B O 1
ATOM 2935 N N . ASN B 1 49 ? -18.047 -16.203 6.586 1 95.25 49 ASN B N 1
ATOM 2936 C CA . ASN B 1 49 ? -16.922 -15.727 7.395 1 95.25 49 ASN B CA 1
ATOM 2937 C C . ASN B 1 49 ? -15.602 -15.828 6.645 1 95.25 49 ASN B C 1
ATOM 2939 O O . ASN B 1 49 ? -15.352 -16.812 5.945 1 95.25 49 ASN B O 1
ATOM 2943 N N . ILE B 1 50 ? -14.773 -14.844 6.758 1 95.25 50 ILE B N 1
ATOM 2944 C CA . ILE B 1 50 ? -13.375 -14.914 6.355 1 95.25 50 ILE B CA 1
ATOM 2945 C C . ILE B 1 50 ? -12.492 -15.094 7.59 1 95.25 50 ILE B C 1
ATOM 2947 O O . ILE B 1 50 ? -12.344 -14.172 8.391 1 95.25 50 ILE B O 1
ATOM 2951 N N . PRO B 1 51 ? -11.914 -16.25 7.77 1 94.81 51 PRO B N 1
ATOM 2952 C CA . PRO B 1 51 ? -10.984 -16.422 8.891 1 94.81 51 PRO B CA 1
ATOM 2953 C C . PRO B 1 51 ? -9.688 -15.625 8.711 1 94.81 51 PRO B C 1
ATOM 2955 O O . PRO B 1 51 ? -8.672 -16.188 8.289 1 94.81 51 PRO B O 1
ATOM 2958 N N . ILE B 1 52 ? -9.641 -14.414 9.133 1 91.94 52 ILE B N 1
ATOM 2959 C CA . ILE B 1 52 ? -8.617 -13.453 8.75 1 91.94 52 ILE B CA 1
ATOM 2960 C C . ILE B 1 52 ? -7.27 -13.859 9.352 1 91.94 52 ILE B C 1
ATOM 2962 O O . ILE B 1 52 ? -6.219 -13.609 8.758 1 91.94 52 ILE B O 1
ATOM 2966 N N . ALA B 1 53 ? -7.188 -14.531 10.508 1 90 53 ALA B N 1
ATOM 2967 C CA . ALA B 1 53 ? -5.934 -14.961 11.125 1 90 53 ALA B CA 1
ATOM 2968 C C . ALA B 1 53 ? -5.25 -16.047 10.289 1 90 53 ALA B C 1
ATOM 2970 O O . ALA B 1 53 ? -4.031 -16.203 10.359 1 90 53 ALA B O 1
ATOM 2971 N N . ASN B 1 54 ? -6.027 -16.75 9.477 1 91.38 54 ASN B N 1
ATOM 2972 C CA . ASN B 1 54 ? -5.504 -17.828 8.648 1 91.38 54 ASN B CA 1
ATOM 2973 C C . ASN B 1 54 ? -5.543 -17.484 7.168 1 91.38 54 ASN B C 1
ATOM 2975 O O . ASN B 1 54 ? -5.59 -18.359 6.312 1 91.38 54 ASN B O 1
ATOM 2979 N N . THR B 1 55 ? -5.695 -16.25 6.848 1 92.44 55 THR B N 1
ATOM 2980 C CA . THR B 1 55 ? -5.789 -15.781 5.469 1 92.44 55 THR B CA 1
ATOM 2981 C C . THR B 1 55 ? -4.566 -14.961 5.086 1 92.44 55 THR B C 1
ATOM 2983 O O . THR B 1 55 ? -4.164 -14.062 5.824 1 92.44 55 THR B O 1
ATOM 2986 N N . THR B 1 56 ? -4.016 -15.289 3.971 1 91.75 56 THR B N 1
ATOM 2987 C CA . THR B 1 56 ? -2.838 -14.578 3.488 1 91.75 56 THR B CA 1
ATOM 2988 C C . THR B 1 56 ? -3.24 -13.383 2.639 1 91.75 56 THR B C 1
ATOM 2990 O O . THR B 1 56 ? -2.689 -12.289 2.799 1 91.75 56 THR B O 1
ATOM 2993 N N . THR B 1 57 ? -4.168 -13.609 1.771 1 93.38 57 THR B N 1
ATOM 2994 C CA . THR B 1 57 ? -4.52 -12.594 0.787 1 93.38 57 THR B CA 1
ATOM 2995 C C . THR B 1 57 ? -6.012 -12.648 0.464 1 93.38 57 THR B C 1
ATOM 2997 O O . THR B 1 57 ? -6.594 -13.734 0.382 1 93.38 57 THR B O 1
ATOM 3000 N N . VAL B 1 58 ? -6.578 -11.5 0.302 1 94.25 58 VAL B N 1
ATOM 3001 C CA . VAL B 1 58 ? -7.93 -11.367 -0.238 1 94.25 58 VAL B CA 1
ATOM 3002 C C . VAL B 1 58 ? -7.895 -10.523 -1.51 1 94.25 58 VAL B C 1
ATOM 3004 O O . VAL B 1 58 ? -7.477 -9.359 -1.48 1 94.25 58 VAL B O 1
ATOM 3007 N N . LEU B 1 59 ? -8.289 -11.164 -2.594 1 93.5 59 LEU B N 1
ATOM 3008 C CA . LEU B 1 59 ? -8.391 -10.477 -3.879 1 93.5 59 LEU B CA 1
ATOM 3009 C C . LEU B 1 59 ? -9.836 -10.109 -4.184 1 93.5 59 LEU B C 1
ATOM 3011 O O . LEU B 1 59 ? -10.719 -10.977 -4.156 1 93.5 59 LEU B O 1
ATOM 3015 N N . LEU B 1 60 ? -10.039 -8.828 -4.418 1 94.5 60 LEU B N 1
ATOM 3016 C CA . LEU B 1 60 ? -11.375 -8.32 -4.734 1 94.5 60 LEU B CA 1
ATOM 3017 C C . LEU B 1 60 ? -11.5 -8.023 -6.227 1 94.5 60 LEU B C 1
ATOM 3019 O O . LEU B 1 60 ? -10.852 -7.109 -6.738 1 94.5 60 LEU B O 1
ATOM 3023 N N . GLY B 1 61 ? -12.336 -8.82 -6.852 1 90.31 61 GLY B N 1
ATOM 3024 C CA . GLY B 1 61 ? -12.562 -8.68 -8.281 1 90.31 61 GLY B CA 1
ATOM 3025 C C . GLY B 1 61 ? -13.828 -7.902 -8.609 1 90.31 61 GLY B C 1
ATOM 3026 O O . GLY B 1 61 ? -14.32 -7.133 -7.781 1 90.31 61 GLY B O 1
ATOM 3027 N N . THR B 1 62 ? -14.352 -8.188 -9.758 1 88.44 62 THR B N 1
ATOM 3028 C CA . THR B 1 62 ? -15.469 -7.434 -10.32 1 88.44 62 THR B CA 1
ATOM 3029 C C . THR B 1 62 ? -16.688 -7.5 -9.398 1 88.44 62 THR B C 1
ATOM 3031 O O . THR B 1 62 ? -17.031 -8.57 -8.906 1 88.44 62 THR B O 1
ATOM 3034 N N . GLY B 1 63 ? -17.266 -6.289 -9.156 1 92 63 GLY B N 1
ATOM 3035 C CA . GLY B 1 63 ? -18.547 -6.234 -8.469 1 92 63 GLY B CA 1
ATOM 3036 C C . GLY B 1 63 ? -18.406 -6.285 -6.957 1 92 63 GLY B C 1
ATOM 3037 O O . GLY B 1 63 ? -19.406 -6.457 -6.246 1 92 63 GLY B O 1
ATOM 3038 N N . THR B 1 64 ? -17.25 -6.141 -6.438 1 95.38 64 THR B N 1
ATOM 3039 C CA . THR B 1 64 ? -17.094 -6.207 -4.992 1 95.38 64 THR B CA 1
ATOM 3040 C C . THR B 1 64 ? -17.031 -4.805 -4.387 1 95.38 64 THR B C 1
ATOM 3042 O O . THR B 1 64 ? -16.75 -3.834 -5.094 1 95.38 64 THR B O 1
ATOM 3045 N N . SER B 1 65 ? -17.391 -4.707 -3.189 1 97.31 65 SER B N 1
ATOM 3046 C CA . SER B 1 65 ? -17.156 -3.543 -2.34 1 97.31 65 SER B CA 1
ATOM 3047 C C . SER B 1 65 ? -16.672 -3.963 -0.953 1 97.31 65 SER B C 1
ATOM 3049 O O . SER B 1 65 ? -16.859 -5.113 -0.55 1 97.31 65 SER B O 1
ATOM 3051 N N . ILE B 1 66 ? -16.016 -3.027 -0.269 1 97.94 66 ILE B N 1
ATOM 3052 C CA . ILE B 1 66 ? -15.484 -3.334 1.058 1 97.94 66 ILE B CA 1
ATOM 3053 C C . ILE B 1 66 ? -15.648 -2.121 1.971 1 97.94 66 ILE B C 1
ATOM 3055 O O . ILE B 1 66 ? -15.453 -0.981 1.54 1 97.94 66 ILE B O 1
ATOM 3059 N N . THR B 1 67 ? -16 -2.357 3.191 1 97.19 67 THR B N 1
ATOM 3060 C CA . THR B 1 67 ? -16.141 -1.275 4.16 1 97.19 67 THR B CA 1
ATOM 3061 C C . THR B 1 67 ? -14.789 -0.883 4.734 1 97.19 67 THR B C 1
ATOM 3063 O O . THR B 1 67 ? -13.867 -1.701 4.781 1 97.19 67 THR B O 1
ATOM 3066 N N . GLN B 1 68 ? -14.734 0.321 5.133 1 94.5 68 GLN B N 1
ATOM 3067 C CA . GLN B 1 68 ? -13.555 0.833 5.824 1 94.5 68 GLN B CA 1
ATOM 3068 C C . GLN B 1 68 ? -13.203 -0.035 7.031 1 94.5 68 GLN B C 1
ATOM 3070 O O . GLN B 1 68 ? -12.031 -0.35 7.254 1 94.5 68 GLN B O 1
ATOM 3075 N N . ALA B 1 69 ? -14.148 -0.411 7.785 1 93.5 69 ALA B N 1
ATOM 3076 C CA . ALA B 1 69 ? -13.93 -1.243 8.969 1 93.5 69 ALA B CA 1
ATOM 3077 C C . ALA B 1 69 ? -13.305 -2.584 8.586 1 93.5 69 ALA B C 1
ATOM 3079 O O . ALA B 1 69 ? -12.391 -3.064 9.258 1 93.5 69 ALA B O 1
ATOM 3080 N N . ALA B 1 70 ? -13.789 -3.168 7.535 1 96 70 ALA B N 1
ATOM 3081 C CA . ALA B 1 70 ? -13.266 -4.457 7.086 1 96 70 ALA B CA 1
ATOM 3082 C C . ALA B 1 70 ? -11.812 -4.332 6.633 1 96 70 ALA B C 1
ATOM 3084 O O . ALA B 1 70 ? -10.984 -5.199 6.934 1 96 70 ALA B O 1
ATOM 3085 N N . VAL B 1 71 ? -11.492 -3.295 5.902 1 94.81 71 VAL B N 1
ATOM 3086 C CA . VAL B 1 71 ? -10.117 -3.064 5.453 1 94.81 71 VAL B CA 1
ATOM 3087 C C . VAL B 1 71 ? -9.188 -2.969 6.664 1 94.81 71 VAL B C 1
ATOM 3089 O O . VAL B 1 71 ? -8.125 -3.588 6.684 1 94.81 71 VAL B O 1
ATOM 3092 N N . ARG B 1 72 ? -9.578 -2.23 7.617 1 91.12 72 ARG B N 1
ATOM 3093 C CA . ARG B 1 72 ? -8.742 -2.025 8.797 1 91.12 72 ARG B CA 1
ATOM 3094 C C . ARG B 1 72 ? -8.516 -3.336 9.539 1 91.12 72 ARG B C 1
ATOM 3096 O O . ARG B 1 72 ? -7.406 -3.613 9.992 1 91.12 72 ARG B O 1
ATOM 3103 N N . GLU B 1 73 ? -9.57 -4.137 9.672 1 91.94 73 GLU B N 1
ATOM 3104 C CA . GLU B 1 73 ? -9.438 -5.426 10.344 1 91.94 73 GLU B CA 1
ATOM 3105 C C . GLU B 1 73 ? -8.508 -6.359 9.578 1 91.94 73 GLU B C 1
ATOM 3107 O O . GLU B 1 73 ? -7.676 -7.043 10.172 1 91.94 73 GLU B O 1
ATOM 3112 N N . LEU B 1 74 ? -8.688 -6.391 8.297 1 92.25 74 LEU B N 1
ATOM 3113 C CA . LEU B 1 74 ? -7.832 -7.227 7.461 1 92.25 74 LEU B CA 1
ATOM 3114 C C . LEU B 1 74 ? -6.379 -6.77 7.547 1 92.25 74 LEU B C 1
ATOM 3116 O O . LEU B 1 74 ? -5.473 -7.594 7.691 1 92.25 74 LEU B O 1
ATOM 3120 N N . ALA B 1 75 ? -6.199 -5.473 7.426 1 89.06 75 ALA B N 1
ATOM 3121 C CA . ALA B 1 75 ? -4.852 -4.91 7.508 1 89.06 75 ALA B CA 1
ATOM 3122 C C . ALA B 1 75 ? -4.203 -5.234 8.852 1 89.06 75 ALA B C 1
ATOM 3124 O O . ALA B 1 75 ? -3.029 -5.605 8.914 1 89.06 75 ALA B O 1
ATOM 3125 N N . LYS B 1 76 ? -4.938 -5.125 9.906 1 85.81 76 LYS B N 1
ATOM 3126 C CA . LYS B 1 76 ? -4.449 -5.43 11.25 1 85.81 76 LYS B CA 1
ATOM 3127 C C . LYS B 1 76 ? -4.035 -6.895 11.367 1 85.81 76 LYS B C 1
ATOM 3129 O O . LYS B 1 76 ? -3.082 -7.219 12.078 1 85.81 76 LYS B O 1
ATOM 3134 N N . ALA B 1 77 ? -4.754 -7.711 10.711 1 87.31 77 ALA B N 1
ATOM 3135 C CA . ALA B 1 77 ? -4.512 -9.148 10.781 1 87.31 77 ALA B CA 1
ATOM 3136 C C . ALA B 1 77 ? -3.375 -9.562 9.859 1 87.31 77 ALA B C 1
ATOM 3138 O O . ALA B 1 77 ? -3.039 -10.75 9.766 1 87.31 77 ALA B O 1
ATOM 3139 N N . GLY B 1 78 ? -2.832 -8.672 9.117 1 86.94 78 GLY B N 1
ATOM 3140 C CA . GLY B 1 78 ? -1.718 -8.984 8.242 1 86.94 78 GLY B CA 1
ATOM 3141 C C . GLY B 1 78 ? -2.154 -9.57 6.91 1 86.94 78 GLY B C 1
ATOM 3142 O O . GLY B 1 78 ? -1.393 -10.297 6.266 1 86.94 78 GLY B O 1
ATOM 3143 N N . VAL B 1 79 ? -3.365 -9.297 6.5 1 91.75 79 VAL B N 1
ATOM 3144 C CA . VAL B 1 79 ? -3.893 -9.828 5.246 1 91.75 79 VAL B CA 1
ATOM 3145 C C . VAL B 1 79 ? -3.59 -8.859 4.105 1 91.75 79 VAL B C 1
ATOM 3147 O O . VAL B 1 79 ? -3.877 -7.664 4.203 1 91.75 79 VAL B O 1
ATOM 3150 N N . MET B 1 80 ? -2.955 -9.367 3.055 1 92.44 80 MET B N 1
ATOM 3151 C CA . MET B 1 80 ? -2.746 -8.586 1.839 1 92.44 80 MET B CA 1
ATOM 3152 C C . MET B 1 80 ? -4.051 -8.422 1.067 1 92.44 80 MET B C 1
ATOM 3154 O O . MET B 1 80 ? -4.75 -9.406 0.806 1 92.44 80 MET B O 1
ATOM 3158 N N . LEU B 1 81 ? -4.363 -7.145 0.746 1 93.69 81 LEU B N 1
ATOM 3159 C CA . LEU B 1 81 ? -5.578 -6.883 -0.016 1 93.69 81 LEU B CA 1
ATOM 3160 C C . LEU B 1 81 ? -5.246 -6.434 -1.434 1 93.69 81 LEU B C 1
ATOM 3162 O O . LEU B 1 81 ? -4.402 -5.559 -1.629 1 93.69 81 LEU B O 1
ATOM 3166 N N . GLY B 1 82 ? -5.844 -7.109 -2.377 1 93.12 82 GLY B N 1
ATOM 3167 C CA . GLY B 1 82 ? -5.668 -6.738 -3.771 1 93.12 82 GLY B CA 1
ATOM 3168 C C . GLY B 1 82 ? -6.977 -6.422 -4.473 1 93.12 82 GLY B C 1
ATOM 3169 O O . GLY B 1 82 ? -7.973 -7.125 -4.285 1 93.12 82 GLY B O 1
ATOM 3170 N N . PHE B 1 83 ? -7.031 -5.34 -5.18 1 93 83 PHE B N 1
ATOM 3171 C CA . PHE B 1 83 ? -8.164 -4.961 -6.023 1 93 83 PHE B CA 1
ATOM 3172 C C . PHE B 1 83 ? -7.852 -5.223 -7.492 1 93 83 PHE B C 1
ATOM 3174 O O . PHE B 1 83 ? -7.023 -4.535 -8.094 1 93 83 PHE B O 1
ATOM 3181 N N . CYS B 1 84 ? -8.547 -6.203 -7.992 1 86.88 84 CYS B N 1
ATOM 3182 C CA . CYS B 1 84 ? -8.227 -6.738 -9.312 1 86.88 84 CYS B CA 1
ATOM 3183 C C . CYS B 1 84 ? -9.25 -6.293 -10.344 1 86.88 84 CYS B C 1
ATOM 3185 O O . CYS B 1 84 ? -10.352 -5.867 -9.992 1 86.88 84 CYS B O 1
ATOM 3187 N N . GLY B 1 85 ? -8.852 -6.078 -11.594 1 74.25 85 GLY B N 1
ATOM 3188 C CA . GLY B 1 85 ? -9.805 -5.82 -12.664 1 74.25 85 GLY B CA 1
ATOM 3189 C C . GLY B 1 85 ? -10.641 -7.035 -13.023 1 74.25 85 GLY B C 1
ATOM 3190 O O . GLY B 1 85 ? -10.312 -8.156 -12.633 1 74.25 85 GLY B O 1
ATOM 3191 N N . GLY B 1 86 ? -11.977 -6.738 -13.273 1 58.84 86 GLY B N 1
ATOM 3192 C CA . GLY B 1 86 ? -12.906 -7.789 -13.648 1 58.84 86 GLY B CA 1
ATOM 3193 C C . GLY B 1 86 ? -12.492 -8.523 -14.914 1 58.84 86 GLY B C 1
ATOM 3194 O O . GLY B 1 86 ? -11.664 -8.031 -15.688 1 58.84 86 GLY B O 1
ATOM 3195 N N . GLY B 1 87 ? -13.188 -9.711 -15.195 1 45.56 87 GLY B N 1
ATOM 3196 C CA . GLY B 1 87 ? -13.109 -10.617 -16.328 1 45.56 87 GLY B CA 1
ATOM 3197 C C . GLY B 1 87 ? -11.688 -11.055 -16.656 1 45.56 87 GLY B C 1
ATOM 3198 O O . GLY B 1 87 ? -11.43 -11.633 -17.703 1 45.56 87 GLY B O 1
ATOM 3199 N N . GLY B 1 88 ? -10.82 -11.211 -15.719 1 41.38 88 GLY B N 1
ATOM 3200 C CA . GLY B 1 88 ? -9.445 -11.562 -16.016 1 41.38 88 GLY B CA 1
ATOM 3201 C C . GLY B 1 88 ? -8.758 -10.555 -16.922 1 41.38 88 GLY B C 1
ATOM 3202 O O . GLY B 1 88 ? -7.758 -10.883 -17.578 1 41.38 88 GLY B O 1
ATOM 3203 N N . THR B 1 89 ? -9.594 -9.594 -17.438 1 35.62 89 THR B N 1
ATOM 3204 C CA . THR B 1 89 ? -9.031 -8.734 -18.469 1 35.62 89 THR B CA 1
ATOM 3205 C C . THR B 1 89 ? -8.023 -7.758 -17.875 1 35.62 89 THR B C 1
ATOM 3207 O O . THR B 1 89 ? -8.336 -7.031 -16.938 1 35.62 89 THR B O 1
ATOM 3210 N N . PRO B 1 90 ? -6.93 -7.832 -18.219 1 36.12 90 PRO B N 1
ATOM 3211 C CA . PRO B 1 90 ? -5.883 -6.871 -17.875 1 36.12 90 PRO B CA 1
ATOM 3212 C C . PRO B 1 90 ? -6.25 -5.438 -18.234 1 36.12 90 PRO B C 1
ATOM 3214 O O . PRO B 1 90 ? -7.02 -5.215 -19.172 1 36.12 90 PRO B O 1
ATOM 3217 N N . LEU B 1 91 ? -6.516 -4.477 -17.5 1 34 91 LEU B N 1
ATOM 3218 C CA . LEU B 1 91 ? -6.648 -3.092 -17.938 1 34 91 LEU B CA 1
ATOM 3219 C C . LEU B 1 91 ? -5.75 -2.82 -19.141 1 34 91 LEU B C 1
ATOM 3221 O O . LEU B 1 91 ? -4.539 -3.041 -19.078 1 34 91 LEU B O 1
ATOM 3225 N N . PHE B 1 92 ? -6.328 -3.055 -20.344 1 28.75 92 PHE B N 1
ATOM 3226 C CA . PHE B 1 92 ? -5.648 -2.955 -21.625 1 28.75 92 PHE B CA 1
ATOM 3227 C C . PHE B 1 92 ? -5.207 -1.522 -21.906 1 28.75 92 PHE B C 1
ATOM 3229 O O . PHE B 1 92 ? -6.035 -0.649 -22.156 1 28.75 92 PHE B O 1
ATOM 3236 N N . SER B 1 93 ? -4.75 -0.643 -21.125 1 30.5 93 SER B N 1
ATOM 3237 C CA . SER B 1 93 ? -4.285 0.365 -22.078 1 30.5 93 SER B CA 1
ATOM 3238 C C . SER B 1 93 ? -3.465 -0.268 -23.203 1 30.5 93 SER B C 1
ATOM 3240 O O . SER B 1 93 ? -2.92 -1.361 -23.031 1 30.5 93 SER B O 1
ATOM 3242 N N . ALA B 1 94 ? -3.639 0.154 -24.547 1 30.8 94 ALA B N 1
ATOM 3243 C CA . ALA B 1 94 ? -2.949 -0.367 -25.719 1 30.8 94 ALA B CA 1
ATOM 3244 C C . ALA B 1 94 ? -1.682 -1.118 -25.328 1 30.8 94 ALA B C 1
ATOM 3246 O O . ALA B 1 94 ? -1.313 -2.105 -25.969 1 30.8 94 ALA B O 1
ATOM 3247 N N . THR B 1 95 ? -0.584 -0.33 -25.062 1 33.59 95 THR B N 1
ATOM 3248 C CA . THR B 1 95 ? 0.671 -1.072 -25.016 1 33.59 95 THR B CA 1
ATOM 3249 C C . THR B 1 95 ? 0.596 -2.199 -24 1 33.59 95 THR B C 1
ATOM 3251 O O . THR B 1 95 ? 0.884 -3.355 -24.312 1 33.59 95 THR B O 1
ATOM 3254 N N . GLU B 1 96 ? 1.242 -2.123 -22.781 1 35.28 96 GLU B N 1
ATOM 3255 C CA . GLU B 1 96 ? 1.447 -3.242 -21.859 1 35.28 96 GLU B CA 1
ATOM 3256 C C . GLU B 1 96 ? 0.165 -3.578 -21.109 1 35.28 96 GLU B C 1
ATOM 3258 O O . GLU B 1 96 ? -0.46 -2.695 -20.516 1 35.28 96 GLU B O 1
ATOM 3263 N N . LEU B 1 97 ? -0.819 -4.469 -21.5 1 38.78 97 LEU B N 1
ATOM 3264 C CA . LEU B 1 97 ? -1.866 -5.328 -20.953 1 38.78 97 LEU B CA 1
ATOM 3265 C C . LEU B 1 97 ? -1.7 -5.5 -19.438 1 38.78 97 LEU B C 1
ATOM 3267 O O . LEU B 1 97 ? -1.15 -6.504 -18.984 1 38.78 97 LEU B O 1
ATOM 3271 N N . THR B 1 98 ? -0.973 -4.871 -18.672 1 45.53 98 THR B N 1
ATOM 3272 C CA . THR B 1 98 ? -0.475 -5.332 -17.375 1 45.53 98 THR B CA 1
ATOM 3273 C C . THR B 1 98 ? -1.613 -5.441 -16.375 1 45.53 98 THR B C 1
ATOM 3275 O O . THR B 1 98 ? -2.434 -4.531 -16.25 1 45.53 98 THR B O 1
ATOM 3278 N N . VAL B 1 99 ? -2.168 -6.824 -16.266 1 49.16 99 VAL B N 1
ATOM 3279 C CA . VAL B 1 99 ? -2.91 -7.172 -15.055 1 49.16 99 VAL B CA 1
ATOM 3280 C C . VAL B 1 99 ? -2.459 -6.281 -13.898 1 49.16 99 VAL B C 1
ATOM 3282 O O . VAL B 1 99 ? -1.279 -6.262 -13.547 1 49.16 99 VAL B O 1
ATOM 3285 N N . GLU B 1 100 ? -3.385 -5.156 -13.617 1 65.75 100 GLU B N 1
ATOM 3286 C CA . GLU B 1 100 ? -2.947 -4.25 -12.555 1 65.75 100 GLU B CA 1
ATOM 3287 C C . GLU B 1 100 ? -3.744 -4.473 -11.273 1 65.75 100 GLU B C 1
ATOM 3289 O O . GLU B 1 100 ? -4.965 -4.637 -11.312 1 65.75 100 GLU B O 1
ATOM 3294 N N . VAL B 1 101 ? -3.139 -5.133 -10.398 1 78.25 101 VAL B N 1
ATOM 3295 C CA . VAL B 1 101 ? -3.713 -5.234 -9.055 1 78.25 101 VAL B CA 1
ATOM 3296 C C . VAL B 1 101 ? -3.256 -4.051 -8.211 1 78.25 101 VAL B C 1
ATOM 3298 O O . VAL B 1 101 ? -2.068 -3.721 -8.18 1 78.25 101 VAL B O 1
ATOM 3301 N N . ALA B 1 102 ? -4.281 -3.367 -7.703 1 84.94 102 ALA B N 1
ATOM 3302 C CA . ALA B 1 102 ? -3.941 -2.391 -6.672 1 84.94 102 ALA B CA 1
ATOM 3303 C C . ALA B 1 102 ? -3.83 -3.053 -5.305 1 84.94 102 ALA B C 1
ATOM 3305 O O . ALA B 1 102 ? -4.758 -3.736 -4.859 1 84.94 102 ALA B O 1
ATOM 3306 N N . TRP B 1 103 ? -2.707 -2.844 -4.688 1 85.44 103 TRP B N 1
ATOM 3307 C CA . TRP B 1 103 ? -2.443 -3.566 -3.449 1 85.44 103 TRP B CA 1
ATOM 3308 C C . TRP B 1 103 ? -2.557 -2.641 -2.244 1 85.44 103 TRP B C 1
ATOM 3310 O O . TRP B 1 103 ? -2.086 -1.501 -2.283 1 85.44 103 TRP B O 1
ATOM 3320 N N . LEU B 1 104 ? -3.215 -3.109 -1.249 1 86.19 104 LEU B N 1
ATOM 3321 C CA . LEU B 1 104 ? -3.141 -2.545 0.094 1 86.19 104 LEU B CA 1
ATOM 3322 C C . LEU B 1 104 ? -2.398 -3.486 1.038 1 86.19 104 LEU B C 1
ATOM 3324 O O . LEU B 1 104 ? -2.877 -4.586 1.327 1 86.19 104 LEU B O 1
ATOM 3328 N N . SER B 1 105 ? -1.25 -2.998 1.452 1 82.19 105 SER B N 1
ATOM 3329 C CA . SER B 1 105 ? -0.429 -3.812 2.342 1 82.19 105 SER B CA 1
ATOM 3330 C C . SER B 1 105 ? -0.917 -3.719 3.783 1 82.19 105 SER B C 1
ATOM 3332 O O . SER B 1 105 ? -1.406 -2.672 4.211 1 82.19 105 SER B O 1
ATOM 3334 N N . PRO B 1 106 ? -0.729 -4.844 4.457 1 75.25 106 PRO B N 1
ATOM 3335 C CA . PRO B 1 106 ? -1.105 -4.855 5.871 1 75.25 106 PRO B CA 1
ATOM 3336 C C . PRO B 1 106 ? -0.353 -3.807 6.688 1 75.25 106 PRO B C 1
ATOM 3338 O O . PRO B 1 106 ? 0.613 -3.215 6.199 1 75.25 106 PRO B O 1
ATOM 3341 N N . GLN B 1 107 ? -0.979 -3.566 7.828 1 64.25 107 GLN B N 1
ATOM 3342 C CA . GLN B 1 107 ? -0.422 -2.6 8.766 1 64.25 107 GLN B CA 1
ATOM 3343 C C . GLN B 1 107 ? 0.855 -3.131 9.414 1 64.25 107 GLN B C 1
ATOM 3345 O O . GLN B 1 107 ? 0.936 -4.309 9.766 1 64.25 107 GLN B O 1
ATOM 3350 N N . SER B 1 108 ? 1.907 -2.818 8.867 1 54.81 108 SER B N 1
ATOM 3351 C CA . SER B 1 108 ? 3.201 -3.479 9.016 1 54.81 108 SER B CA 1
ATOM 3352 C C . SER B 1 108 ? 3.557 -3.682 10.484 1 54.81 108 SER B C 1
ATOM 3354 O O . SER B 1 108 ? 3.439 -2.756 11.289 1 54.81 108 SER B O 1
ATOM 3356 N N . GLU B 1 109 ? 3.354 -4.891 11.016 1 52 109 GLU B N 1
ATOM 3357 C CA . GLU B 1 109 ? 4.262 -5.32 12.078 1 52 109 GLU B CA 1
ATOM 3358 C C . GLU B 1 109 ? 5.719 -5.184 11.648 1 52 109 GLU B C 1
ATOM 3360 O O . GLU B 1 109 ? 6.004 -4.945 10.469 1 52 109 GLU B O 1
ATOM 3365 N N . TYR B 1 110 ? 6.562 -5.262 12.461 1 54.59 110 TYR B N 1
ATOM 3366 C CA . TYR B 1 110 ? 8.008 -5.309 12.258 1 54.59 110 TYR B CA 1
ATOM 3367 C C . TYR B 1 110 ? 8.359 -6.18 11.055 1 54.59 110 TYR B C 1
ATOM 3369 O O . TYR B 1 110 ? 7.832 -7.285 10.914 1 54.59 110 TYR B O 1
ATOM 3377 N N . ARG B 1 111 ? 8.891 -5.539 9.977 1 68 111 ARG B N 1
ATOM 3378 C CA . ARG B 1 111 ? 9.461 -6.32 8.883 1 68 111 ARG B CA 1
ATOM 3379 C C . ARG B 1 111 ? 10.984 -6.227 8.883 1 68 111 ARG B C 1
ATOM 3381 O O . ARG B 1 111 ? 11.547 -5.203 9.273 1 68 111 ARG B O 1
ATOM 3388 N N . PRO B 1 112 ? 11.57 -7.426 8.555 1 70.94 112 PRO B N 1
ATOM 3389 C CA . PRO B 1 112 ? 13.031 -7.395 8.5 1 70.94 112 PRO B CA 1
ATOM 3390 C C . PRO B 1 112 ? 13.562 -6.367 7.504 1 70.94 112 PRO B C 1
ATOM 3392 O O . PRO B 1 112 ? 13.008 -6.223 6.41 1 70.94 112 PRO B O 1
ATOM 3395 N N . THR B 1 113 ? 14.508 -5.711 7.914 1 76.62 113 THR B N 1
ATOM 3396 C CA . THR B 1 113 ? 15.07 -4.668 7.066 1 76.62 113 THR B CA 1
ATOM 3397 C C . THR B 1 113 ? 16.312 -5.172 6.336 1 76.62 113 THR B C 1
ATOM 3399 O O . THR B 1 113 ? 16.781 -4.539 5.387 1 76.62 113 THR B O 1
ATOM 3402 N N . GLU B 1 114 ? 16.75 -6.336 6.715 1 82.81 114 GLU B N 1
ATOM 3403 C CA . GLU B 1 114 ? 18 -6.844 6.129 1 82.81 114 GLU B CA 1
ATOM 3404 C C . GLU B 1 114 ? 17.812 -7.172 4.648 1 82.81 114 GLU B C 1
ATOM 3406 O O . GLU B 1 114 ? 18.703 -6.953 3.84 1 82.81 114 GLU B O 1
ATOM 3411 N N . TYR B 1 115 ? 16.688 -7.664 4.316 1 88.5 115 TYR B N 1
ATOM 3412 C CA . TYR B 1 115 ? 16.453 -8.008 2.92 1 88.5 115 TYR B CA 1
ATOM 3413 C C . TYR B 1 115 ? 16.219 -6.762 2.078 1 88.5 115 TYR B C 1
ATOM 3415 O O . TYR B 1 115 ? 16.625 -6.707 0.913 1 88.5 115 TYR B O 1
ATOM 3423 N N . LEU B 1 116 ? 15.594 -5.805 2.73 1 87.81 116 LEU B N 1
ATOM 3424 C CA . LEU B 1 116 ? 15.445 -4.52 2.051 1 87.81 116 LEU B CA 1
ATOM 3425 C C . LEU B 1 116 ? 16.812 -3.9 1.772 1 87.81 116 LEU B C 1
ATOM 3427 O O . LEU B 1 116 ? 17.078 -3.438 0.66 1 87.81 116 LEU B O 1
ATOM 3431 N N . ARG B 1 117 ? 17.641 -3.904 2.742 1 86.12 117 ARG B N 1
ATOM 3432 C CA . ARG B 1 117 ? 18.984 -3.355 2.596 1 86.12 117 ARG B CA 1
ATOM 3433 C C . ARG B 1 117 ? 19.734 -4.055 1.472 1 86.12 117 ARG B C 1
ATOM 3435 O O . ARG B 1 117 ? 20.359 -3.396 0.631 1 86.12 117 ARG B O 1
ATOM 3442 N N . SER B 1 118 ? 19.688 -5.305 1.5 1 90.62 118 SER B N 1
ATOM 3443 C CA . SER B 1 118 ? 20.359 -6.094 0.474 1 90.62 118 SER B CA 1
ATOM 3444 C C . SER B 1 118 ? 19.797 -5.801 -0.911 1 90.62 118 SER B C 1
ATOM 3446 O O . SER B 1 118 ? 20.547 -5.562 -1.858 1 90.62 118 SER B O 1
ATOM 3448 N N . TRP B 1 119 ? 18.5 -5.797 -1.004 1 92.62 119 TRP B N 1
ATOM 3449 C CA . TRP B 1 119 ? 17.828 -5.648 -2.295 1 92.62 119 TRP B CA 1
ATOM 3450 C C . TRP B 1 119 ? 18.141 -4.289 -2.914 1 92.62 119 TRP B C 1
ATOM 3452 O O . TRP B 1 119 ? 18.453 -4.199 -4.102 1 92.62 119 TRP B O 1
ATOM 3462 N N . VAL B 1 120 ? 18.078 -3.256 -2.141 1 88.44 120 VAL B N 1
ATOM 3463 C CA . VAL B 1 120 ? 18.359 -1.913 -2.645 1 88.44 120 VAL B CA 1
ATOM 3464 C C . VAL B 1 120 ? 19.844 -1.762 -2.934 1 88.44 120 VAL B C 1
ATOM 3466 O O . VAL B 1 120 ? 20.234 -1.019 -3.838 1 88.44 120 VAL B O 1
ATOM 3469 N N . GLY B 1 121 ? 20.625 -2.451 -2.268 1 88.06 121 GLY B N 1
ATOM 3470 C CA . GLY B 1 121 ? 22.062 -2.416 -2.484 1 88.06 121 GLY B CA 1
ATOM 3471 C C . GLY B 1 121 ? 22.469 -2.854 -3.879 1 88.06 121 GLY B C 1
ATOM 3472 O O . GLY B 1 121 ? 23.375 -2.271 -4.48 1 88.06 121 GLY B O 1
ATOM 3473 N N . PHE B 1 122 ? 21.766 -3.805 -4.344 1 92.81 122 PHE B N 1
ATOM 3474 C CA . PHE B 1 122 ? 22.203 -4.316 -5.633 1 92.81 122 PHE B CA 1
ATOM 3475 C C . PHE B 1 122 ? 21.297 -3.828 -6.754 1 92.81 122 PHE B C 1
ATOM 3477 O O . PHE B 1 122 ? 21.703 -3.809 -7.922 1 92.81 122 PHE B O 1
ATOM 3484 N N . TRP B 1 123 ? 20.141 -3.432 -6.445 1 91.81 123 TRP B N 1
ATOM 3485 C CA . TRP B 1 123 ? 19.094 -3.211 -7.434 1 91.81 123 TRP B CA 1
ATOM 3486 C C . TRP B 1 123 ? 19.484 -2.104 -8.406 1 91.81 123 TRP B C 1
ATOM 3488 O O . TRP B 1 123 ? 19.109 -2.131 -9.578 1 91.81 123 TRP B O 1
ATOM 3498 N N . PHE B 1 124 ? 20.344 -1.233 -7.984 1 87.56 124 PHE B N 1
ATOM 3499 C CA . PHE B 1 124 ? 20.719 -0.113 -8.836 1 87.56 124 PHE B CA 1
ATOM 3500 C C . PHE B 1 124 ? 21.875 -0.49 -9.742 1 87.56 124 PHE B C 1
ATOM 3502 O O . PHE B 1 124 ? 22.25 0.265 -10.648 1 87.56 124 PHE B O 1
ATOM 3509 N N . ASP B 1 125 ? 22.453 -1.602 -9.578 1 91.31 125 ASP B N 1
ATOM 3510 C CA . ASP B 1 125 ? 23.5 -2.152 -10.43 1 91.31 125 ASP B CA 1
ATOM 3511 C C . ASP B 1 125 ? 22.906 -3.061 -11.508 1 91.31 125 ASP B C 1
ATOM 3513 O O . ASP B 1 125 ? 22.438 -4.16 -11.211 1 91.31 125 ASP B O 1
ATOM 3517 N N . ASP B 1 126 ? 23.109 -2.721 -12.719 1 91.38 126 ASP B N 1
ATOM 3518 C CA . ASP B 1 126 ? 22.484 -3.439 -13.828 1 91.38 126 ASP B CA 1
ATOM 3519 C C . ASP B 1 126 ? 23 -4.871 -13.914 1 91.38 126 ASP B C 1
ATOM 3521 O O . ASP B 1 126 ? 22.25 -5.789 -14.242 1 91.38 126 ASP B O 1
ATOM 3525 N N . THR B 1 127 ? 24.219 -5.031 -13.656 1 94.94 127 THR B N 1
ATOM 3526 C CA . THR B 1 127 ? 24.812 -6.359 -13.75 1 94.94 127 THR B CA 1
ATOM 3527 C C . THR B 1 127 ? 24.25 -7.277 -12.664 1 94.94 127 THR B C 1
ATOM 3529 O O . THR B 1 127 ? 23.875 -8.414 -12.938 1 94.94 127 THR B O 1
ATOM 3532 N N . LEU B 1 128 ? 24.141 -6.738 -11.492 1 95.44 128 LEU B N 1
ATOM 3533 C CA . LEU B 1 128 ? 23.641 -7.539 -10.383 1 95.44 128 LEU B CA 1
ATOM 3534 C C . LEU B 1 128 ? 22.141 -7.777 -10.523 1 95.44 128 LEU B C 1
ATOM 3536 O O . LEU B 1 128 ? 21.641 -8.844 -10.148 1 95.44 128 LEU B O 1
ATOM 3540 N N . ARG B 1 129 ? 21.5 -6.836 -10.977 1 94.81 129 ARG B N 1
ATOM 3541 C CA . ARG B 1 129 ? 20.062 -6.992 -11.211 1 94.81 129 ARG B CA 1
ATOM 3542 C C . ARG B 1 129 ? 19.797 -8.094 -12.227 1 94.81 129 ARG B C 1
ATOM 3544 O O . ARG B 1 129 ? 18.859 -8.883 -12.062 1 94.81 129 ARG B O 1
ATOM 3551 N N . LEU B 1 130 ? 20.609 -8.133 -13.281 1 96.56 130 LEU B N 1
ATOM 3552 C CA . LEU B 1 130 ? 20.484 -9.195 -14.266 1 96.56 130 LEU B CA 1
ATOM 3553 C C . LEU B 1 130 ? 20.781 -10.555 -13.641 1 96.56 130 LEU B C 1
ATOM 3555 O O . LEU B 1 130 ? 20.109 -11.539 -13.953 1 96.56 130 LEU B O 1
ATOM 3559 N N . GLN B 1 131 ? 21.766 -10.57 -12.82 1 97.25 131 GLN B N 1
ATOM 3560 C CA . GLN B 1 131 ? 22.094 -11.82 -12.141 1 97.25 131 GLN B CA 1
ATOM 3561 C C . GLN B 1 131 ? 20.922 -12.297 -11.273 1 97.25 131 GLN B C 1
ATOM 3563 O O . GLN B 1 131 ? 20.641 -13.492 -11.211 1 97.25 131 GLN B O 1
ATOM 3568 N N . ALA B 1 132 ? 20.328 -11.383 -10.602 1 97.69 132 ALA B N 1
ATOM 3569 C CA . ALA B 1 132 ? 19.156 -11.711 -9.797 1 97.69 132 ALA B CA 1
ATOM 3570 C C . ALA B 1 132 ? 18.016 -12.25 -10.672 1 97.69 132 ALA B C 1
ATOM 3572 O O . ALA B 1 132 ? 17.344 -13.219 -10.297 1 97.69 132 ALA B O 1
ATOM 3573 N N . ALA B 1 133 ? 17.797 -11.633 -11.781 1 97.75 133 ALA B N 1
ATOM 3574 C CA . ALA B 1 133 ? 16.766 -12.086 -12.727 1 97.75 133 ALA B CA 1
ATOM 3575 C C . ALA B 1 133 ? 17.047 -13.508 -13.203 1 97.75 133 ALA B C 1
ATOM 3577 O O . ALA B 1 133 ? 16.141 -14.336 -13.297 1 97.75 133 ALA B O 1
ATOM 3578 N N . LYS B 1 134 ? 18.281 -13.75 -13.508 1 98.19 134 LYS B N 1
ATOM 3579 C CA . LYS B 1 134 ? 18.688 -15.086 -13.93 1 98.19 134 LYS B CA 1
ATOM 3580 C C . LYS B 1 134 ? 18.438 -16.109 -12.82 1 98.19 134 LYS B C 1
ATOM 3582 O O . LYS B 1 134 ? 18 -17.234 -13.094 1 98.19 134 LYS B O 1
ATOM 3587 N N . ALA B 1 135 ? 18.734 -15.711 -11.641 1 97.94 135 ALA B N 1
ATOM 3588 C CA . ALA B 1 135 ? 18.484 -16.594 -10.5 1 97.94 135 ALA B CA 1
ATOM 3589 C C . ALA B 1 135 ? 17 -16.938 -10.383 1 97.94 135 ALA B C 1
ATOM 3591 O O . ALA B 1 135 ? 16.641 -18.078 -10.109 1 97.94 135 ALA B O 1
ATOM 3592 N N . PHE B 1 136 ? 16.141 -15.953 -10.539 1 98.25 136 PHE B N 1
ATOM 3593 C CA . PHE B 1 136 ? 14.695 -16.188 -10.508 1 98.25 136 PHE B CA 1
ATOM 3594 C C . PHE B 1 136 ? 14.281 -17.172 -11.602 1 98.25 136 PHE B C 1
ATOM 3596 O O . PHE B 1 136 ? 13.508 -18.094 -11.344 1 98.25 136 PHE B O 1
ATOM 3603 N N . GLN B 1 137 ? 14.828 -16.984 -12.812 1 98.12 137 GLN B N 1
ATOM 3604 C CA . GLN B 1 137 ? 14.469 -17.844 -13.93 1 98.12 137 GLN B CA 1
ATOM 3605 C C . GLN B 1 137 ? 14.945 -19.281 -13.688 1 98.12 137 GLN B C 1
ATOM 3607 O O . GLN B 1 137 ? 14.234 -20.234 -14.008 1 98.12 137 GLN B O 1
ATOM 3612 N N . GLN B 1 138 ? 16.109 -19.391 -13.109 1 98.19 138 GLN B N 1
ATOM 3613 C CA . GLN B 1 138 ? 16.625 -20.719 -12.789 1 98.19 138 GLN B CA 1
ATOM 3614 C C . GLN B 1 138 ? 15.742 -21.422 -11.75 1 98.19 138 GLN B C 1
ATOM 3616 O O . GLN B 1 138 ? 15.453 -22.609 -11.875 1 98.19 138 GLN B O 1
ATOM 3621 N N . ALA B 1 139 ? 15.375 -20.703 -10.773 1 98.38 139 ALA B N 1
ATOM 3622 C CA . ALA B 1 139 ? 14.484 -21.25 -9.75 1 98.38 139 ALA B CA 1
ATOM 3623 C C . ALA B 1 139 ? 13.141 -21.641 -10.344 1 98.38 139 ALA B C 1
ATOM 3625 O O . ALA B 1 139 ? 12.57 -22.672 -9.969 1 98.38 139 ALA B O 1
ATOM 3626 N N . ARG B 1 140 ? 12.633 -20.828 -11.211 1 98.25 140 ARG B N 1
ATOM 3627 C CA . ARG B 1 140 ? 11.391 -21.109 -11.922 1 98.25 140 ARG B CA 1
ATOM 3628 C C . ARG B 1 140 ? 11.484 -22.438 -12.672 1 98.25 140 ARG B C 1
ATOM 3630 O O . ARG B 1 140 ? 10.586 -23.266 -12.594 1 98.25 140 ARG B O 1
ATOM 3637 N N . LEU B 1 141 ? 12.617 -22.672 -13.367 1 98.19 141 LEU B N 1
ATOM 3638 C CA . LEU B 1 141 ? 12.828 -23.891 -14.141 1 98.19 141 LEU B CA 1
ATOM 3639 C C . LEU B 1 141 ? 12.898 -25.109 -13.234 1 98.19 141 LEU B C 1
ATOM 3641 O O . LEU B 1 141 ? 12.336 -26.172 -13.547 1 98.19 141 LEU B O 1
ATOM 3645 N N . GLN B 1 142 ? 13.531 -24.922 -12.148 1 96.94 142 GLN B N 1
ATOM 3646 C CA . GLN B 1 142 ? 13.633 -26.016 -11.18 1 96.94 142 GLN B CA 1
ATOM 3647 C C . GLN B 1 142 ? 12.266 -26.375 -10.617 1 96.94 142 GLN B C 1
ATOM 3649 O O . GLN B 1 142 ? 11.961 -27.562 -10.43 1 96.94 142 GLN B O 1
ATOM 3654 N N . ARG B 1 143 ? 11.492 -25.406 -10.367 1 97.19 143 ARG B N 1
ATOM 3655 C CA . ARG B 1 143 ? 10.156 -25.625 -9.812 1 97.19 143 ARG B CA 1
ATOM 3656 C C . ARG B 1 143 ? 9.273 -26.375 -10.805 1 97.19 143 ARG B C 1
ATOM 3658 O O . ARG B 1 143 ? 8.5 -27.25 -10.414 1 97.19 143 ARG B O 1
ATOM 3665 N N . ILE B 1 144 ? 9.359 -26.031 -12.047 1 97.19 144 ILE B N 1
ATOM 3666 C CA . ILE B 1 144 ? 8.602 -26.703 -13.094 1 97.19 144 ILE B CA 1
ATOM 3667 C C . ILE B 1 144 ? 9.016 -28.172 -13.156 1 97.19 144 ILE B C 1
ATOM 3669 O O . ILE B 1 144 ? 8.164 -29.062 -13.164 1 97.19 144 ILE B O 1
ATOM 3673 N N . ALA B 1 145 ? 10.32 -28.406 -13.188 1 95.38 145 ALA B N 1
ATOM 3674 C CA . ALA B 1 145 ? 10.844 -29.766 -13.234 1 95.38 145 ALA B CA 1
ATOM 3675 C C . ALA B 1 145 ? 10.336 -30.594 -12.055 1 95.38 145 ALA B C 1
ATOM 3677 O O . ALA B 1 145 ? 10.008 -31.766 -12.203 1 95.38 145 ALA B O 1
ATOM 3678 N N . GLN B 1 146 ? 10.266 -29.969 -10.977 1 94.19 146 GLN B N 1
ATOM 3679 C CA . GLN B 1 146 ? 9.875 -30.641 -9.742 1 94.19 146 GLN B CA 1
ATOM 3680 C C . GLN B 1 146 ? 8.398 -31.016 -9.75 1 94.19 146 GLN B C 1
ATOM 3682 O O . GLN B 1 146 ? 8.016 -32.094 -9.312 1 94.19 146 GLN B O 1
ATOM 3687 N N . HIS B 1 147 ? 7.559 -30.172 -10.289 1 94.06 147 HIS B N 1
ATOM 3688 C CA . HIS B 1 147 ? 6.137 -30.359 -10.039 1 94.06 147 HIS B CA 1
ATOM 3689 C C . HIS B 1 147 ? 5.422 -30.906 -11.273 1 94.06 147 HIS B C 1
ATOM 3691 O O . HIS B 1 147 ? 4.309 -31.422 -11.172 1 94.06 147 HIS B O 1
ATOM 3697 N N . TRP B 1 148 ? 5.98 -30.75 -12.453 1 93.88 148 TRP B N 1
ATOM 3698 C CA . TRP B 1 148 ? 5.328 -31.328 -13.625 1 93.88 148 TRP B CA 1
ATOM 3699 C C . TRP B 1 148 ? 5.586 -32.812 -13.727 1 93.88 148 TRP B C 1
ATOM 3701 O O . TRP B 1 148 ? 4.75 -33.562 -14.234 1 93.88 148 TRP B O 1
ATOM 3711 N N . ASN B 1 149 ? 6.766 -33.312 -13.289 1 82.75 149 ASN B N 1
ATOM 3712 C CA . ASN B 1 149 ? 7.133 -34.719 -13.43 1 82.75 149 ASN B CA 1
ATOM 3713 C C . ASN B 1 149 ? 6.844 -35.5 -12.148 1 82.75 149 ASN B C 1
ATOM 3715 O O . ASN B 1 149 ? 6.629 -36.719 -12.195 1 82.75 149 ASN B O 1
ATOM 3719 N N . ASN B 1 150 ? 6.848 -34.938 -11.062 1 76.75 150 ASN B N 1
ATOM 3720 C CA . ASN B 1 150 ? 6.754 -35.656 -9.797 1 76.75 150 ASN B CA 1
ATOM 3721 C C . ASN B 1 150 ? 5.527 -35.219 -9 1 76.75 150 ASN B C 1
ATOM 3723 O O . ASN B 1 150 ? 5.57 -35.156 -7.77 1 76.75 150 ASN B O 1
ATOM 3727 N N . ASN B 1 151 ? 4.539 -34.906 -9.695 1 77.88 151 ASN B N 1
ATOM 3728 C CA . ASN B 1 151 ? 3.342 -34.469 -8.977 1 77.88 151 ASN B CA 1
ATOM 3729 C C . ASN B 1 151 ? 2.248 -35.531 -9.039 1 77.88 151 ASN B C 1
ATOM 3731 O O . ASN B 1 151 ? 1.627 -35.719 -10.078 1 77.88 151 ASN B O 1
ATOM 3735 N N . ARG B 1 152 ? 2.064 -36.219 -7.926 1 81 152 ARG B N 1
ATOM 3736 C CA . ARG B 1 152 ? 1.083 -37.281 -7.832 1 81 152 ARG B CA 1
ATOM 3737 C C . ARG B 1 152 ? -0.319 -36.781 -8.148 1 81 152 ARG B C 1
ATOM 3739 O O . ARG B 1 152 ? -1.104 -37.469 -8.805 1 81 152 ARG B O 1
ATOM 3746 N N . ASP B 1 153 ? -0.578 -35.625 -7.711 1 83.44 153 ASP B N 1
ATOM 3747 C CA . ASP B 1 153 ? -1.908 -35.062 -7.918 1 83.44 153 ASP B CA 1
ATOM 3748 C C . ASP B 1 153 ? -2.178 -34.812 -9.406 1 83.44 153 ASP B C 1
ATOM 3750 O O . ASP B 1 153 ? -3.283 -35.062 -9.883 1 83.44 153 ASP B O 1
ATOM 3754 N N . LEU B 1 154 ? -1.255 -34.375 -10.117 1 85.44 154 LEU B N 1
ATOM 3755 C CA . LEU B 1 154 ? -1.402 -34.156 -11.547 1 85.44 154 LEU B CA 1
ATOM 3756 C C . LEU B 1 154 ? -1.545 -35.5 -12.289 1 85.44 154 LEU B C 1
ATOM 3758 O O . LEU B 1 154 ? -2.33 -35.594 -13.234 1 85.44 154 LEU B O 1
ATOM 3762 N N . ARG B 1 155 ? -0.825 -36.438 -11.766 1 84.12 155 ARG B N 1
ATOM 3763 C CA . ARG B 1 155 ? -0.903 -37.75 -12.391 1 84.12 155 ARG B CA 1
ATOM 3764 C C . ARG B 1 155 ? -2.297 -38.375 -12.227 1 84.12 155 ARG B C 1
ATOM 3766 O O . ARG B 1 155 ? -2.805 -39.031 -13.141 1 84.12 155 ARG B O 1
ATOM 3773 N N . GLU B 1 156 ? -2.762 -38.094 -11.047 1 87.12 156 GLU B N 1
ATOM 3774 C CA . GLU B 1 156 ? -4.105 -38.594 -10.773 1 87.12 156 GLU B CA 1
ATOM 3775 C C . GLU B 1 156 ? -5.141 -37.938 -11.672 1 87.12 156 GLU B C 1
ATOM 3777 O O . GLU B 1 156 ? -6.199 -38.5 -11.945 1 87.12 156 GLU B O 1
ATOM 3782 N N . GLU B 1 157 ? -4.746 -36.844 -12.211 1 87.44 157 GLU B N 1
ATOM 3783 C CA . GLU B 1 157 ? -5.629 -36.094 -13.117 1 87.44 157 GLU B CA 1
ATOM 3784 C C . GLU B 1 157 ? -5.254 -36.344 -14.578 1 87.44 157 GLU B C 1
ATOM 3786 O O . GLU B 1 157 ? -5.691 -35.625 -15.469 1 87.44 157 GLU B O 1
ATOM 3791 N N . ASP B 1 158 ? -4.387 -37.281 -14.805 1 84.69 158 ASP B N 1
ATOM 3792 C CA . ASP B 1 158 ? -3.955 -37.75 -16.125 1 84.69 158 ASP B CA 1
ATOM 3793 C C . ASP B 1 158 ? -3.156 -36.656 -16.844 1 84.69 158 ASP B C 1
ATOM 3795 O O . ASP B 1 158 ? -3.248 -36.531 -18.062 1 84.69 158 ASP B O 1
ATOM 3799 N N . PHE B 1 159 ? -2.602 -35.75 -16.094 1 93.56 159 PHE B N 1
ATOM 3800 C CA . PHE B 1 159 ? -1.638 -34.812 -16.641 1 93.56 159 PHE B CA 1
ATOM 3801 C C . PHE B 1 159 ? -0.246 -35.438 -16.703 1 93.56 159 PHE B C 1
ATOM 3803 O O . PHE B 1 159 ? 0.498 -35.406 -15.727 1 93.56 159 PHE B O 1
ATOM 3810 N N . VAL B 1 160 ? 0.079 -36 -17.828 1 90.38 160 VAL B N 1
ATOM 3811 C CA . VAL B 1 160 ? 1.359 -36.688 -18.016 1 90.38 160 VAL B CA 1
ATOM 3812 C C . VAL B 1 160 ? 2.074 -36.094 -19.234 1 90.38 160 VAL B C 1
ATOM 3814 O O . VAL B 1 160 ? 1.558 -36.156 -20.344 1 90.38 160 VAL B O 1
ATOM 3817 N N . VAL B 1 161 ? 3.193 -35.562 -18.938 1 92.44 161 VAL B N 1
ATOM 3818 C CA . VAL B 1 161 ? 4.02 -35 -20 1 92.44 161 VAL B CA 1
ATOM 3819 C C . VAL B 1 161 ? 5.215 -35.906 -20.266 1 92.44 161 VAL B C 1
ATOM 3821 O O . VAL B 1 161 ? 5.738 -36.531 -19.344 1 92.44 161 VAL B O 1
ATOM 3824 N N . PRO B 1 162 ? 5.586 -36.094 -21.578 1 90.38 162 PRO B N 1
ATOM 3825 C CA . PRO B 1 162 ? 6.812 -36.844 -21.828 1 90.38 162 PRO B CA 1
ATOM 3826 C C . PRO B 1 162 ? 8.031 -36.25 -21.125 1 90.38 162 PRO B C 1
ATOM 3828 O O . PRO B 1 162 ? 8.438 -35.125 -21.422 1 90.38 162 PRO B O 1
ATOM 3831 N N . ALA B 1 163 ? 8.578 -37 -20.234 1 90.06 163 ALA B N 1
ATOM 3832 C CA . ALA B 1 163 ? 9.648 -36.5 -19.359 1 90.06 163 ALA B CA 1
ATOM 3833 C C . ALA B 1 163 ? 10.836 -36 -20.172 1 90.06 163 ALA B C 1
ATOM 3835 O O . ALA B 1 163 ? 11.453 -35 -19.812 1 90.06 163 ALA B O 1
ATOM 3836 N N . ASP B 1 164 ? 11.094 -36.656 -21.25 1 94.12 164 ASP B N 1
ATOM 3837 C CA . ASP B 1 164 ? 12.242 -36.312 -22.062 1 94.12 164 ASP B CA 1
ATOM 3838 C C . ASP B 1 164 ? 12.016 -34.969 -22.781 1 94.12 164 ASP B C 1
ATOM 3840 O O . ASP B 1 164 ? 12.945 -34.156 -22.938 1 94.12 164 ASP B O 1
ATOM 3844 N N . GLU B 1 165 ? 10.836 -34.75 -23.25 1 95.25 165 GLU B N 1
ATOM 3845 C CA . GLU B 1 165 ? 10.523 -33.5 -23.922 1 95.25 165 GLU B CA 1
ATOM 3846 C C . GLU B 1 165 ? 10.578 -32.312 -22.969 1 95.25 165 GLU B C 1
ATOM 3848 O O . GLU B 1 165 ? 11.109 -31.25 -23.312 1 95.25 165 GLU B O 1
ATOM 3853 N N . LEU B 1 166 ? 9.977 -32.562 -21.797 1 96.31 166 LEU B N 1
ATOM 3854 C CA . LEU B 1 166 ? 10.031 -31.5 -20.781 1 96.31 166 LEU B CA 1
ATOM 3855 C C . LEU B 1 166 ? 11.477 -31.219 -20.375 1 96.31 166 LEU B C 1
ATOM 3857 O O . LEU B 1 166 ? 11.883 -30.047 -20.297 1 96.31 166 LEU B O 1
ATOM 3861 N N . ALA B 1 167 ? 12.219 -32.25 -20.094 1 95.88 167 ALA B N 1
ATOM 3862 C CA . ALA B 1 167 ? 13.617 -32.094 -19.688 1 95.88 167 ALA B CA 1
ATOM 3863 C C . ALA B 1 167 ? 14.414 -31.359 -20.75 1 95.88 167 ALA B C 1
ATOM 3865 O O . ALA B 1 167 ? 15.242 -30.5 -20.422 1 95.88 167 ALA B O 1
ATOM 3866 N N . SER B 1 168 ? 14.164 -31.703 -22.016 1 97.06 168 SER B N 1
ATOM 3867 C CA . SER B 1 168 ? 14.867 -31.062 -23.109 1 97.06 168 SER B CA 1
ATOM 3868 C C . SER B 1 168 ? 14.516 -29.578 -23.188 1 97.06 168 SER B C 1
ATOM 3870 O O . SER B 1 168 ? 15.398 -28.734 -23.406 1 97.06 168 SER B O 1
ATOM 3872 N N . ALA B 1 169 ? 13.273 -29.266 -23.062 1 97.56 169 ALA B N 1
ATOM 3873 C CA . ALA B 1 169 ? 12.828 -27.875 -23.094 1 97.56 169 ALA B CA 1
ATOM 3874 C C . ALA B 1 169 ? 13.438 -27.062 -21.953 1 97.56 169 ALA B C 1
ATOM 3876 O O . ALA B 1 169 ? 13.898 -25.938 -22.156 1 97.56 169 ALA B O 1
ATOM 3877 N N . LEU B 1 170 ? 13.484 -27.641 -20.75 1 98.19 170 LEU B N 1
ATOM 3878 C CA . LEU B 1 170 ? 14.008 -26.969 -19.578 1 98.19 170 LEU B CA 1
ATOM 3879 C C . LEU B 1 170 ? 15.523 -26.797 -19.672 1 98.19 170 LEU B C 1
ATOM 3881 O O . LEU B 1 170 ? 16.062 -25.766 -19.266 1 98.19 170 LEU B O 1
ATOM 3885 N N . ASP B 1 171 ? 16.188 -27.812 -20.203 1 98.12 171 ASP B N 1
ATOM 3886 C CA . ASP B 1 171 ? 17.625 -27.734 -20.375 1 98.12 171 ASP B CA 1
ATOM 3887 C C . ASP B 1 171 ? 18.016 -26.641 -21.375 1 98.12 171 ASP B C 1
ATOM 3889 O O . ASP B 1 171 ? 18.969 -25.906 -21.156 1 98.12 171 ASP B O 1
ATOM 3893 N N . ALA B 1 172 ? 17.281 -26.625 -22.469 1 98.12 172 ALA B N 1
ATOM 3894 C CA . ALA B 1 172 ? 17.516 -25.578 -23.453 1 98.12 172 ALA B CA 1
ATOM 3895 C C . ALA B 1 172 ? 17.312 -24.203 -22.844 1 98.12 172 ALA B C 1
ATOM 3897 O O . ALA B 1 172 ? 18.078 -23.266 -23.109 1 98.12 172 ALA B O 1
ATOM 3898 N N . SER B 1 173 ? 16.266 -24.047 -22.047 1 98.38 173 SER B N 1
ATOM 3899 C CA . SER B 1 173 ? 15.977 -22.781 -21.422 1 98.38 173 SER B CA 1
ATOM 3900 C C . SER B 1 173 ? 17.047 -22.406 -20.391 1 98.38 173 SER B C 1
ATOM 3902 O O . SER B 1 173 ? 17.406 -21.234 -20.266 1 98.38 173 SER B O 1
ATOM 3904 N N . ARG B 1 174 ? 17.516 -23.391 -19.656 1 98.31 174 ARG B N 1
ATOM 3905 C CA . ARG B 1 174 ? 18.578 -23.141 -18.688 1 98.31 174 ARG B CA 1
ATOM 3906 C C . ARG B 1 174 ? 19.812 -22.562 -19.359 1 98.31 174 ARG B C 1
ATOM 3908 O O . ARG B 1 174 ? 20.406 -21.609 -18.844 1 98.31 174 ARG B O 1
ATOM 3915 N N . ARG B 1 175 ? 20.188 -23.078 -20.453 1 98.25 175 ARG B N 1
ATOM 3916 C CA . ARG B 1 175 ? 21.344 -22.594 -21.203 1 98.25 175 ARG B CA 1
ATOM 3917 C C . ARG B 1 175 ? 21.094 -21.188 -21.734 1 98.25 175 ARG B C 1
ATOM 3919 O O . ARG B 1 175 ? 22 -20.344 -21.719 1 98.25 175 ARG B O 1
ATOM 3926 N N . ALA B 1 176 ? 19.906 -21 -22.219 1 98.19 176 ALA B N 1
ATOM 3927 C CA . ALA B 1 176 ? 19.562 -19.688 -22.75 1 98.19 176 ALA B CA 1
ATOM 3928 C C . ALA B 1 176 ? 19.578 -18.625 -21.656 1 98.19 176 ALA B C 1
ATOM 3930 O O . ALA B 1 176 ? 20.016 -17.5 -21.891 1 98.19 176 ALA B O 1
ATOM 3931 N N . VAL B 1 177 ? 19.141 -18.984 -20.453 1 98.25 177 VAL B N 1
ATOM 3932 C CA . VAL B 1 177 ? 19.094 -18.062 -19.312 1 98.25 177 VAL B CA 1
ATOM 3933 C C . VAL B 1 177 ? 20.531 -17.703 -18.906 1 98.25 177 VAL B C 1
ATOM 3935 O O . VAL B 1 177 ? 20.828 -16.531 -18.672 1 98.25 177 VAL B O 1
ATOM 3938 N N . GLU B 1 178 ? 21.391 -18.688 -18.891 1 97.44 178 GLU B N 1
ATOM 3939 C CA . GLU B 1 178 ? 22.781 -18.453 -18.531 1 97.44 178 GLU B CA 1
ATOM 3940 C C . GLU B 1 178 ? 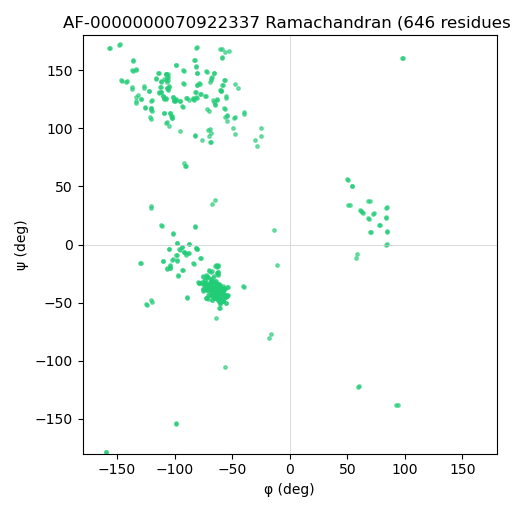23.469 -17.547 -19.547 1 97.44 178 GLU B C 1
ATOM 3942 O O . GLU B 1 178 ? 24.297 -16.719 -19.188 1 97.44 178 GLU B O 1
ATOM 3947 N N . ALA B 1 179 ? 23.047 -17.656 -20.719 1 97.69 179 ALA B N 1
ATOM 3948 C CA . ALA B 1 179 ? 23.703 -16.922 -21.812 1 97.69 179 ALA B CA 1
ATOM 3949 C C . ALA B 1 179 ? 23.062 -15.562 -22.031 1 97.69 179 ALA B C 1
ATOM 3951 O O . ALA B 1 179 ? 23.578 -14.742 -22.797 1 97.69 179 ALA B O 1
ATOM 3952 N N . ALA B 1 180 ? 21.953 -15.312 -21.344 1 97.69 180 ALA B N 1
ATOM 3953 C CA . ALA B 1 180 ? 21.234 -14.07 -21.578 1 97.69 180 ALA B CA 1
ATOM 3954 C C . ALA B 1 180 ? 22.094 -12.859 -21.266 1 97.69 180 ALA B C 1
ATOM 3956 O O . ALA B 1 180 ? 22.797 -12.828 -20.25 1 97.69 180 ALA B O 1
ATOM 3957 N N . ARG B 1 181 ? 22.141 -11.844 -22.156 1 96.56 181 ARG B N 1
ATOM 3958 C CA . ARG B 1 181 ? 22.969 -10.656 -22.031 1 96.56 181 ARG B CA 1
ATOM 3959 C C . ARG B 1 181 ? 22.234 -9.523 -21.344 1 96.56 181 ARG B C 1
ATOM 3961 O O . ARG B 1 181 ? 22.859 -8.602 -20.812 1 96.56 181 ARG B O 1
ATOM 3968 N N . ASP B 1 182 ? 20.844 -9.625 -21.391 1 96.06 182 ASP B N 1
ATOM 3969 C CA . ASP B 1 182 ? 20.016 -8.594 -20.781 1 96.06 182 ASP B CA 1
ATOM 3970 C C . ASP B 1 182 ? 18.609 -9.125 -20.5 1 96.06 182 ASP B C 1
ATOM 3972 O O . ASP B 1 182 ? 18.328 -10.297 -20.734 1 96.06 182 ASP B O 1
ATOM 3976 N N . ASN B 1 183 ? 17.828 -8.227 -19.984 1 93.56 183 ASN B N 1
ATOM 3977 C CA . ASN B 1 183 ? 16.469 -8.617 -19.594 1 93.56 183 ASN B CA 1
ATOM 3978 C C . ASN B 1 183 ? 15.617 -8.953 -20.812 1 93.56 183 ASN B C 1
ATOM 3980 O O . ASN B 1 183 ? 14.734 -9.812 -20.75 1 93.56 183 ASN B O 1
ATOM 3984 N N . THR B 1 184 ? 15.828 -8.328 -21.859 1 93.81 184 THR B N 1
ATOM 3985 C CA . THR B 1 184 ? 15.086 -8.617 -23.094 1 93.81 184 THR B CA 1
ATOM 3986 C C . THR B 1 184 ? 15.297 -10.062 -23.531 1 93.81 184 THR B C 1
ATOM 3988 O O . THR B 1 184 ? 14.352 -10.75 -23.891 1 93.81 184 THR B O 1
ATOM 3991 N N . ASP B 1 185 ? 16.562 -10.484 -23.484 1 96.75 185 ASP B N 1
ATOM 3992 C CA . ASP B 1 185 ? 16.875 -11.883 -23.797 1 96.75 185 ASP B CA 1
ATOM 3993 C C . ASP B 1 185 ? 16.125 -12.82 -22.859 1 96.75 185 ASP B C 1
ATOM 3995 O O . ASP B 1 185 ? 15.578 -13.836 -23.297 1 96.75 185 ASP B O 1
ATOM 3999 N N . LEU B 1 186 ? 16.141 -12.492 -21.594 1 96.69 186 LEU B N 1
ATOM 4000 C CA . LEU B 1 186 ? 15.5 -13.336 -20.594 1 96.69 186 LEU B CA 1
ATOM 4001 C C . LEU B 1 186 ? 13.992 -13.414 -20.828 1 96.69 186 LEU B C 1
ATOM 4003 O O . LEU B 1 186 ? 13.406 -14.5 -20.766 1 96.69 186 LEU B O 1
ATOM 4007 N N . LEU B 1 187 ? 13.391 -12.289 -21.109 1 94.75 187 LEU B N 1
ATOM 4008 C CA . LEU B 1 187 ? 11.945 -12.242 -21.344 1 94.75 187 LEU B CA 1
ATOM 4009 C C . LEU B 1 187 ? 11.57 -12.992 -22.609 1 94.75 187 LEU B C 1
ATOM 4011 O O . LEU B 1 187 ? 10.531 -13.656 -22.656 1 94.75 187 LEU B O 1
ATOM 4015 N N . THR B 1 188 ? 12.367 -12.859 -23.609 1 95.44 188 THR B N 1
ATOM 4016 C CA . THR B 1 188 ? 12.141 -13.594 -24.844 1 95.44 188 THR B CA 1
ATOM 4017 C C . THR B 1 188 ? 12.195 -15.094 -24.594 1 95.44 188 THR B C 1
ATOM 4019 O O . THR B 1 188 ? 11.336 -15.844 -25.078 1 95.44 188 THR B O 1
ATOM 4022 N N . GLU B 1 189 ? 13.227 -15.469 -23.906 1 97.25 189 GLU B N 1
ATOM 4023 C CA . GLU B 1 189 ? 13.352 -16.891 -23.594 1 97.25 189 GLU B CA 1
ATOM 4024 C C . GLU B 1 189 ? 12.18 -17.359 -22.734 1 97.25 189 GLU B C 1
ATOM 4026 O O . GLU B 1 189 ? 11.688 -18.484 -22.906 1 97.25 189 GLU B O 1
ATOM 4031 N N . GLU B 1 190 ? 11.758 -16.578 -21.766 1 95.62 190 GLU B N 1
ATOM 4032 C CA . GLU B 1 190 ? 10.609 -16.906 -20.938 1 95.62 190 GLU B CA 1
ATOM 4033 C C . GLU B 1 190 ? 9.359 -17.141 -21.781 1 95.62 190 GLU B C 1
ATOM 4035 O O . GLU B 1 190 ? 8.641 -18.109 -21.562 1 95.62 190 GLU B O 1
ATOM 4040 N N . ALA B 1 191 ? 9.172 -16.281 -22.734 1 94 191 ALA B N 1
ATOM 4041 C CA . ALA B 1 191 ? 8.023 -16.422 -23.625 1 94 191 ALA B CA 1
ATOM 4042 C C . ALA B 1 191 ? 8.109 -17.688 -24.453 1 94 191 ALA B C 1
ATOM 4044 O O . ALA B 1 191 ? 7.113 -18.391 -24.656 1 94 191 ALA B O 1
ATOM 4045 N N . ARG B 1 192 ? 9.234 -17.938 -24.953 1 96.19 192 ARG B N 1
ATOM 4046 C CA . ARG B 1 192 ? 9.461 -19.141 -25.766 1 96.19 192 ARG B CA 1
ATOM 4047 C C . ARG B 1 192 ? 9.172 -20.406 -24.969 1 96.19 192 ARG B C 1
ATOM 4049 O O . ARG B 1 192 ? 8.477 -21.297 -25.453 1 96.19 192 ARG B O 1
ATOM 4056 N N . LEU B 1 193 ? 9.688 -20.469 -23.797 1 97.88 193 LEU B N 1
ATOM 4057 C CA . LEU B 1 193 ? 9.461 -21.641 -22.953 1 97.88 193 LEU B CA 1
ATOM 4058 C C . LEU B 1 193 ? 7.98 -21.781 -22.609 1 97.88 193 LEU B C 1
ATOM 4060 O O . LEU B 1 193 ? 7.434 -22.891 -22.656 1 97.88 193 LEU B O 1
ATOM 4064 N N . THR B 1 194 ? 7.344 -20.672 -22.219 1 96.31 194 THR B N 1
ATOM 4065 C CA . THR B 1 194 ? 5.938 -20.719 -21.828 1 96.31 194 THR B CA 1
ATOM 4066 C C . THR B 1 194 ? 5.086 -21.266 -22.984 1 96.31 194 THR B C 1
ATOM 4068 O O . THR B 1 194 ? 4.16 -22.047 -22.75 1 96.31 194 THR B O 1
ATOM 4071 N N . LYS B 1 195 ? 5.41 -20.922 -24.141 1 95.25 195 LYS B N 1
ATOM 4072 C CA . LYS B 1 195 ? 4.695 -21.438 -25.312 1 95.25 195 LYS B CA 1
ATOM 4073 C C . LYS B 1 195 ? 4.859 -22.953 -25.422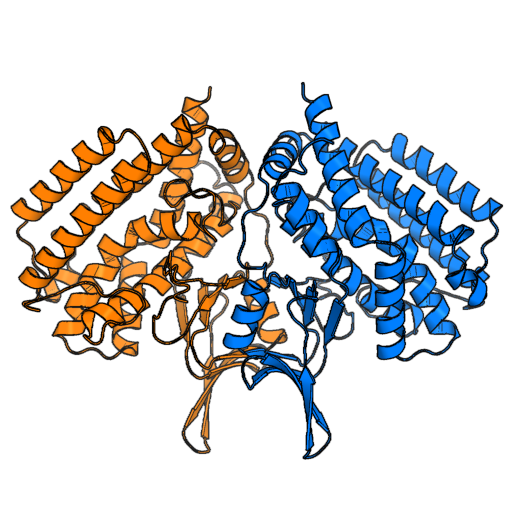 1 95.25 195 LYS B C 1
ATOM 4075 O O . LYS B 1 195 ? 3.9 -23.656 -25.734 1 95.25 195 LYS B O 1
ATOM 4080 N N . LYS B 1 196 ? 6.016 -23.391 -25.25 1 96.88 196 LYS B N 1
ATOM 4081 C CA . LYS B 1 196 ? 6.266 -24.828 -25.266 1 96.88 196 LYS B CA 1
ATOM 4082 C C . LYS B 1 196 ? 5.5 -25.531 -24.156 1 96.88 196 LYS B C 1
ATOM 4084 O O . LYS B 1 196 ? 4.988 -26.641 -24.344 1 96.88 196 LYS B O 1
ATOM 4089 N N . LEU B 1 197 ? 5.453 -24.922 -23.016 1 97.56 197 LEU B N 1
ATOM 4090 C CA . LEU B 1 197 ? 4.742 -25.5 -21.891 1 97.56 197 LEU B CA 1
ATOM 4091 C C . LEU B 1 197 ? 3.244 -25.578 -22.172 1 97.56 197 LEU B C 1
ATOM 4093 O O . LEU B 1 197 ? 2.584 -26.547 -21.781 1 97.56 197 LEU B O 1
ATOM 4097 N N . PHE B 1 198 ? 2.719 -24.578 -22.828 1 96.38 198 PHE B N 1
ATOM 4098 C CA . PHE B 1 198 ? 1.324 -24.641 -23.25 1 96.38 198 PHE B CA 1
ATOM 4099 C C . PHE B 1 198 ? 1.08 -25.844 -24.141 1 96.38 198 PHE B C 1
ATOM 4101 O O . PHE B 1 198 ? 0.102 -26.578 -23.953 1 96.38 198 PHE B O 1
ATOM 4108 N N . ARG B 1 199 ? 1.943 -26.031 -25.062 1 96.12 199 ARG B N 1
ATOM 4109 C CA . ARG B 1 199 ? 1.823 -27.156 -25.984 1 96.12 199 ARG B CA 1
ATOM 4110 C C . ARG B 1 199 ? 1.878 -28.484 -25.234 1 96.12 199 ARG B C 1
ATOM 4112 O O . ARG B 1 199 ? 1.075 -29.391 -25.5 1 96.12 199 ARG B O 1
ATOM 4119 N N . LEU B 1 200 ? 2.785 -28.594 -24.328 1 96.31 200 LEU B N 1
ATOM 4120 C CA . LEU B 1 200 ? 2.922 -29.812 -23.547 1 96.31 200 LEU B CA 1
ATOM 4121 C C . LEU B 1 200 ? 1.682 -30.047 -22.688 1 96.31 200 LEU B C 1
ATOM 4123 O O . LEU B 1 200 ? 1.237 -31.188 -22.531 1 96.31 200 LEU B O 1
ATOM 4127 N N . ALA B 1 201 ? 1.146 -29 -22.141 1 96.44 201 ALA B N 1
ATOM 4128 C CA . ALA B 1 201 ? -0.073 -29.109 -21.344 1 96.44 201 ALA B CA 1
ATOM 4129 C C . ALA B 1 201 ? -1.249 -29.562 -22.203 1 96.44 201 ALA B C 1
ATOM 4131 O O . ALA B 1 201 ? -2.064 -30.375 -21.781 1 96.44 201 ALA B O 1
ATOM 4132 N N . CYS B 1 202 ? -1.308 -29.062 -23.438 1 95.5 202 CYS B N 1
ATOM 4133 C CA . CYS B 1 202 ? -2.346 -29.484 -24.375 1 95.5 202 CYS B CA 1
ATOM 4134 C C . CYS B 1 202 ? -2.229 -30.969 -24.688 1 95.5 202 CYS B C 1
ATOM 4136 O O . CYS B 1 202 ? -3.23 -31.688 -24.719 1 95.5 202 CYS B O 1
ATOM 4138 N N . LEU B 1 203 ? -1.033 -31.344 -24.906 1 93.88 203 LEU B N 1
ATOM 4139 C CA . LEU B 1 203 ? -0.779 -32.75 -25.219 1 93.88 203 LEU B CA 1
ATOM 4140 C C . LEU B 1 203 ? -1.126 -33.625 -24.031 1 93.88 203 LEU B C 1
ATOM 4142 O O . LEU B 1 203 ? -1.748 -34.688 -24.219 1 93.88 203 LEU B O 1
ATOM 4146 N N . ALA B 1 204 ? -0.761 -33.25 -22.891 1 93.81 204 ALA B N 1
ATOM 4147 C CA . ALA B 1 204 ? -0.962 -34.062 -21.688 1 93.81 204 ALA B CA 1
ATOM 4148 C C . ALA B 1 204 ? -2.447 -34.219 -21.359 1 93.81 204 ALA B C 1
ATOM 4150 O O . ALA B 1 204 ? -2.879 -35.25 -20.875 1 93.81 204 ALA B O 1
ATOM 4151 N N . THR B 1 205 ? -3.256 -33.156 -21.625 1 94.62 205 THR B N 1
ATOM 4152 C CA . THR B 1 205 ? -4.652 -33.156 -21.203 1 94.62 205 THR B CA 1
ATOM 4153 C C . THR B 1 205 ? -5.57 -33.469 -22.391 1 94.62 205 THR B C 1
ATOM 4155 O O . THR B 1 205 ? -6.758 -33.75 -22.203 1 94.62 205 THR B O 1
ATOM 4158 N N . GLY B 1 206 ? -5 -33.406 -23.609 1 94.38 206 GLY B N 1
ATOM 4159 C CA . GLY B 1 206 ? -5.832 -33.562 -24.797 1 94.38 206 GLY B CA 1
ATOM 4160 C C . GLY B 1 206 ? -6.703 -32.344 -25.078 1 94.38 206 GLY B C 1
ATOM 4161 O O . GLY B 1 206 ? -7.789 -32.5 -25.641 1 94.38 206 GLY B O 1
ATOM 4162 N N . TYR B 1 207 ? -6.301 -31.203 -24.672 1 93.94 207 TYR B N 1
ATOM 4163 C CA . TYR B 1 207 ? -7.082 -29.984 -24.797 1 93.94 207 TYR B CA 1
ATOM 4164 C C . TYR B 1 207 ? -7.242 -29.594 -26.266 1 93.94 207 TYR B C 1
ATOM 4166 O O . TYR B 1 207 ? -8.242 -28.984 -26.641 1 93.94 207 TYR B O 1
ATOM 4174 N N . GLY B 1 208 ? -6.289 -29.969 -27.156 1 90.44 208 GLY B N 1
ATOM 4175 C CA . GLY B 1 208 ? -6.328 -29.594 -28.562 1 90.44 208 GLY B CA 1
ATOM 4176 C C . GLY B 1 208 ? -5.543 -28.344 -28.859 1 90.44 208 GLY B C 1
ATOM 4177 O O . GLY B 1 208 ? -4.461 -28.125 -28.312 1 90.44 208 GLY B O 1
ATOM 4178 N N . ASP B 1 209 ? -6.102 -27.453 -29.703 1 90.06 209 ASP B N 1
ATOM 4179 C CA . ASP B 1 209 ? -5.406 -26.234 -30.109 1 90.06 209 ASP B CA 1
ATOM 4180 C C . ASP B 1 209 ? -5.562 -25.141 -29.047 1 90.06 209 ASP B C 1
ATOM 4182 O O . ASP B 1 209 ? -6.656 -24.938 -28.531 1 90.06 209 ASP B O 1
ATOM 4186 N N . PHE B 1 210 ? -4.461 -24.609 -28.75 1 93.5 210 PHE B N 1
ATOM 4187 C CA . PHE B 1 210 ? -4.473 -23.562 -27.734 1 93.5 210 PHE B CA 1
ATOM 4188 C C . PHE B 1 210 ? -3.578 -22.391 -28.156 1 93.5 210 PHE B C 1
ATOM 4190 O O . PHE B 1 210 ? -2.488 -22.609 -28.688 1 93.5 210 PHE B O 1
ATOM 4197 N N . SER B 1 211 ? -4.109 -21.203 -27.969 1 90.88 211 SER B N 1
ATOM 4198 C CA . SER B 1 211 ? -3.342 -19.969 -28.062 1 90.88 211 SER B CA 1
ATOM 4199 C C . SER B 1 211 ? -3.65 -19.047 -26.875 1 90.88 211 SER B C 1
ATOM 4201 O O . SER B 1 211 ? -4.816 -18.812 -26.562 1 90.88 211 SER B O 1
ATOM 4203 N N . ARG B 1 212 ? -2.621 -18.688 -26.297 1 89.62 212 ARG B N 1
ATOM 4204 C CA . ARG B 1 212 ? -2.818 -17.797 -25.156 1 89.62 212 ARG B CA 1
ATOM 4205 C C . ARG B 1 212 ? -3.393 -16.453 -25.594 1 89.62 212 ARG B C 1
ATOM 4207 O O . ARG B 1 212 ? -2.834 -15.797 -26.469 1 89.62 212 ARG B O 1
ATOM 4214 N N . ALA B 1 213 ? -4.488 -16.188 -25 1 77.5 213 ALA B N 1
ATOM 4215 C CA . ALA B 1 213 ? -5.105 -14.891 -25.266 1 77.5 213 ALA B CA 1
ATOM 4216 C C . ALA B 1 213 ? -4.652 -13.836 -24.266 1 77.5 213 ALA B C 1
ATOM 4218 O O . ALA B 1 213 ? -4.434 -14.148 -23.094 1 77.5 213 ALA B O 1
ATOM 4219 N N . LYS B 1 214 ? -4.449 -12.836 -24.812 1 64.62 214 LYS B N 1
ATOM 4220 C CA . LYS B 1 214 ? -4.016 -11.75 -23.938 1 64.62 214 LYS B CA 1
ATOM 4221 C C . LYS B 1 214 ? -5.203 -10.922 -23.453 1 64.62 214 LYS B C 1
ATOM 4223 O O . LYS B 1 214 ? -6.258 -10.914 -24.094 1 64.62 214 LYS B O 1
ATOM 4228 N N . HIS B 1 215 ? -5.219 -10.391 -22.422 1 55.34 215 HIS B N 1
ATOM 4229 C CA . HIS B 1 215 ? -6.105 -9.359 -21.891 1 55.34 215 HIS B CA 1
ATOM 4230 C C . HIS B 1 215 ? -7.504 -9.906 -21.641 1 55.34 215 HIS B C 1
ATOM 4232 O O . HIS B 1 215 ? -8.5 -9.25 -21.953 1 55.34 215 HIS B O 1
ATOM 42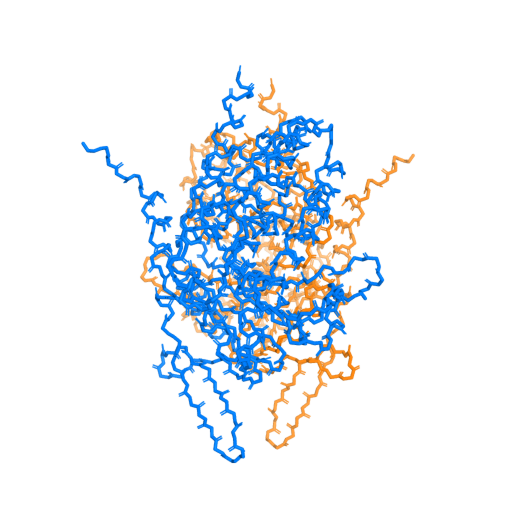38 N N . GLY B 1 216 ? -7.492 -11.055 -21.219 1 57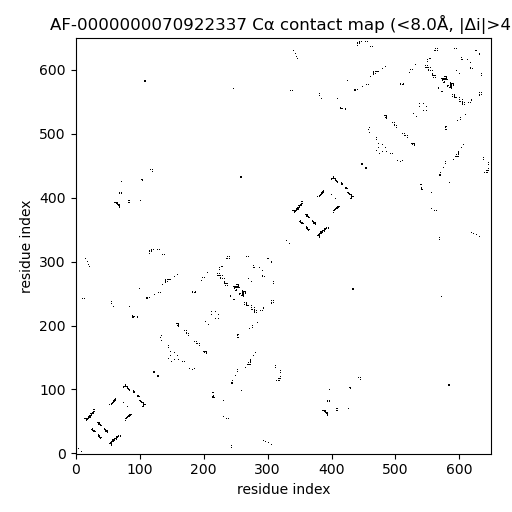.97 216 GLY B N 1
ATOM 4239 C CA . GLY B 1 216 ? -8.781 -11.617 -20.844 1 57.97 216 GLY B CA 1
ATOM 4240 C C . GLY B 1 216 ? -9.672 -11.898 -22.047 1 57.97 216 GLY B C 1
ATOM 4241 O O . GLY B 1 216 ? -10.867 -12.148 -21.891 1 57.97 216 GLY B O 1
ATOM 4242 N N . GLY B 1 217 ? -9.117 -11.805 -23.094 1 59.97 217 GLY B N 1
ATOM 4243 C CA . GLY B 1 217 ? -9.914 -11.953 -24.297 1 59.97 217 GLY B CA 1
ATOM 4244 C C . GLY B 1 217 ? -10.188 -13.398 -24.656 1 59.97 217 GLY B C 1
ATOM 4245 O O . GLY B 1 217 ? -10.93 -13.688 -25.594 1 59.97 217 GLY B O 1
ATOM 4246 N N . GLY B 1 218 ? -9.562 -14.203 -23.812 1 67.75 218 GLY B N 1
ATOM 4247 C CA . GLY B 1 218 ? -9.75 -15.609 -24.141 1 67.75 218 GLY B CA 1
ATOM 4248 C C . GLY B 1 218 ? -11.109 -16.141 -23.734 1 67.75 218 GLY B C 1
ATOM 4249 O O . GLY B 1 218 ? -11.547 -15.906 -22.594 1 67.75 218 GLY B O 1
ATOM 4250 N N . THR B 1 219 ? -11.703 -16.75 -24.688 1 77.31 219 THR B N 1
ATOM 4251 C CA . THR B 1 219 ? -13.047 -17.234 -24.406 1 77.31 219 THR B CA 1
ATOM 4252 C C . THR B 1 219 ? -13.031 -18.703 -24.031 1 77.31 219 THR B C 1
ATOM 4254 O O . THR B 1 219 ? -13.992 -19.219 -23.453 1 77.31 219 THR B O 1
ATOM 4257 N N . ASP B 1 220 ? -11.891 -19.297 -24.312 1 89.12 220 ASP B N 1
ATOM 4258 C CA . ASP B 1 220 ? -11.859 -20.703 -23.922 1 89.12 220 ASP B CA 1
ATOM 4259 C C . ASP B 1 220 ? -11.523 -20.859 -22.438 1 89.12 220 ASP B C 1
ATOM 4261 O O . ASP B 1 220 ? -10.922 -19.969 -21.844 1 89.12 220 ASP B O 1
ATOM 4265 N N . PRO B 1 221 ? -11.859 -21.969 -21.859 1 92.38 221 PRO B N 1
ATOM 4266 C CA . PRO B 1 221 ? -11.742 -22.156 -20.406 1 92.38 221 PRO B CA 1
ATOM 4267 C C . PRO B 1 221 ? -10.297 -22.078 -19.922 1 92.38 221 PRO B C 1
ATOM 4269 O O . PRO B 1 221 ? -10.031 -21.5 -18.859 1 92.38 221 PRO B O 1
ATOM 4272 N N . ALA B 1 222 ? -9.391 -22.641 -20.641 1 94.38 222 ALA B N 1
ATOM 4273 C CA . ALA B 1 222 ? -7.996 -22.641 -20.203 1 94.38 222 ALA B CA 1
ATOM 4274 C C . ALA B 1 222 ? -7.465 -21.219 -20.062 1 94.38 222 ALA B C 1
ATOM 4276 O O . ALA B 1 222 ? -6.785 -20.891 -19.078 1 94.38 222 ALA B O 1
ATOM 4277 N N . ASN B 1 223 ? -7.789 -20.375 -21.016 1 92.31 223 ASN B N 1
ATOM 4278 C CA . ASN B 1 223 ? -7.371 -18.969 -20.969 1 92.31 223 ASN B CA 1
ATOM 4279 C C . ASN B 1 223 ? -7.977 -18.25 -19.766 1 92.31 223 ASN B C 1
ATOM 4281 O O . ASN B 1 223 ? -7.285 -17.516 -19.062 1 92.31 223 ASN B O 1
ATOM 4285 N N . ARG B 1 224 ? -9.164 -18.469 -19.531 1 89.31 224 ARG B N 1
ATOM 4286 C CA . ARG B 1 224 ? -9.852 -17.844 -18.406 1 89.31 224 ARG B CA 1
ATOM 4287 C C . ARG B 1 224 ? -9.25 -18.312 -17.078 1 89.31 224 ARG B C 1
ATOM 4289 O O . ARG B 1 224 ? -9.031 -17.5 -16.172 1 89.31 224 ARG B O 1
ATOM 4296 N N . PHE B 1 225 ? -9.023 -19.578 -17.031 1 93.75 225 PHE B N 1
ATOM 4297 C CA . PHE B 1 225 ? -8.461 -20.141 -15.812 1 93.75 225 PHE B CA 1
ATOM 4298 C C . PHE B 1 225 ? -7.035 -19.641 -15.594 1 93.75 225 PHE B C 1
ATOM 4300 O O . PHE B 1 225 ? -6.633 -19.375 -14.461 1 93.75 225 PHE B O 1
ATOM 4307 N N . LEU B 1 226 ? -6.305 -19.531 -16.641 1 93.44 226 LEU B N 1
ATOM 4308 C CA . LEU B 1 226 ? -4.957 -18.984 -16.516 1 93.44 226 LEU B CA 1
ATOM 4309 C C . LEU B 1 226 ? -4.996 -17.562 -15.953 1 93.44 226 LEU B C 1
ATOM 4311 O O . LEU B 1 226 ? -4.211 -17.219 -15.062 1 93.44 226 LEU B O 1
ATOM 4315 N N . ASP B 1 227 ? -5.895 -16.781 -16.406 1 86.94 227 ASP B N 1
ATOM 4316 C CA . ASP B 1 227 ? -6.035 -15.422 -15.914 1 86.94 227 ASP B CA 1
ATOM 4317 C C . ASP B 1 227 ? -6.371 -15.406 -14.422 1 86.94 227 ASP B C 1
ATOM 4319 O O . ASP B 1 227 ? -5.746 -14.68 -13.648 1 86.94 227 ASP B O 1
ATOM 4323 N N . HIS B 1 228 ? -7.27 -16.203 -14.07 1 86.94 228 HIS B N 1
ATOM 4324 C CA . HIS B 1 228 ? -7.727 -16.266 -12.688 1 86.94 228 HIS B CA 1
ATOM 4325 C C . HIS B 1 228 ? -6.637 -16.812 -11.773 1 86.94 228 HIS B C 1
ATOM 4327 O O . HIS B 1 228 ? -6.414 -16.281 -10.68 1 86.94 228 HIS B O 1
ATOM 4333 N N . GLY B 1 229 ? -6.078 -17.875 -12.234 1 93 229 GLY B N 1
ATOM 4334 C CA . GLY B 1 229 ? -5.023 -18.484 -11.43 1 93 229 GLY B CA 1
ATOM 4335 C C . GLY B 1 229 ? -3.828 -17.562 -11.234 1 93 229 GLY B C 1
ATOM 4336 O O . GLY B 1 229 ? -3.197 -17.594 -10.172 1 93 229 GLY B O 1
ATOM 4337 N N . ASN B 1 230 ? -3.543 -16.781 -12.219 1 91.94 230 ASN B N 1
ATOM 4338 C CA . ASN B 1 230 ? -2.426 -15.852 -12.109 1 91.94 230 ASN B CA 1
ATOM 4339 C C . ASN B 1 230 ? -2.646 -14.836 -10.992 1 91.94 230 ASN B C 1
ATOM 4341 O O . ASN B 1 230 ? -1.696 -14.43 -10.32 1 91.94 230 ASN B O 1
ATOM 4345 N N . TYR B 1 231 ? -3.852 -14.445 -10.773 1 90.06 231 TYR B N 1
ATOM 4346 C CA . TYR B 1 231 ? -4.141 -13.5 -9.703 1 90.06 231 TYR B CA 1
ATOM 4347 C C . TYR B 1 231 ? -3.799 -14.094 -8.344 1 90.06 231 TYR B C 1
ATOM 4349 O O . TYR B 1 231 ? -3.32 -13.391 -7.453 1 90.06 231 TYR B O 1
ATOM 4357 N N . LEU B 1 232 ? -4.086 -15.359 -8.242 1 92.75 232 LEU B N 1
ATOM 4358 C CA . LEU B 1 232 ? -3.744 -16.016 -6.984 1 92.75 232 LEU B CA 1
ATOM 4359 C C . LEU B 1 232 ? -2.234 -16 -6.758 1 92.75 232 LEU B C 1
ATOM 4361 O O . LEU B 1 232 ? -1.769 -15.719 -5.652 1 92.75 232 LEU B O 1
ATOM 4365 N N . ALA B 1 233 ? -1.537 -16.25 -7.793 1 94.81 233 ALA B N 1
ATOM 4366 C CA . ALA B 1 233 ? -0.079 -16.219 -7.707 1 94.81 233 ALA B CA 1
ATOM 4367 C C . ALA B 1 233 ? 0.417 -14.805 -7.387 1 94.81 233 ALA B C 1
ATOM 4369 O O . ALA B 1 233 ? 1.375 -14.641 -6.629 1 94.81 233 ALA B O 1
ATOM 4370 N N . TYR B 1 234 ? -0.234 -13.812 -8 1 92.94 234 TYR B N 1
ATOM 4371 C CA . TYR B 1 234 ? 0.129 -12.43 -7.707 1 92.94 234 TYR B CA 1
ATOM 4372 C C . TYR B 1 234 ? -0.081 -12.109 -6.23 1 92.94 234 TYR B C 1
ATOM 4374 O O . TYR B 1 234 ? 0.734 -11.422 -5.617 1 92.94 234 TYR B O 1
ATOM 4382 N N . GLY B 1 235 ? -1.159 -12.594 -5.688 1 92.88 235 GLY B N 1
ATOM 4383 C CA . GLY B 1 235 ? -1.401 -12.398 -4.266 1 92.88 235 GLY B CA 1
ATOM 4384 C C . GLY B 1 235 ? -0.301 -12.969 -3.391 1 92.88 235 GLY B C 1
ATOM 4385 O O . GLY B 1 235 ? 0.163 -12.312 -2.459 1 92.88 235 GLY B O 1
ATOM 4386 N N . LEU B 1 236 ? 0.128 -14.133 -3.711 1 94.5 236 LEU B N 1
ATOM 4387 C CA . LEU B 1 236 ? 1.218 -14.758 -2.967 1 94.5 236 LEU B CA 1
ATOM 4388 C C . LEU B 1 236 ? 2.518 -13.984 -3.156 1 94.5 236 LEU B C 1
ATOM 4390 O O . LEU B 1 236 ? 3.281 -13.805 -2.207 1 94.5 236 LEU B O 1
ATOM 4394 N N . GLY B 1 237 ? 2.75 -13.586 -4.383 1 94.62 237 GLY B N 1
ATOM 4395 C CA . GLY B 1 237 ? 3.934 -12.781 -4.648 1 94.62 237 GLY B CA 1
ATOM 4396 C C . GLY B 1 237 ? 3.959 -11.484 -3.871 1 94.62 237 GLY B C 1
ATOM 4397 O O . GLY B 1 237 ? 4.988 -11.117 -3.303 1 94.62 237 GLY B O 1
ATOM 4398 N N . ALA B 1 238 ? 2.824 -10.773 -3.873 1 92.19 238 ALA B N 1
ATOM 4399 C CA . ALA B 1 238 ? 2.705 -9.531 -3.111 1 92.19 238 ALA B CA 1
ATOM 4400 C C . ALA B 1 238 ? 2.959 -9.781 -1.625 1 92.19 238 ALA B C 1
ATOM 4402 O O . ALA B 1 238 ? 3.645 -8.992 -0.969 1 92.19 238 ALA B O 1
ATOM 4403 N N . THR B 1 239 ? 2.465 -10.844 -1.143 1 92.25 239 THR B N 1
ATOM 4404 C CA . THR B 1 239 ? 2.635 -11.188 0.265 1 92.25 239 THR B CA 1
ATOM 4405 C C . THR B 1 239 ? 4.094 -11.523 0.568 1 92.25 239 THR B C 1
ATOM 4407 O O . THR B 1 239 ? 4.648 -11.055 1.564 1 92.25 239 THR B O 1
ATOM 4410 N N . ALA B 1 240 ? 4.691 -12.242 -0.264 1 93.5 240 ALA B N 1
ATOM 4411 C CA . ALA B 1 240 ? 6.078 -12.656 -0.062 1 93.5 240 ALA B CA 1
ATOM 4412 C C . ALA B 1 240 ? 7.004 -11.445 0.016 1 93.5 240 ALA B C 1
ATOM 4414 O O . ALA B 1 240 ? 7.844 -11.352 0.915 1 93.5 240 ALA B O 1
ATOM 4415 N N . THR B 1 241 ? 6.863 -10.555 -0.925 1 92.38 241 THR B N 1
ATOM 4416 C CA . THR B 1 241 ? 7.715 -9.375 -0.954 1 92.38 241 THR B CA 1
ATOM 4417 C C . THR B 1 241 ? 7.441 -8.477 0.252 1 92.38 241 THR B C 1
ATOM 4419 O O . THR B 1 241 ? 8.367 -7.922 0.845 1 92.38 241 THR B O 1
ATOM 4422 N N . TRP B 1 242 ? 6.211 -8.391 0.615 1 88.12 242 TRP B N 1
ATOM 4423 C CA . TRP B 1 242 ? 5.824 -7.57 1.758 1 88.12 242 TRP B CA 1
ATOM 4424 C C . TRP B 1 242 ? 6.418 -8.117 3.049 1 88.12 242 TRP B C 1
ATOM 4426 O O . TRP B 1 242 ? 6.953 -7.367 3.867 1 88.12 242 TRP B O 1
ATOM 4436 N N . VAL B 1 243 ? 6.359 -9.398 3.26 1 88.06 243 VAL B N 1
ATOM 4437 C CA . VAL B 1 243 ? 6.844 -10.023 4.488 1 88.06 243 VAL B CA 1
ATOM 4438 C C . VAL B 1 243 ? 8.344 -9.789 4.629 1 88.06 243 VAL B C 1
ATOM 4440 O O . VAL B 1 243 ? 8.852 -9.648 5.746 1 88.06 243 VAL B O 1
ATOM 4443 N N . LEU B 1 244 ? 8.953 -9.594 3.518 1 89.88 244 LEU B N 1
ATOM 4444 C CA . LEU B 1 244 ? 10.398 -9.414 3.531 1 89.88 244 LEU B CA 1
ATOM 4445 C C . LEU B 1 244 ? 10.766 -7.93 3.541 1 89.88 244 LEU B C 1
ATOM 4447 O O . LEU B 1 244 ? 11.945 -7.578 3.576 1 89.88 244 LEU B O 1
ATOM 4451 N N . GLY B 1 245 ? 9.734 -7.105 3.451 1 86.38 245 GLY B N 1
ATOM 4452 C CA . GLY B 1 245 ? 9.945 -5.668 3.516 1 86.38 245 GLY B CA 1
ATOM 4453 C C . GLY B 1 245 ? 10.484 -5.086 2.221 1 86.38 245 GLY B C 1
ATOM 4454 O O . GLY B 1 245 ? 11.062 -3.996 2.217 1 86.38 245 GLY B O 1
ATOM 4455 N N . ILE B 1 246 ? 10.391 -5.785 1.157 1 89.69 246 ILE B N 1
ATOM 4456 C CA . ILE B 1 246 ? 10.898 -5.324 -0.13 1 89.69 246 ILE B CA 1
ATOM 4457 C C . ILE B 1 246 ? 9.773 -4.668 -0.925 1 89.69 246 ILE B C 1
ATOM 4459 O O . ILE B 1 246 ? 8.727 -5.281 -1.158 1 89.69 246 ILE B O 1
ATOM 4463 N N . PRO B 1 247 ? 9.961 -3.402 -1.343 1 87.62 247 PRO B N 1
ATOM 4464 C CA . PRO B 1 247 ? 8.914 -2.732 -2.111 1 87.62 247 PRO B CA 1
ATOM 4465 C C . PRO B 1 247 ? 8.523 -3.496 -3.375 1 87.62 247 PRO B C 1
ATOM 4467 O O . PRO B 1 247 ? 9.398 -4 -4.086 1 87.62 247 PRO B O 1
ATOM 4470 N N . HIS B 1 248 ? 7.227 -3.512 -3.701 1 88.62 248 HIS B N 1
ATOM 4471 C CA . HIS B 1 248 ? 6.652 -4.258 -4.812 1 88.62 248 HIS B CA 1
ATOM 4472 C C . HIS B 1 248 ? 7.215 -3.779 -6.148 1 88.62 248 HIS B C 1
ATOM 4474 O O . HIS B 1 248 ? 7.195 -4.516 -7.137 1 88.62 248 HIS B O 1
ATOM 4480 N N . GLY B 1 249 ? 7.789 -2.641 -6.188 1 85.12 249 GLY B N 1
ATOM 4481 C CA . GLY B 1 249 ? 8.195 -2.043 -7.449 1 85.12 249 GLY B CA 1
ATOM 4482 C C . GLY B 1 249 ? 9.641 -2.348 -7.812 1 85.12 249 GLY B C 1
ATOM 4483 O O . GLY B 1 249 ? 10.102 -1.992 -8.898 1 85.12 249 GLY B O 1
ATOM 4484 N N . LEU B 1 250 ? 10.359 -3.02 -7.031 1 89.44 250 LEU B N 1
ATOM 4485 C CA . LEU B 1 250 ? 11.781 -3.258 -7.277 1 89.44 250 LEU B CA 1
ATOM 4486 C C . LEU B 1 250 ? 11.984 -4.547 -8.07 1 89.44 250 LEU B C 1
ATOM 4488 O O . LEU B 1 250 ? 12.633 -5.48 -7.586 1 89.44 250 LEU B O 1
ATOM 4492 N N . SER B 1 251 ? 11.562 -4.512 -9.242 1 92.56 251 SER B N 1
ATOM 4493 C CA . SER B 1 251 ? 11.609 -5.648 -10.156 1 92.56 251 SER B CA 1
ATOM 4494 C C . SER B 1 251 ? 13.039 -5.922 -10.625 1 92.56 251 SER B C 1
ATOM 4496 O O . SER B 1 251 ? 13.828 -4.992 -10.773 1 92.56 251 SER B O 1
ATOM 4498 N N . VAL B 1 252 ? 13.305 -7.152 -10.883 1 95.12 252 VAL B N 1
ATOM 4499 C CA . VAL B 1 252 ? 14.617 -7.492 -11.422 1 95.12 252 VAL B CA 1
ATOM 4500 C C . VAL B 1 252 ? 14.484 -7.93 -12.875 1 95.12 252 VAL B C 1
ATOM 4502 O O . VAL B 1 252 ? 15.469 -7.965 -13.617 1 95.12 252 VAL B O 1
ATOM 4505 N N . LEU B 1 253 ? 13.305 -8.211 -13.297 1 93.38 253 LEU B N 1
ATOM 4506 C CA . LEU B 1 253 ? 13.125 -8.758 -14.641 1 93.38 253 LEU B CA 1
ATOM 4507 C C . LEU B 1 253 ? 12.164 -7.91 -15.453 1 93.38 253 LEU B C 1
ATOM 4509 O O . LEU B 1 253 ? 12.492 -7.488 -16.562 1 93.38 253 LEU B O 1
ATOM 4513 N N . HIS B 1 254 ? 10.984 -7.625 -14.922 1 84.31 254 HIS B N 1
ATOM 4514 C CA . HIS B 1 254 ? 9.898 -7.023 -15.688 1 84.31 254 HIS B CA 1
ATOM 4515 C C . HIS B 1 254 ? 10.062 -5.512 -15.781 1 84.31 254 HIS B C 1
ATOM 4517 O O . HIS B 1 254 ? 9.133 -4.805 -16.172 1 84.31 254 HIS B O 1
ATOM 4523 N N . GLY B 1 255 ? 11.25 -5.016 -15.461 1 74.81 255 GLY B N 1
ATOM 4524 C CA . GLY B 1 255 ? 11.562 -3.613 -15.688 1 74.81 255 GLY B CA 1
ATOM 4525 C C . GLY B 1 255 ? 11.406 -2.756 -14.445 1 74.81 255 GLY B C 1
ATOM 4526 O O . GLY B 1 255 ? 10.609 -3.076 -13.562 1 74.81 255 GLY B O 1
ATOM 4527 N N . LYS B 1 256 ? 12.031 -1.646 -14.523 1 66.12 256 LYS B N 1
ATOM 4528 C CA . LYS B 1 256 ? 12.086 -0.725 -13.391 1 66.12 256 LYS B CA 1
ATOM 4529 C C . LYS B 1 256 ? 10.844 0.154 -13.336 1 66.12 256 LYS B C 1
ATOM 4531 O O . LYS B 1 256 ? 10.492 0.68 -12.273 1 66.12 256 LYS B O 1
ATOM 4536 N N . THR B 1 257 ? 10.18 0.124 -14.492 1 60.47 257 THR B N 1
ATOM 4537 C CA . THR B 1 257 ? 9.094 1.093 -14.586 1 60.47 257 THR B CA 1
ATOM 4538 C C . THR B 1 257 ? 7.742 0.404 -14.438 1 60.47 257 THR B C 1
ATOM 4540 O O . THR B 1 257 ? 6.707 1.067 -14.383 1 60.47 257 THR B O 1
ATOM 4543 N N . ARG B 1 258 ? 7.855 -0.88 -14.344 1 62.06 258 ARG B N 1
ATOM 4544 C CA . ARG B 1 258 ? 6.59 -1.596 -14.227 1 62.06 258 ARG B CA 1
ATOM 4545 C C . ARG B 1 258 ? 6.059 -1.551 -12.797 1 62.06 258 ARG B C 1
ATOM 4547 O O . ARG B 1 258 ? 6.785 -1.853 -11.852 1 62.06 258 ARG B O 1
ATOM 4554 N N . ARG B 1 259 ? 4.762 -1.321 -12.797 1 65.5 259 ARG B N 1
ATOM 4555 C CA . ARG B 1 259 ? 4.02 -1.247 -11.539 1 65.5 259 ARG B CA 1
ATOM 4556 C C . ARG B 1 259 ? 4.02 -2.594 -10.82 1 65.5 259 ARG B C 1
ATOM 4558 O O . ARG B 1 259 ? 3.652 -3.615 -11.406 1 65.5 259 ARG B O 1
ATOM 4565 N N . GLY B 1 260 ? 4.578 -2.561 -9.609 1 78.06 260 GLY B N 1
ATOM 4566 C CA . GLY B 1 260 ? 4.566 -3.818 -8.883 1 78.06 260 GLY B CA 1
ATOM 4567 C C . GLY B 1 260 ? 5.375 -4.91 -9.562 1 78.06 260 GLY B C 1
ATOM 4568 O O . GLY B 1 260 ? 5.043 -6.09 -9.453 1 78.06 260 GLY B O 1
ATOM 4569 N N . GLY B 1 261 ? 6.332 -4.527 -10.289 1 87.31 261 GLY B N 1
ATOM 4570 C CA . GLY B 1 261 ? 7.074 -5.461 -11.125 1 87.31 261 GLY B CA 1
ATOM 4571 C C . GLY B 1 261 ? 7.625 -6.645 -10.352 1 87.31 261 GLY B C 1
ATOM 4572 O O . GLY B 1 261 ? 7.664 -7.762 -10.859 1 87.31 261 GLY B O 1
ATOM 4573 N N . LEU B 1 262 ? 8.039 -6.391 -9.156 1 92.31 262 LEU B N 1
ATOM 4574 C CA . LEU B 1 262 ? 8.625 -7.473 -8.367 1 92.31 262 LEU B CA 1
ATOM 4575 C C . LEU B 1 262 ? 7.578 -8.516 -8.008 1 92.31 262 LEU B C 1
ATOM 4577 O O . LEU B 1 262 ? 7.887 -9.711 -7.914 1 92.31 262 LEU B O 1
ATOM 4581 N N . VAL B 1 263 ? 6.297 -8.117 -7.828 1 92.38 263 VAL B N 1
ATOM 4582 C CA . VAL B 1 263 ? 5.215 -9.055 -7.551 1 92.38 263 VAL B CA 1
ATOM 4583 C C . VAL B 1 263 ? 5.082 -10.039 -8.711 1 92.38 263 VAL B C 1
ATOM 4585 O O . VAL B 1 263 ? 4.938 -11.242 -8.492 1 92.38 263 VAL B O 1
ATOM 4588 N N . PHE B 1 264 ? 5.223 -9.539 -9.906 1 91.75 264 PHE B N 1
ATOM 4589 C CA . PHE B 1 264 ? 5.129 -10.383 -11.086 1 91.75 264 PHE B CA 1
ATOM 4590 C C . PHE B 1 264 ? 6.34 -11.305 -11.195 1 91.75 264 PHE B C 1
ATOM 4592 O O . PHE B 1 264 ? 6.203 -12.484 -11.523 1 91.75 264 PHE B O 1
ATOM 4599 N N . ASP B 1 265 ? 7.492 -10.711 -10.938 1 95.69 265 ASP B N 1
ATOM 4600 C CA . ASP B 1 265 ? 8.711 -11.523 -10.953 1 95.69 265 ASP B CA 1
ATOM 4601 C C . ASP B 1 265 ? 8.578 -12.719 -10.016 1 95.69 265 ASP B C 1
ATOM 4603 O O . ASP B 1 265 ? 8.93 -13.844 -10.375 1 95.69 265 ASP B O 1
ATOM 4607 N N . VAL B 1 266 ? 8.055 -12.453 -8.867 1 96.88 266 VAL B N 1
ATOM 4608 C CA . VAL B 1 266 ? 7.977 -13.477 -7.832 1 96.88 266 VAL B CA 1
ATOM 4609 C C . VAL B 1 266 ? 6.863 -14.469 -8.164 1 96.88 266 VAL B C 1
ATOM 4611 O O . VAL B 1 266 ? 7 -15.672 -7.934 1 96.88 266 VAL B O 1
ATOM 4614 N N . ALA B 1 267 ? 5.766 -13.938 -8.703 1 96.06 267 ALA B N 1
ATOM 4615 C CA . ALA B 1 267 ? 4.664 -14.812 -9.094 1 96.06 267 ALA B CA 1
ATOM 4616 C C . ALA B 1 267 ? 5.098 -15.797 -10.172 1 96.06 267 ALA B C 1
ATOM 4618 O O . ALA B 1 267 ? 4.641 -16.953 -10.195 1 96.06 267 ALA B O 1
ATOM 4619 N N . ASP B 1 268 ? 5.969 -15.398 -11.047 1 96.25 268 ASP B N 1
ATOM 4620 C CA . ASP B 1 268 ? 6.441 -16.234 -12.156 1 96.25 268 ASP B CA 1
ATOM 4621 C C . ASP B 1 268 ? 7.176 -17.469 -11.641 1 96.25 268 ASP B C 1
ATOM 4623 O O . ASP B 1 268 ? 7.316 -18.453 -12.367 1 96.25 268 ASP B O 1
ATOM 4627 N N . LEU B 1 269 ? 7.609 -17.438 -10.43 1 98 269 LEU B N 1
ATOM 4628 C CA . LEU B 1 269 ? 8.305 -18.562 -9.828 1 98 269 LEU B CA 1
ATOM 4629 C C . LEU B 1 269 ? 7.402 -19.797 -9.758 1 98 269 LEU B C 1
ATOM 4631 O O . LEU B 1 269 ? 7.887 -20.922 -9.758 1 98 269 LEU B O 1
ATOM 4635 N N . VAL B 1 270 ? 6.047 -19.531 -9.766 1 97.75 270 VAL B N 1
ATOM 4636 C CA . VAL B 1 270 ? 5.203 -20.688 -9.492 1 97.75 270 VAL B CA 1
ATOM 4637 C C . VAL B 1 270 ? 4.117 -20.812 -10.555 1 97.75 270 VAL B C 1
ATOM 4639 O O . VAL B 1 270 ? 3.463 -21.844 -10.672 1 97.75 270 VAL B O 1
ATOM 4642 N N . LYS B 1 271 ? 3.846 -19.781 -11.344 1 97.06 271 LYS B N 1
ATOM 4643 C CA . LYS B 1 271 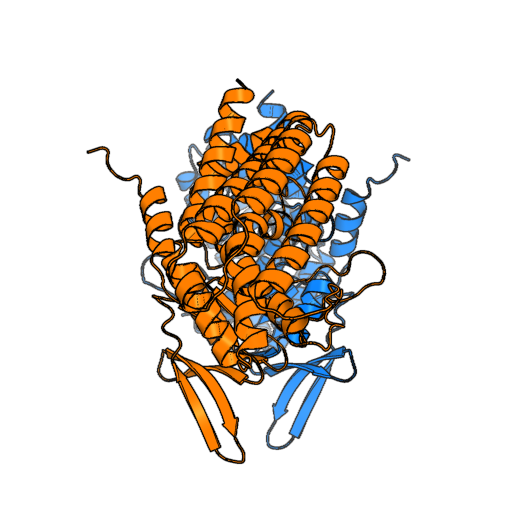? 2.729 -19.75 -12.281 1 97.06 271 LYS B CA 1
ATOM 4644 C C . LYS B 1 271 ? 2.779 -20.938 -13.234 1 97.06 271 LYS B C 1
ATOM 4646 O O . LYS B 1 271 ? 1.812 -21.688 -13.336 1 97.06 271 LYS B O 1
ATOM 4651 N N . ASP B 1 272 ? 3.936 -21.156 -13.844 1 97.62 272 ASP B N 1
ATOM 4652 C CA . ASP B 1 272 ? 4.051 -22.219 -14.836 1 97.62 272 ASP B CA 1
ATOM 4653 C C . ASP B 1 272 ? 4.062 -23.594 -14.164 1 97.62 272 ASP B C 1
ATOM 4655 O O . ASP B 1 272 ? 3.576 -24.562 -14.734 1 97.62 272 ASP B O 1
ATOM 4659 N N . ALA B 1 273 ? 4.559 -23.672 -12.984 1 97.31 273 ALA B N 1
ATOM 4660 C CA . ALA B 1 273 ? 4.699 -24.953 -12.312 1 97.31 273 ALA B CA 1
ATOM 4661 C C . ALA B 1 273 ? 3.369 -25.406 -11.719 1 97.31 273 ALA B C 1
ATOM 4663 O O . ALA B 1 273 ? 3.102 -26.609 -11.633 1 97.31 273 ALA B O 1
ATOM 4664 N N . VAL B 1 274 ? 2.564 -24.406 -11.305 1 96.5 274 VAL B N 1
ATOM 4665 C CA . VAL B 1 274 ? 1.415 -24.797 -10.5 1 96.5 274 VAL B CA 1
ATOM 4666 C C . VAL B 1 274 ? 0.125 -24.375 -11.188 1 96.5 274 VAL B C 1
ATOM 4668 O O . VAL B 1 274 ? -0.77 -25.188 -11.414 1 96.5 274 VAL B O 1
ATOM 4671 N N . ILE B 1 275 ? 0.029 -23.141 -11.625 1 96.5 275 ILE B N 1
ATOM 4672 C CA . ILE B 1 275 ? -1.206 -22.578 -12.172 1 96.5 275 ILE B CA 1
ATOM 4673 C C . ILE B 1 275 ? -1.465 -23.172 -13.562 1 96.5 275 ILE B C 1
ATOM 4675 O O . ILE B 1 275 ? -2.578 -23.609 -13.859 1 96.5 275 ILE B O 1
ATOM 4679 N N . LEU B 1 276 ? -0.436 -23.203 -14.375 1 97.19 276 LEU B N 1
ATOM 4680 C CA . LEU B 1 276 ? -0.582 -23.594 -15.773 1 97.19 276 LEU B CA 1
ATOM 4681 C C . LEU B 1 276 ? -1.116 -25.016 -15.891 1 97.19 276 LEU B C 1
ATOM 4683 O O . LEU B 1 276 ? -2.156 -25.25 -16.516 1 97.19 276 LEU B O 1
ATOM 4687 N N . PRO B 1 277 ? -0.506 -26 -15.297 1 96.81 277 PRO B N 1
ATOM 4688 C CA . PRO B 1 277 ? -1.055 -27.359 -15.43 1 96.81 277 PRO B CA 1
ATOM 4689 C C . PRO B 1 277 ? -2.475 -27.469 -14.883 1 96.81 277 PRO B C 1
ATOM 4691 O O . PRO B 1 277 ? -3.324 -28.125 -15.492 1 96.81 277 PRO B O 1
ATOM 4694 N N . GLN B 1 278 ? -2.734 -26.797 -13.75 1 96.25 278 GLN B N 1
ATOM 4695 C CA . GLN B 1 278 ? -4.059 -26.875 -13.148 1 96.25 278 GLN B CA 1
ATOM 4696 C C . GLN B 1 278 ? -5.117 -26.266 -14.055 1 96.25 278 GLN B C 1
ATOM 4698 O O . GLN B 1 278 ? -6.258 -26.734 -14.094 1 96.25 278 GLN B O 1
ATOM 4703 N N . ALA B 1 279 ? -4.754 -25.188 -14.727 1 96.56 279 ALA B N 1
ATOM 4704 C CA . ALA B 1 279 ? -5.688 -24.516 -15.633 1 96.56 279 ALA B CA 1
ATOM 4705 C C . ALA B 1 279 ? -6.168 -25.484 -16.719 1 96.56 279 ALA B C 1
ATOM 4707 O O . ALA B 1 279 ? -7.363 -25.547 -17.016 1 96.56 279 ALA B O 1
ATOM 4708 N N . PHE B 1 280 ? -5.262 -26.25 -17.312 1 96.88 280 PHE B N 1
ATOM 4709 C CA . PHE B 1 280 ? -5.617 -27.172 -18.391 1 96.88 280 PHE B CA 1
ATOM 4710 C C . PHE B 1 280 ? -6.355 -28.391 -17.844 1 96.88 280 PHE B C 1
ATOM 4712 O O . PHE B 1 280 ? -7.328 -28.844 -18.438 1 96.88 280 PHE B O 1
ATOM 4719 N N . VAL B 1 281 ? -5.93 -28.891 -16.688 1 96.25 281 VAL B N 1
ATOM 4720 C CA . VAL B 1 281 ? -6.617 -30.016 -16.047 1 96.25 281 VAL B CA 1
ATOM 4721 C C . VAL B 1 281 ? -8.062 -29.625 -15.742 1 96.25 281 VAL B C 1
ATOM 4723 O O . VAL B 1 281 ? -8.992 -30.375 -16.062 1 96.25 281 VAL B O 1
ATOM 4726 N N . SER B 1 282 ? -8.211 -28.453 -15.148 1 96.81 282 SER B N 1
ATOM 4727 C CA . SER B 1 282 ? -9.547 -27.984 -14.789 1 96.81 282 SER B CA 1
ATOM 4728 C C . SER B 1 282 ? -10.391 -27.719 -16.031 1 96.81 282 SER B C 1
ATOM 4730 O O . SER B 1 282 ? -11.602 -27.969 -16.031 1 96.81 282 SER B O 1
ATOM 4732 N N . ALA B 1 283 ? -9.797 -27.188 -17.062 1 96.19 283 ALA B N 1
ATOM 4733 C CA . ALA B 1 283 ? -10.516 -26.891 -18.297 1 96.19 283 ALA B CA 1
ATOM 4734 C C . ALA B 1 283 ? -11.062 -28.172 -18.938 1 96.19 283 ALA B C 1
ATOM 4736 O O . ALA B 1 283 ? -12.227 -28.219 -19.344 1 96.19 283 ALA B O 1
ATOM 4737 N N . VAL B 1 284 ? -10.289 -29.219 -19 1 95.38 284 VAL B N 1
ATOM 4738 C CA . VAL B 1 284 ? -10.703 -30.469 -19.625 1 95.38 284 VAL B CA 1
ATOM 4739 C C . VAL B 1 284 ? -11.719 -31.188 -18.734 1 95.38 284 VAL B C 1
ATOM 4741 O O . VAL B 1 284 ? -12.633 -31.844 -19.234 1 95.38 284 VAL B O 1
ATOM 4744 N N . ARG B 1 285 ? -11.555 -31.047 -17.453 1 94.94 285 ARG B N 1
ATOM 4745 C CA . ARG B 1 285 ? -12.477 -31.641 -16.5 1 94.94 285 ARG B CA 1
ATOM 4746 C C . ARG B 1 285 ? -13.836 -30.938 -16.531 1 94.94 285 ARG B C 1
ATOM 4748 O O . ARG B 1 285 ? -14.844 -31.5 -16.094 1 94.94 285 ARG B O 1
ATOM 4755 N N . GLY B 1 286 ? -13.805 -29.703 -17.016 1 95.38 286 GLY B N 1
ATOM 4756 C CA . GLY B 1 286 ? -15.039 -28.938 -17.062 1 95.38 286 GLY B CA 1
ATOM 4757 C C . GLY B 1 286 ? -15.367 -28.25 -15.758 1 95.38 286 GLY B C 1
ATOM 4758 O O . GLY B 1 286 ? -16.531 -28.062 -15.422 1 95.38 286 GLY B O 1
ATOM 4759 N N . ASP B 1 287 ? -14.352 -27.859 -15.023 1 95.56 287 ASP B N 1
ATOM 4760 C CA . ASP B 1 287 ? -14.547 -27.172 -13.75 1 95.56 287 ASP B CA 1
ATOM 4761 C C . ASP B 1 287 ? -15.195 -25.812 -13.945 1 95.56 287 ASP B C 1
ATOM 4763 O O . ASP B 1 287 ? -14.984 -25.156 -14.977 1 95.56 287 ASP B O 1
ATOM 4767 N N . GLU B 1 288 ? -15.977 -25.453 -12.938 1 93.56 288 GLU B N 1
ATOM 4768 C CA . GLU B 1 288 ? -16.375 -24.062 -12.82 1 93.56 288 GLU B CA 1
ATOM 4769 C C . GLU B 1 288 ? -15.289 -23.219 -12.172 1 93.56 288 GLU B C 1
ATOM 4771 O O . GLU B 1 288 ? -14.312 -23.766 -11.641 1 93.56 288 GLU B O 1
ATOM 4776 N N . GLU B 1 289 ? -15.438 -21.953 -12.203 1 88.19 289 GLU B N 1
ATOM 4777 C CA . GLU B 1 289 ? -14.43 -21.016 -11.688 1 88.19 289 GLU B CA 1
ATOM 4778 C C . GLU B 1 289 ? -14.141 -21.281 -10.219 1 88.19 289 GLU B C 1
ATOM 4780 O O . GLU B 1 289 ? -12.984 -21.234 -9.789 1 88.19 289 GLU B O 1
ATOM 4785 N N . GLN B 1 290 ? -15.172 -21.562 -9.5 1 85.19 290 GLN B N 1
ATOM 4786 C CA . GLN B 1 290 ? -15 -21.812 -8.078 1 85.19 290 GLN B CA 1
ATOM 4787 C C . GLN B 1 290 ? -14.195 -23.078 -7.824 1 85.19 290 GLN B C 1
ATOM 4789 O O . GLN B 1 290 ? -13.328 -23.109 -6.949 1 85.19 290 GLN B O 1
ATOM 4794 N N . GLU B 1 291 ? -14.492 -24.094 -8.578 1 92.19 291 GLU B N 1
ATOM 4795 C CA . GLU B 1 291 ? -13.766 -25.359 -8.453 1 92.19 291 GLU B CA 1
ATOM 4796 C C . GLU B 1 291 ? -12.297 -25.188 -8.836 1 92.19 291 GLU B C 1
ATOM 4798 O O . GLU B 1 291 ? -11.406 -25.719 -8.164 1 92.19 291 GLU B O 1
ATOM 4803 N N . PHE B 1 292 ? -12.078 -24.453 -9.914 1 95 292 PHE B N 1
ATOM 4804 C CA . PHE B 1 292 ? -10.711 -24.172 -10.352 1 95 292 PHE B CA 1
ATOM 4805 C C . PHE B 1 292 ? -9.945 -23.422 -9.273 1 95 292 PHE B C 1
ATOM 4807 O O . PHE B 1 292 ? -8.805 -23.781 -8.953 1 95 292 PHE B O 1
ATOM 4814 N N . ARG B 1 293 ? -10.594 -22.422 -8.711 1 90.5 293 ARG B N 1
ATOM 4815 C CA . ARG B 1 293 ? -9.953 -21.625 -7.672 1 90.5 293 ARG B CA 1
ATOM 4816 C C . ARG B 1 293 ? -9.562 -22.484 -6.477 1 90.5 293 ARG B C 1
ATOM 4818 O O . ARG B 1 293 ? -8.453 -22.359 -5.957 1 90.5 293 ARG B O 1
ATOM 4825 N N . GLN B 1 294 ? -10.43 -23.328 -6.09 1 89 294 GLN B N 1
ATOM 4826 C CA . GLN B 1 294 ? -10.156 -24.203 -4.953 1 89 294 GLN B CA 1
ATOM 4827 C C . GLN B 1 294 ? -9.016 -25.156 -5.262 1 89 294 GLN B C 1
ATOM 4829 O O . GLN B 1 294 ? -8.148 -25.391 -4.418 1 89 294 GLN B O 1
ATOM 4834 N N . ALA B 1 295 ? -9.031 -25.656 -6.441 1 93.12 295 ALA B N 1
ATOM 4835 C CA . ALA B 1 295 ? -7.957 -26.562 -6.852 1 93.12 295 ALA B CA 1
ATOM 4836 C C . ALA B 1 295 ? -6.609 -25.844 -6.855 1 93.12 295 ALA B C 1
ATOM 4838 O O . ALA B 1 295 ? -5.598 -26.391 -6.43 1 93.12 295 ALA B O 1
ATOM 4839 N N . CYS B 1 296 ? -6.621 -24.609 -7.344 1 93.88 296 CYS B N 1
ATOM 4840 C CA . CYS B 1 296 ? -5.395 -23.812 -7.363 1 93.88 296 CYS B CA 1
ATOM 4841 C C . CYS B 1 296 ? -4.883 -23.562 -5.953 1 93.88 296 CYS B C 1
ATOM 4843 O O . CYS B 1 296 ? -3.689 -23.719 -5.684 1 93.88 296 CYS B O 1
ATOM 4845 N N . ILE B 1 297 ? -5.77 -23.188 -5.102 1 90.06 297 ILE B N 1
ATOM 4846 C CA . ILE B 1 297 ? -5.395 -22.875 -3.725 1 90.06 297 ILE B CA 1
ATOM 4847 C C . ILE B 1 297 ? -4.812 -24.125 -3.059 1 90.06 297 ILE B C 1
ATOM 4849 O O . ILE B 1 297 ? -3.787 -24.047 -2.377 1 90.06 297 ILE B O 1
ATOM 4853 N N . GLU B 1 298 ? -5.422 -25.219 -3.291 1 89.81 298 GLU B N 1
ATOM 4854 C CA . GLU B 1 298 ? -4.926 -26.469 -2.744 1 89.81 298 GLU B CA 1
ATOM 4855 C C . GLU B 1 298 ? -3.539 -26.812 -3.289 1 89.81 298 GLU B C 1
ATOM 4857 O O . GLU B 1 298 ? -2.654 -27.219 -2.539 1 89.81 298 GLU B O 1
ATOM 4862 N N . GLN B 1 299 ? -3.363 -26.625 -4.543 1 93 299 GLN B N 1
ATOM 4863 C CA . GLN B 1 299 ? -2.076 -26.922 -5.16 1 93 299 GLN B CA 1
ATOM 4864 C C . GLN B 1 299 ? -0.993 -25.969 -4.66 1 93 299 GLN B C 1
ATOM 4866 O O . GLN B 1 299 ? 0.138 -26.391 -4.402 1 93 299 GLN B O 1
ATOM 4871 N N . LEU B 1 300 ? -1.338 -24.703 -4.578 1 93.62 300 LEU B N 1
ATOM 4872 C CA . LEU B 1 300 ? -0.384 -23.703 -4.09 1 93.62 300 LEU B CA 1
ATOM 4873 C C . LEU B 1 300 ? 0.029 -24.016 -2.654 1 93.62 300 LEU B C 1
ATOM 4875 O O . LEU B 1 300 ? 1.193 -23.844 -2.289 1 93.62 300 LEU B O 1
ATOM 4879 N N . THR B 1 301 ? -0.896 -24.484 -1.856 1 88.88 301 THR B N 1
ATOM 4880 C CA . THR B 1 301 ? -0.625 -24.844 -0.467 1 88.88 301 THR B CA 1
ATOM 4881 C C . THR B 1 301 ? 0.215 -26.109 -0.385 1 88.88 301 THR B C 1
ATOM 4883 O O . THR B 1 301 ? 1.225 -26.156 0.321 1 88.88 301 THR B O 1
ATOM 4886 N N . ARG B 1 302 ? -0.154 -27.078 -1.115 1 88.56 302 ARG B N 1
ATOM 4887 C CA . ARG B 1 302 ? 0.524 -28.359 -1.084 1 88.56 302 ARG B CA 1
ATOM 4888 C C . ARG B 1 302 ? 1.964 -28.234 -1.571 1 88.56 302 ARG B C 1
ATOM 4890 O O . ARG B 1 302 ? 2.854 -28.938 -1.081 1 88.56 302 ARG B O 1
ATOM 4897 N N . THR B 1 303 ? 2.143 -27.406 -2.506 1 92.12 303 THR B N 1
ATOM 4898 C CA . THR B 1 303 ? 3.479 -27.25 -3.068 1 92.12 303 THR B CA 1
ATOM 4899 C C . THR B 1 303 ? 4.277 -26.219 -2.283 1 92.12 303 THR B C 1
ATOM 4901 O O . THR B 1 303 ? 5.383 -25.844 -2.684 1 92.12 303 THR B O 1
ATOM 4904 N N . GLU B 1 304 ? 3.707 -25.641 -1.245 1 92.56 304 GLU B N 1
ATOM 4905 C CA . GLU B 1 304 ? 4.359 -24.625 -0.41 1 92.56 304 GLU B CA 1
ATOM 4906 C C . GLU B 1 304 ? 4.883 -23.469 -1.25 1 92.56 304 GLU B C 1
ATOM 4908 O O . GLU B 1 304 ? 6.051 -23.078 -1.128 1 92.56 304 GLU B O 1
ATOM 4913 N N . ALA B 1 305 ? 3.992 -22.984 -2.068 1 95.31 305 ALA B N 1
ATOM 4914 C CA . ALA B 1 305 ? 4.367 -21.969 -3.049 1 95.31 305 ALA B CA 1
ATOM 4915 C C . ALA B 1 305 ? 4.859 -20.703 -2.361 1 95.31 305 ALA B C 1
ATOM 4917 O O . ALA B 1 305 ? 5.871 -20.125 -2.766 1 95.31 305 ALA B O 1
ATOM 4918 N N . LEU B 1 306 ? 4.223 -20.281 -1.31 1 94.88 306 LEU B N 1
ATOM 4919 C CA . LEU B 1 306 ? 4.609 -19.047 -0.62 1 94.88 306 LEU B CA 1
ATOM 4920 C C . LEU B 1 306 ? 5.984 -19.203 0.02 1 94.88 306 LEU B C 1
ATOM 4922 O O . LEU B 1 306 ? 6.832 -18.312 -0.1 1 94.88 306 LEU B O 1
ATOM 4926 N N . ASP B 1 307 ? 6.238 -20.297 0.657 1 94.06 307 ASP B N 1
ATOM 4927 C CA . ASP B 1 307 ? 7.551 -20.562 1.246 1 94.06 307 ASP B CA 1
ATOM 4928 C C . ASP B 1 307 ? 8.641 -20.547 0.18 1 94.06 307 ASP B C 1
ATOM 4930 O O . ASP B 1 307 ? 9.719 -19.969 0.388 1 94.06 307 ASP B O 1
ATOM 4934 N N . PHE B 1 308 ? 8.344 -21.219 -0.816 1 96.25 308 PHE B N 1
ATOM 4935 C CA . PHE B 1 308 ? 9.297 -21.266 -1.915 1 96.25 308 PHE B CA 1
ATOM 4936 C C . PHE B 1 308 ? 9.617 -19.859 -2.422 1 96.25 308 PHE B C 1
ATOM 4938 O O . PHE B 1 308 ? 10.781 -19.531 -2.66 1 96.25 308 PHE B O 1
ATOM 4945 N N . MET B 1 309 ? 8.562 -19 -2.627 1 96.88 309 MET B N 1
ATOM 4946 C CA . MET B 1 309 ? 8.742 -17.609 -3.062 1 96.88 309 MET B CA 1
ATOM 4947 C C . MET B 1 309 ? 9.609 -16.844 -2.078 1 96.88 309 MET B C 1
ATOM 4949 O O . MET B 1 309 ? 10.586 -16.203 -2.475 1 96.88 309 MET B O 1
ATOM 4953 N N . ILE B 1 310 ? 9.289 -16.953 -0.815 1 94.88 310 ILE B N 1
ATOM 4954 C CA . ILE B 1 310 ? 10.008 -16.234 0.231 1 94.88 310 ILE B CA 1
ATOM 4955 C C . ILE B 1 310 ? 11.469 -16.688 0.257 1 94.88 310 ILE B C 1
ATOM 4957 O O . ILE B 1 310 ? 12.383 -15.859 0.243 1 94.88 310 ILE B O 1
ATOM 4961 N N . ASP B 1 311 ? 11.68 -17.969 0.206 1 96.12 311 ASP B N 1
ATOM 4962 C CA . ASP B 1 311 ? 13.031 -18.516 0.285 1 96.12 311 ASP B CA 1
ATOM 4963 C C . ASP B 1 311 ? 13.859 -18.109 -0.935 1 96.12 311 ASP B C 1
ATOM 4965 O O . ASP B 1 311 ? 15.062 -17.844 -0.82 1 96.12 311 ASP B O 1
ATOM 4969 N N . THR B 1 312 ? 13.273 -18.141 -2.051 1 97.62 312 THR B N 1
ATOM 4970 C CA . THR B 1 312 ? 13.984 -17.766 -3.27 1 97.62 312 THR B CA 1
ATOM 4971 C C . THR B 1 312 ? 14.398 -16.297 -3.225 1 97.62 312 THR B C 1
ATOM 4973 O O . THR B 1 312 ? 15.523 -15.953 -3.59 1 97.62 312 THR B O 1
ATOM 4976 N N . VAL B 1 313 ? 13.477 -15.422 -2.793 1 96.94 313 VAL B N 1
ATOM 4977 C CA . VAL B 1 313 ? 13.781 -13.992 -2.689 1 96.94 313 VAL B CA 1
ATOM 4978 C C . VAL B 1 313 ? 14.898 -13.781 -1.665 1 96.94 313 VAL B C 1
ATOM 4980 O O . VAL B 1 313 ? 15.836 -13.016 -1.91 1 96.94 313 VAL B O 1
ATOM 4983 N N . LYS B 1 314 ? 14.844 -14.492 -0.574 1 94.88 314 LYS B N 1
ATOM 4984 C CA . LYS B 1 314 ? 15.883 -14.414 0.446 1 94.88 314 LYS B CA 1
ATOM 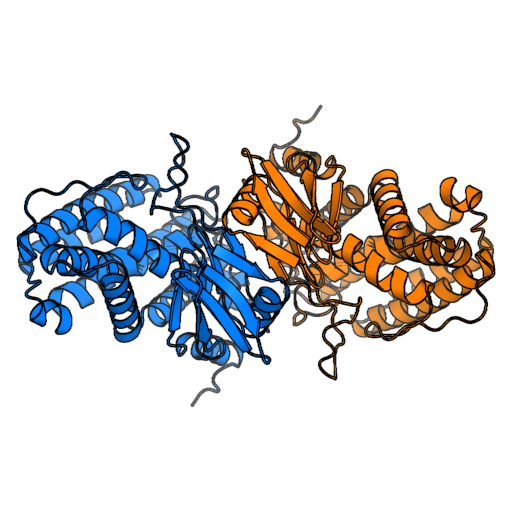4985 C C . LYS B 1 314 ? 17.234 -14.836 -0.12 1 94.88 314 LYS B C 1
ATOM 4987 O O . LYS B 1 314 ? 18.234 -14.141 0.066 1 94.88 314 LYS B O 1
ATOM 4992 N N . ALA B 1 315 ? 17.203 -15.93 -0.729 1 95.94 315 ALA B N 1
ATOM 4993 C CA . ALA B 1 315 ? 18.453 -16.469 -1.276 1 95.94 315 ALA B CA 1
ATOM 4994 C C . ALA B 1 315 ? 19.062 -15.531 -2.311 1 95.94 315 ALA B C 1
ATOM 4996 O O . ALA B 1 315 ? 20.281 -15.359 -2.363 1 95.94 315 ALA B O 1
ATOM 4997 N N . THR B 1 316 ? 18.234 -14.984 -3.111 1 96.62 316 THR B N 1
ATOM 4998 C CA . THR B 1 316 ? 18.703 -14.047 -4.133 1 96.62 316 THR B CA 1
ATOM 4999 C C . THR B 1 316 ? 19.297 -12.797 -3.49 1 96.62 316 THR B C 1
ATOM 5001 O O . THR B 1 316 ? 20.344 -12.312 -3.906 1 96.62 316 THR B O 1
ATOM 5004 N N . ALA B 1 317 ? 18.594 -12.266 -2.506 1 93.81 317 ALA B N 1
ATOM 5005 C CA . ALA B 1 317 ? 19.094 -11.086 -1.79 1 93.81 317 ALA B CA 1
ATOM 5006 C C . ALA B 1 317 ? 20.469 -11.352 -1.18 1 93.81 317 ALA B C 1
ATOM 5008 O O . ALA B 1 317 ? 21.375 -10.523 -1.301 1 93.81 317 ALA B O 1
ATOM 5009 N N . LEU B 1 318 ? 20.625 -12.484 -0.609 1 90.25 318 LEU B N 1
ATOM 5010 C CA . LEU B 1 318 ? 21.875 -12.836 0.061 1 90.25 318 LEU B CA 1
ATOM 5011 C C . LEU B 1 318 ? 22.984 -13.086 -0.953 1 90.25 318 LEU B C 1
ATOM 5013 O O . LEU B 1 318 ? 24.141 -12.688 -0.735 1 90.25 318 LEU B O 1
ATOM 5017 N N . ALA B 1 319 ? 22.672 -13.672 -1.982 1 92.5 319 ALA B N 1
ATOM 5018 C CA . ALA B 1 319 ? 23.641 -13.977 -3.018 1 92.5 319 ALA B CA 1
ATOM 5019 C C . ALA B 1 319 ? 24.188 -12.703 -3.648 1 92.5 319 ALA B C 1
ATOM 5021 O O . ALA B 1 319 ? 25.391 -12.609 -3.951 1 92.5 319 ALA B O 1
ATOM 5022 N N . MET B 1 320 ? 23.328 -11.742 -3.859 1 91 320 MET B N 1
ATOM 5023 C CA . MET B 1 320 ? 23.75 -10.5 -4.492 1 91 320 MET B CA 1
ATOM 5024 C C . MET B 1 320 ? 24.609 -9.664 -3.543 1 91 320 MET B C 1
ATOM 5026 O O . MET B 1 320 ? 25.484 -8.922 -3.982 1 91 320 MET B O 1
ATOM 5030 N N . THR B 1 321 ? 24.312 -9.742 -2.297 1 86.5 321 THR B N 1
ATOM 5031 C CA . THR B 1 321 ? 25.125 -9.039 -1.312 1 86.5 321 THR B CA 1
ATOM 5032 C C . THR B 1 321 ? 26.547 -9.578 -1.307 1 86.5 321 THR B C 1
ATOM 5034 O O . THR B 1 321 ? 27.5 -8.812 -1.197 1 86.5 321 THR B O 1
ATOM 5037 N N . SER B 1 322 ? 26.703 -10.828 -1.401 1 83.44 322 SER B N 1
ATOM 5038 C CA . SER B 1 322 ? 28.016 -11.469 -1.42 1 83.44 322 SER B CA 1
ATOM 5039 C C . SER B 1 322 ? 28.781 -11.117 -2.691 1 83.44 322 SER B C 1
ATOM 5041 O O . SER B 1 322 ? 30 -11.008 -2.67 1 83.44 322 SER B O 1
ATOM 5043 N N . SER B 1 323 ? 28.125 -10.93 -3.736 1 78.56 323 SER B N 1
ATOM 5044 C CA . SER B 1 323 ? 28.75 -10.625 -5.016 1 78.56 323 SER B CA 1
ATOM 5045 C C . SER B 1 323 ? 29.234 -9.18 -5.059 1 78.56 323 SER B C 1
ATOM 5047 O O . SER B 1 323 ? 30.156 -8.852 -5.816 1 78.56 323 SER B O 1
ATOM 5049 N N . ARG B 1 324 ? 28.641 -8.305 -4.328 1 72.5 324 ARG B N 1
ATOM 5050 C CA . ARG B 1 324 ? 29 -6.895 -4.289 1 72.5 324 ARG B CA 1
ATOM 5051 C C . ARG B 1 324 ? 30.266 -6.684 -3.471 1 72.5 324 ARG B C 1
ATOM 5053 O O . ARG B 1 324 ? 31.031 -5.746 -3.725 1 72.5 324 ARG B O 1
ATOM 5060 N N . GLN B 1 325 ? 30.531 -7.488 -2.432 1 61.66 325 GLN B N 1
ATOM 5061 C CA . GLN B 1 325 ? 31.766 -7.391 -1.654 1 61.66 325 GLN B CA 1
ATOM 5062 C C . GLN B 1 325 ? 32.938 -7.969 -2.424 1 61.66 325 GLN B C 1
ATOM 5064 O O . GLN B 1 325 ? 34.062 -7.469 -2.316 1 61.66 325 GLN B O 1
#

Solvent-accessible surface area (backbone atoms only — not comparable to full-atom values): 33055 Å² total; per-residue (Å²): 131,78,78,77,49,68,59,57,48,53,49,51,51,55,54,68,34,77,36,72,45,78,46,59,55,28,39,33,32,63,57,95,91,33,45,28,40,36,36,74,58,90,93,44,75,46,79,43,79,51,64,47,86,40,27,40,26,42,34,32,20,41,69,20,31,38,24,27,65,26,51,48,54,36,18,70,50,52,20,31,35,30,30,36,54,42,77,48,24,16,58,52,52,91,85,64,46,55,70,56,62,41,50,29,58,32,52,49,62,77,50,42,57,66,50,27,53,31,41,60,67,34,58,81,37,68,68,53,22,47,51,46,31,43,50,49,52,52,50,21,50,50,40,27,59,52,41,58,75,66,29,66,70,42,47,75,62,52,41,56,58,62,64,66,60,53,51,49,53,48,51,54,48,52,54,50,46,73,65,39,89,46,55,66,49,43,51,52,50,51,51,54,50,51,53,51,49,50,50,45,45,21,64,24,55,64,68,60,88,81,73,89,47,64,49,38,66,31,83,50,58,39,43,44,36,41,38,51,41,47,52,55,34,34,43,43,18,46,44,36,35,49,53,38,44,36,68,46,41,68,23,53,54,63,36,74,61,30,59,42,12,26,18,52,54,43,16,54,41,42,37,69,37,51,36,46,55,49,18,43,48,30,40,69,72,61,53,51,71,67,55,40,50,50,51,48,52,50,50,41,58,75,66,39,44,50,51,51,45,39,51,51,54,50,51,46,28,53,52,50,47,61,70,73,108,129,80,78,76,49,70,58,55,48,50,48,50,53,54,53,68,33,76,35,74,45,78,45,58,56,31,39,32,33,64,58,94,90,36,45,28,42,37,36,74,57,89,93,44,76,48,79,42,80,51,66,47,86,39,28,40,26,42,33,32,20,42,69,20,32,37,23,28,68,25,51,46,52,35,17,69,50,52,20,30,35,31,32,36,52,44,78,48,23,17,56,58,53,87,80,74,47,50,72,55,63,41,50,29,57,32,54,50,62,76,51,42,56,65,50,28,54,31,41,61,68,34,56,81,36,68,68,53,21,48,51,46,29,41,51,48,52,51,51,22,50,50,39,29,59,51,42,60,76,65,30,67,70,43,48,75,62,51,43,56,59,63,64,66,60,53,50,50,52,48,52,54,48,50,53,49,46,72,64,39,88,46,54,65,49,42,52,50,50,51,52,53,50,51,52,52,51,50,51,46,45,22,64,25,56,64,69,60,88,80,73,88,47,66,51,38,64,30,82,51,58,39,42,44,35,40,39,52,41,46,50,55,34,35,45,43,19,45,43,35,35,49,54,38,44,35,66,46,40,68,24,53,53,65,35,74,59,30,59,41,13,26,19,52,54,42,18,54,40,40,36,68,35,52,36,47,54,49,18,44,48,30,39,69,72,61,52,51,72,67,56,41,49,51,51,48,51,50,48,42,57,74,65,40,44,53,50,50,45,38,51,50,54,50,50,45,28,53,52,49,47,62,69,73,107

InterPro domains:
  IPR002729 CRISPR-associated protein Cas1 [MF_01470] (16-320)
  IPR002729 CRISPR-associated protein Cas1 [PF01867] (28-272)
  IPR002729 CRISPR-associated protein Cas1 [TIGR00287] (19-313)
  IPR019857 CRISPR-associated protein Cas1, YPEST subtype [TIGR03637] (12-317)
  IPR042206 CRISPR-associated endonuclease Cas1, C-terminal domain [G3DSA:1.20.120.920] (114-323)
  IPR042211 CRISPR-associated endonuclease Cas1, N-terminal domain [G3DSA:3.100.10.20] (11-113)
  IPR050646 CRISPR-associated endonuclease Cas1 [PTHR34353] (28-292)

Sequence (650 aa):
MEPIQPSSLKTILHSKRANLYYLEHCRVLVKGGRVEYVTEQGKESFYWNIPIANTTTVLLGTGTSITQAAVRELAKAGVMLGFCGGGGTPLFSATELTVEVAWLSPQSEYRPTEYLRSWVGFWFDDTLRLQAAKAFQQARLQRIAQHWNNNRDLREEDFVVPADELASALDASRRAVEAARDNTDLLTEEARLTKKLFRLACLATGYGDFSRAKHGGGTDPANRFLDHGNYLAYGLGATATWVLGIPHGLSVLHGKTRRGGLVFDVADLVKDAVILPQAFVSAVRGDEEQEFRQACIEQLTRTEALDFMIDTVKATALAMTSSRQMEPIQPSSLKTILHSKRANLYYLEHCRVLVKGGRVEYVTEQGKESFYWNIPIANTTTVLLGTGTSITQAAVRELAKAGVMLGFCGGGGTPLFSATELTVEVAWLSPQSEYRPTEYLRSWVGFWFDDTLRLQAAKAFQQARLQRIAQHWNNNRDLREEDFVVPADELASALDASRRAVEAARDNTDLLTEEARLTKKLFRLACLATGYGDFSRAKHGGGTDPANRFLDHGNYLAYGLGATATWVLGIPHGLSVLHGKTRRGGLVFDVADLVKDAVILPQAFVSAVRGDEEQEFRQACIEQLTRTEALDFMIDTVKATALAMTSSRQ

Secondary structure (DSSP, 8-state):
-----HHHHHHHHHHT--EEEEE-S-EEEEETTEEEEEEEETTEEEEEE--GGGEEEEEE-TT-EEEHHHHHHHHHTT-EEEE--STT-----SS------EEE--------SHHHHHHHHHHT-HHHHHHHHHHHHHHHHHHHHHHHHS-HHHHHTT----HHHHHHHHHHHHHHHHH--SHHHHHHHHHHHHHHHHHHHHHHHT-----PPSTT---SHHHHHHHHHHHHHHHHHHHHHHHTT--TT--SSS-SSSTTHHHHHHHHHHIIIIIHHHHHHHHHHT--HHHHHHHHHHHHHHTTHHHHHHHHHHHHHHHHHHHH-/-----HHHHHHHHHHT--EEEEE-S-EEEEETTEEEEEEEETTEEEEEE--GGGEEEEEE-TT-EEEHHHHHHHHHTT-EEEE--GGG--B--SS--B---EEE--------SHHHHHHHHHHT-HHHHHHHHHHHHHHHHHHHHHHHHS-HHHHHTT----HHHHHHHHHHHHHHHHH--SHHHHHHHHHHHHHHHHHHHHHHHT-----PPSTT---SHHHHHHHHHHHHHHHHHHHHHHHTT--TT--SSS-SSSTTHHHHHHHHHHIIIIIHHHHHHHHHHT--HHHHHHHHHHHHHHTTHHHHHHHHHHHHHHHHHHHH-